Protein AF-A0A535N638-F1 (afdb_monomer_lite)

Secondary structure (DSSP, 8-state):
------------------------------PPPPPPP----------PPPPPP----------PPPPPP--------------------------------------------------------------PPP--EEEEEEETT--HHHHHHHHHTTS-HHHHHHHHHH-EEEEE----SS-SHHHHHHHHHHS--TT--SSSEEETTTTEEE--STT--GGGTGGGSSTT---TTTTSEEES-SS-TT--GGG---GGG--TTT-S--HHHHHHHHHHHH-HHHHHHHHHHHHHHHHHHHHHHHHHHHTT--PPPHHHHHHHHHHHHHHHHHHHHHHHHHHHT-SSEEEEE-HHHHHHHHH-TTSHHHHHHHHHHHHHHHHHHGGGTTTEEEEEEES---EEEEEHHHHHSS-HHHHHHHHSTTEEEEETTS-EESS-TTT-SEEEEEEEETTEEEEEETT-SSPPPHHHHHHH-TTHHHHHHT-TTEEEEEEEETTEEEEE-SS-EEEGGGGHHHHTTTS-HHHHHHHHHHHHT-TTS-SEEEEEPEETTEEEESSS-SEE-SSSSSGGG--EEEEEGGG----TT--SGGGHHHHHHHHHHHHHH--

Radius of gyration: 32.02 Å; chains: 1; bounding box: 98×88×123 Å

Foldseek 3Di:
DDDDDDDDDDDDDDDDDDDDDDDDDDDDDDDDDDDDDDDDDDDDDDDDDDDDDDDDDDDDDDDDDDDDDDDDDDDDDDDDDDDDDDDDDDDDDDDDDDDDDDDDDDDDDDDDDDDDDDDDDDDDDPPPPVDLQPQAFAEEEAEEAAFPVLVVVLVVVVLQVLLVCCVPPVFKDWAKFFAFFQLDQQQLLLLQFFLDRFLVQFQWFQQLVLLDIAHAAEPGDCVSVVVVPSVPTQTLQQQFAEAQGCDGSNHDCLLVRHRRHNPPPPDPDRPNLCSLVVVQVPDVVNVVVLVVVLVVVVVVCVVVVVVCVVVVHDDDDPVLVVVLSSLLVSQSSQLSSLLVRVVVPGHPHYTYRCNLVSVCQAANNPDPRSSNVSSVVSVSVVSNVVSSPVRHDYKYWYSFHKFFADAPCRVPVHAPQQVQCVLVAQAWEAEDVDDIYHDDPVRHPAYWYWYFFWQKIFIASSVDSFQDAPVRCCVVRVSRQQVVQCDLFWLWKWAHHPLWIWIAHNVGIDGDCRCQVSLVVFPRSVLNSVSRSSSNPRRRTHSMMTGTDQDPRHGHTSDPTRMGGNHTHDSRRMMIMIHRVVLVDHNVPNSHSSVCNVVSSVSSVVSSPSD

Sequence (611 aa):
MTRDPSAEADRDPRRIGPTARLCDASGLDWIYPQARTVSRDPQRRRQPPAGPSDAGRRRPQHVRAAAYAVVAEDRGGGPRRRARRAHERTAANALDRSEARRHLRQRRCVGQASRLDPPGARVRPPTCICGVALSRKLVILHLDGLSADSLEKALRDGDMPYLQHLIDAEGYDLYRYRCGLPSTTPFAQAGILYGDNTEIPSFRWWDRERRVVVQFGTGSTFEKVADKYFAGCRPLTKDGACIAACYPGEAADDFGIAYQDRSYGRQAKSRSAANVLVPYLANPVHLGDWVWQTLAVFGRTAKDFSLARSVGRHPAPLYVWTDVAEEIFVHHLTRYAVQKAMREGYSPIYAGFYAFDETAHAFGPRDASALRVLKHVDHTIRKIAAAREGRYELVVLSDHGQVETTPFAAAHGSPFGAVLAEVLAGFRVQEVKGKAYGPPEDEARGHVTVTMSGGGAHVYFADRATRMTYRELMNRHPELIPRIAALRQVALLMARDGEEDVFIDAQGELRGAAVKPLLAQYDDPDILFEQLIRLNSFRNCGDVIAFGAFIDGKQVNFENQAGGHGSIGGEQLHPFVLAKKEWSIDTSRVNAAHQLHPILSRLRDQLASTA

pLDDT: mean 74.49, std 27.57, range [23.86, 98.75]

Structure (mmCIF, N/CA/C/O backbone):
data_AF-A0A535N638-F1
#
_entry.id   AF-A0A535N638-F1
#
loop_
_atom_site.group_PDB
_atom_site.id
_atom_site.type_symbol
_atom_site.label_atom_id
_atom_site.label_alt_id
_atom_site.label_comp_id
_atom_site.label_asym_id
_atom_site.label_entity_id
_atom_site.label_seq_id
_atom_site.pdbx_PDB_ins_code
_atom_site.Cartn_x
_atom_site.Cartn_y
_atom_site.Cartn_z
_atom_site.occupancy
_atom_site.B_iso_or_equiv
_atom_site.auth_seq_id
_atom_site.auth_comp_id
_atom_site.auth_asym_id
_atom_site.auth_atom_id
_atom_site.pdbx_PDB_model_num
ATOM 1 N N . MET A 1 1 ? -43.325 17.518 -55.850 1.00 35.38 1 MET A N 1
ATOM 2 C CA . MET A 1 1 ? -44.100 16.301 -55.535 1.00 35.38 1 MET A CA 1
ATOM 3 C C . MET A 1 1 ? -43.766 15.937 -54.089 1.00 35.38 1 MET A C 1
ATOM 5 O O . MET A 1 1 ? -42.624 15.594 -53.848 1.00 35.38 1 MET A O 1
ATOM 9 N N . THR A 1 2 ? -44.545 16.353 -53.079 1.00 35.62 2 THR A N 1
ATOM 10 C CA . THR A 1 2 ? -45.789 15.706 -52.577 1.00 35.62 2 THR A CA 1
ATOM 11 C C . THR A 1 2 ? -45.526 14.271 -52.089 1.00 35.62 2 THR A C 1
ATOM 13 O O . THR A 1 2 ? -45.190 13.445 -52.928 1.00 35.62 2 THR A O 1
ATOM 16 N N . ARG A 1 3 ? -45.692 13.902 -50.806 1.00 33.94 3 ARG A N 1
ATOM 17 C CA . ARG A 1 3 ? -46.504 14.498 -49.715 1.00 33.94 3 ARG A CA 1
ATOM 18 C C . ARG A 1 3 ? -45.932 14.203 -48.309 1.00 33.94 3 ARG A C 1
ATOM 20 O O . ARG A 1 3 ? -45.471 13.097 -48.064 1.00 33.94 3 ARG A O 1
ATOM 27 N N . ASP A 1 4 ? -46.083 15.185 -47.422 1.00 45.00 4 ASP A N 1
ATOM 28 C CA . ASP A 1 4 ? -46.211 15.096 -45.945 1.00 45.00 4 ASP A CA 1
ATOM 29 C C . ASP A 1 4 ? -47.738 14.877 -45.610 1.00 45.00 4 ASP A C 1
ATOM 31 O O . ASP A 1 4 ? -48.491 14.810 -46.598 1.00 45.00 4 ASP A O 1
ATOM 35 N N . PRO A 1 5 ? -48.299 14.823 -44.361 1.00 58.66 5 PRO A N 1
ATOM 36 C CA . PRO A 1 5 ? -47.710 15.124 -43.036 1.00 58.66 5 PRO A CA 1
ATOM 37 C C . PRO A 1 5 ? -48.233 14.365 -41.768 1.00 58.66 5 PRO A C 1
ATOM 39 O O . PRO A 1 5 ? -49.239 13.658 -41.802 1.00 58.66 5 PRO A O 1
ATOM 42 N N . SER A 1 6 ? -47.656 14.727 -40.603 1.00 34.06 6 SER A N 1
ATOM 43 C CA . SER A 1 6 ? -48.298 14.870 -39.256 1.00 34.06 6 SER A CA 1
ATOM 44 C C . SER A 1 6 ? -48.766 13.605 -38.477 1.00 34.06 6 SER A C 1
ATOM 46 O O . SER A 1 6 ? -48.946 12.547 -39.066 1.00 34.06 6 SER A O 1
ATOM 48 N N . ALA A 1 7 ? -48.969 13.613 -37.144 1.00 30.31 7 ALA A N 1
ATOM 49 C CA . ALA A 1 7 ? -49.045 14.715 -36.163 1.00 30.31 7 ALA A CA 1
ATOM 50 C C . ALA A 1 7 ? -48.563 14.324 -34.736 1.00 30.31 7 ALA A C 1
ATOM 52 O O . ALA A 1 7 ? -48.431 13.146 -34.411 1.00 30.31 7 ALA A O 1
ATOM 53 N N . GLU A 1 8 ? -48.361 15.333 -33.879 1.00 33.47 8 GLU A N 1
ATOM 54 C CA . GLU A 1 8 ? -48.071 15.239 -32.433 1.00 33.47 8 GLU A CA 1
ATOM 55 C C . GLU A 1 8 ? -49.297 14.829 -31.584 1.00 33.47 8 GLU A C 1
ATOM 57 O O . GLU A 1 8 ? -50.427 15.131 -31.967 1.00 33.47 8 GLU A O 1
ATOM 62 N N . ALA A 1 9 ? -49.074 14.289 -30.372 1.00 30.31 9 ALA A N 1
ATOM 63 C CA . ALA A 1 9 ? -49.867 14.632 -29.175 1.00 30.31 9 ALA A CA 1
ATOM 64 C C . ALA A 1 9 ? -49.208 14.168 -27.852 1.00 30.31 9 ALA A C 1
ATOM 66 O O . ALA A 1 9 ? -48.838 13.008 -27.689 1.00 30.31 9 ALA A O 1
ATOM 67 N N . ASP A 1 10 ? -49.132 15.093 -26.896 1.00 33.72 10 ASP A N 1
ATOM 68 C CA . ASP A 1 10 ? -48.719 14.938 -25.490 1.00 33.72 10 ASP A CA 1
ATOM 69 C C . ASP A 1 10 ? -49.865 14.402 -24.586 1.00 33.72 10 ASP A C 1
ATOM 71 O O . ASP A 1 10 ? -51.030 14.678 -24.896 1.00 33.72 10 ASP A O 1
ATOM 75 N N . ARG A 1 11 ? -49.537 13.680 -23.482 1.00 30.97 11 ARG A N 1
ATOM 76 C CA . ARG A 1 11 ? -50.190 13.703 -22.131 1.00 30.97 11 ARG A CA 1
ATOM 77 C C . ARG A 1 11 ? -49.907 12.489 -21.208 1.00 30.97 11 ARG A C 1
ATOM 79 O O . ARG A 1 11 ? -50.404 11.387 -21.426 1.00 30.97 11 ARG A O 1
ATOM 86 N N . ASP A 1 12 ? -49.258 12.765 -20.073 1.00 34.19 12 ASP A N 1
ATOM 87 C CA . ASP A 1 12 ? -49.451 12.128 -18.737 1.00 34.19 12 ASP A CA 1
ATOM 88 C C . ASP A 1 12 ? -50.825 12.622 -18.139 1.00 34.19 12 ASP A C 1
ATOM 90 O O . ASP A 1 12 ? -51.346 13.591 -18.707 1.00 34.19 12 ASP A O 1
ATOM 94 N N . PRO A 1 13 ? -51.474 12.106 -17.044 1.00 42.44 13 PRO A N 1
ATOM 95 C CA . PRO A 1 13 ? -50.977 11.194 -15.998 1.00 42.44 13 PRO A CA 1
ATOM 96 C C . PRO A 1 13 ? -51.931 10.135 -15.352 1.00 42.44 13 PRO A C 1
ATOM 98 O O . PRO A 1 13 ? -53.154 10.229 -15.397 1.00 42.44 13 PRO A O 1
ATOM 101 N N . ARG A 1 14 ? -51.324 9.228 -14.555 1.00 28.62 14 ARG A N 1
ATOM 102 C CA . ARG A 1 14 ? -51.842 8.546 -13.324 1.00 28.62 14 ARG A CA 1
ATOM 103 C C . ARG A 1 14 ? -53.222 7.828 -13.331 1.00 28.62 14 ARG A C 1
ATOM 105 O O . ARG A 1 14 ? -54.241 8.506 -13.236 1.00 28.62 14 ARG A O 1
ATOM 112 N N . ARG A 1 15 ? -53.241 6.500 -13.042 1.00 29.41 15 ARG A N 1
ATOM 113 C CA . ARG A 1 15 ? -53.869 5.901 -11.811 1.00 29.41 15 ARG A CA 1
ATOM 114 C C . ARG A 1 15 ? -53.844 4.349 -11.672 1.00 29.41 15 ARG A C 1
ATOM 116 O O . ARG A 1 15 ? -54.230 3.647 -12.590 1.00 29.41 15 ARG A O 1
ATOM 123 N N . ILE A 1 16 ? -53.604 3.903 -10.420 1.00 31.70 16 ILE A N 1
ATOM 124 C CA . ILE A 1 16 ? -54.121 2.688 -9.715 1.00 31.70 16 ILE A CA 1
ATOM 125 C C . ILE A 1 16 ? -53.499 1.292 -10.035 1.00 31.70 16 ILE A C 1
ATOM 127 O O . ILE A 1 16 ? -53.501 0.838 -11.169 1.00 31.70 16 ILE A O 1
ATOM 131 N N . GLY A 1 17 ? -53.014 0.597 -8.983 1.00 24.72 17 GLY A N 1
ATOM 132 C CA . GLY A 1 17 ? -52.655 -0.849 -8.947 1.00 24.72 17 GLY A CA 1
ATOM 133 C C . GLY A 1 17 ? -53.800 -1.721 -8.370 1.00 24.72 17 GLY A C 1
ATOM 134 O O . GLY A 1 17 ? -54.945 -1.323 -8.569 1.00 24.72 17 GLY A O 1
ATOM 135 N N . PRO A 1 18 ? -53.591 -2.819 -7.589 1.00 42.91 18 PRO A N 1
ATOM 136 C CA . PRO A 1 18 ? -52.345 -3.417 -7.064 1.00 42.91 18 PRO A CA 1
ATOM 137 C C . PRO A 1 18 ? -52.261 -4.980 -7.186 1.00 42.91 18 PRO A C 1
ATOM 139 O O . PRO A 1 18 ? -53.111 -5.610 -7.805 1.00 42.91 18 PRO A O 1
ATOM 142 N N . THR A 1 19 ? -51.294 -5.608 -6.483 1.00 27.38 19 THR A N 1
ATOM 143 C CA . THR A 1 19 ? -51.058 -7.077 -6.274 1.00 27.38 19 THR A CA 1
ATOM 144 C C . THR A 1 19 ? -50.502 -7.852 -7.492 1.00 27.38 19 THR A C 1
ATOM 146 O O . THR A 1 19 ? -50.964 -7.651 -8.600 1.00 27.38 19 THR A O 1
ATOM 149 N N . ALA A 1 20 ? -49.490 -8.733 -7.394 1.00 27.88 20 ALA A N 1
ATOM 150 C CA . ALA A 1 20 ? -49.319 -9.810 -6.413 1.00 27.88 20 ALA A CA 1
ATOM 151 C C . ALA A 1 20 ? -47.875 -10.385 -6.286 1.00 27.88 20 ALA A C 1
ATOM 153 O O . ALA A 1 20 ? -47.185 -10.559 -7.280 1.00 27.88 20 ALA A O 1
ATOM 154 N N . ARG A 1 21 ? -47.537 -10.782 -5.043 1.00 26.52 21 ARG A N 1
ATOM 155 C CA . ARG A 1 21 ? -46.660 -11.889 -4.564 1.00 26.52 21 ARG A CA 1
ATOM 156 C C . ARG A 1 21 ? -45.216 -12.069 -5.078 1.00 26.52 21 ARG A C 1
ATOM 158 O O . ARG A 1 21 ? -44.958 -12.317 -6.247 1.00 26.52 21 ARG A O 1
ATOM 165 N N . LEU A 1 22 ? -44.317 -12.144 -4.091 1.00 26.59 22 LEU A N 1
ATOM 166 C CA . LEU A 1 22 ? -43.013 -12.807 -4.157 1.00 26.59 22 LEU A CA 1
ATOM 167 C C . LEU A 1 22 ? -43.125 -14.294 -4.538 1.00 26.59 22 LEU A C 1
ATOM 169 O O . LEU A 1 22 ? -44.024 -14.981 -4.050 1.00 26.59 22 LEU A O 1
ATOM 173 N N . CYS A 1 23 ? -42.113 -14.791 -5.251 1.00 25.98 23 CYS A N 1
ATOM 174 C CA . CYS A 1 23 ? -41.619 -16.165 -5.144 1.00 25.98 23 CYS A CA 1
ATOM 175 C C . CYS A 1 23 ? -40.085 -16.133 -5.067 1.00 25.98 23 CYS A C 1
ATOM 177 O O . CYS A 1 23 ? -39.452 -15.329 -5.752 1.00 25.98 23 CYS A O 1
ATOM 179 N N . ASP A 1 24 ? -39.512 -16.999 -4.231 1.00 27.17 24 ASP A N 1
ATOM 180 C CA . ASP A 1 24 ? -38.067 -17.187 -4.095 1.00 27.17 24 ASP A CA 1
ATOM 181 C C . ASP A 1 24 ? -37.409 -17.688 -5.387 1.00 27.17 24 ASP A C 1
ATOM 183 O O . ASP A 1 24 ? -37.985 -18.486 -6.129 1.00 27.17 24 ASP A O 1
ATOM 187 N N . ALA A 1 25 ? -36.149 -17.299 -5.588 1.00 26.89 25 ALA A N 1
ATOM 188 C CA . ALA A 1 25 ? -35.226 -17.965 -6.503 1.00 26.89 25 ALA A CA 1
ATOM 189 C C . ALA A 1 25 ? -33.812 -17.961 -5.899 1.00 26.89 25 ALA A C 1
ATOM 191 O O . ALA A 1 25 ? -32.979 -17.099 -6.176 1.00 26.89 25 ALA A O 1
ATOM 192 N N . SER A 1 26 ? -33.562 -18.930 -5.023 1.00 26.95 26 SER A N 1
ATOM 193 C CA . SER A 1 26 ? -32.236 -19.255 -4.503 1.00 26.95 26 SER A CA 1
ATOM 194 C C . SER A 1 26 ? -31.365 -19.945 -5.558 1.00 26.95 26 SER A C 1
ATOM 196 O O . SER A 1 26 ? -31.843 -20.862 -6.223 1.00 26.95 26 SER A O 1
ATOM 198 N N . GLY A 1 27 ? -30.068 -19.623 -5.584 1.00 26.33 27 GLY A N 1
ATOM 199 C CA . GLY A 1 27 ? -29.029 -20.480 -6.168 1.00 26.33 27 GLY A CA 1
ATOM 200 C C . GLY A 1 27 ? -28.623 -20.151 -7.606 1.00 26.33 27 GLY A C 1
ATOM 201 O O . GLY A 1 27 ? -29.298 -20.533 -8.556 1.00 26.33 27 GLY A O 1
ATOM 202 N N . LEU A 1 28 ? -27.449 -19.532 -7.752 1.00 26.47 28 LEU A N 1
ATOM 203 C CA . LEU A 1 28 ? -26.649 -19.568 -8.977 1.00 26.47 28 LEU A CA 1
ATOM 204 C C . LEU A 1 28 ? -25.174 -19.748 -8.598 1.00 26.47 28 LEU A C 1
ATOM 206 O O . LEU A 1 28 ? -24.510 -18.809 -8.155 1.00 26.47 28 LEU A O 1
ATOM 210 N N . ASP A 1 29 ? -24.688 -20.977 -8.761 1.00 24.33 29 ASP A N 1
ATOM 211 C CA . ASP A 1 29 ? -23.276 -21.331 -8.634 1.00 24.33 29 ASP A CA 1
ATOM 212 C C . ASP A 1 29 ? -22.454 -20.673 -9.751 1.00 24.33 29 ASP A C 1
ATOM 214 O O . ASP A 1 29 ? -22.688 -20.920 -10.937 1.00 24.33 29 ASP A O 1
ATOM 218 N N . TRP A 1 30 ? -21.434 -19.894 -9.388 1.00 25.39 30 TRP A N 1
ATOM 219 C CA . TRP A 1 30 ? -20.432 -19.423 -10.347 1.00 25.39 30 TRP A CA 1
ATOM 220 C C . TRP A 1 30 ? -19.285 -20.430 -10.443 1.00 25.39 30 TRP A C 1
ATOM 222 O O . TRP A 1 30 ? -18.366 -20.467 -9.625 1.00 25.39 30 TRP A O 1
ATOM 232 N N . ILE A 1 31 ? -19.373 -21.284 -11.462 1.00 25.20 31 ILE A N 1
ATOM 233 C CA . ILE A 1 31 ? -18.416 -22.357 -11.742 1.00 25.20 31 ILE A CA 1
ATOM 234 C C . ILE A 1 31 ? -17.135 -21.781 -12.366 1.00 25.20 31 ILE A C 1
ATOM 236 O O . ILE A 1 31 ? -17.165 -21.187 -13.443 1.00 25.20 31 ILE A O 1
ATOM 240 N N . TYR A 1 32 ? -15.989 -22.031 -11.725 1.00 29.56 32 TYR A N 1
ATOM 241 C CA . TYR A 1 32 ? -14.663 -21.784 -12.303 1.00 29.56 32 TYR A CA 1
ATOM 242 C C . TYR A 1 32 ? -14.435 -22.634 -13.572 1.00 29.56 32 TYR A C 1
ATOM 244 O O . TYR A 1 32 ? -14.639 -23.853 -13.524 1.00 29.56 32 TYR A O 1
ATOM 252 N N . PRO A 1 33 ? -13.917 -22.067 -14.681 1.00 29.30 33 PRO A N 1
ATOM 253 C CA . PRO A 1 33 ? -13.470 -22.865 -15.818 1.00 29.30 33 PRO A CA 1
ATOM 254 C C . PRO A 1 33 ? -12.222 -23.680 -15.440 1.00 29.30 33 PRO A C 1
ATOM 256 O O . PRO A 1 33 ? -11.178 -23.137 -15.082 1.00 29.30 33 PRO A O 1
ATOM 259 N N . GLN A 1 34 ? -12.338 -25.007 -15.512 1.00 27.05 34 GLN A N 1
ATOM 260 C CA . GLN A 1 34 ? -11.281 -25.935 -15.102 1.00 27.05 34 GLN A CA 1
ATOM 261 C C . GLN A 1 34 ? -10.063 -25.900 -16.038 1.00 27.05 34 GLN A C 1
ATOM 263 O O . GLN A 1 34 ? -10.191 -25.960 -17.263 1.00 27.05 34 GLN A O 1
ATOM 268 N N . ALA A 1 35 ? -8.866 -25.909 -15.448 1.00 28.09 35 ALA A N 1
ATOM 269 C CA . ALA A 1 35 ? -7.620 -26.126 -16.173 1.00 28.09 35 ALA A CA 1
ATOM 270 C C . ALA A 1 35 ? -7.584 -27.538 -16.787 1.00 28.09 35 ALA A C 1
ATOM 272 O O . ALA A 1 35 ? -7.799 -28.535 -16.094 1.00 28.09 35 ALA A O 1
ATOM 273 N N . ARG A 1 36 ? -7.274 -27.638 -18.087 1.00 26.59 36 ARG A N 1
ATOM 274 C CA . ARG A 1 36 ? -7.121 -28.934 -18.762 1.00 26.59 36 ARG A CA 1
ATOM 275 C C . ARG A 1 36 ? -5.863 -29.650 -18.278 1.00 26.59 36 ARG A C 1
ATOM 277 O O . ARG A 1 36 ? -4.752 -29.141 -18.404 1.00 26.59 36 ARG A O 1
ATOM 284 N N . THR A 1 37 ? -6.045 -30.869 -17.789 1.00 26.73 37 THR A N 1
ATOM 285 C CA . THR A 1 37 ? -4.968 -31.805 -17.474 1.00 26.73 37 THR A CA 1
ATOM 286 C C . THR A 1 37 ? -4.271 -32.280 -18.751 1.00 26.73 37 THR A C 1
ATOM 288 O O . THR A 1 37 ? -4.914 -32.734 -19.696 1.00 26.73 37 THR A O 1
ATOM 291 N N . VAL A 1 38 ? -2.936 -32.216 -18.772 1.00 29.06 38 VAL A N 1
ATOM 292 C CA . VAL A 1 38 ? -2.105 -32.858 -19.803 1.00 29.06 38 VAL A CA 1
ATOM 293 C C . VAL A 1 38 ? -1.453 -34.104 -19.206 1.00 29.06 38 VAL A C 1
ATOM 295 O O . VAL A 1 38 ? -0.994 -34.096 -18.063 1.00 29.06 38 VAL A O 1
ATOM 298 N N . SER A 1 39 ? -1.468 -35.189 -19.980 1.00 25.80 39 SER A N 1
ATOM 299 C CA . SER A 1 39 ? -1.042 -36.522 -19.549 1.00 25.80 39 SER A CA 1
ATOM 300 C C . SER A 1 39 ? 0.441 -36.588 -19.162 1.00 25.80 39 SER A C 1
ATOM 302 O O . SER A 1 39 ? 1.290 -35.960 -19.794 1.00 25.80 39 SER A O 1
ATOM 304 N N . ARG A 1 40 ? 0.757 -37.405 -18.150 1.00 28.00 40 ARG A N 1
ATOM 305 C CA . ARG A 1 40 ? 2.129 -37.811 -17.812 1.00 28.00 40 ARG A CA 1
ATOM 306 C C . ARG A 1 40 ? 2.431 -39.156 -18.468 1.00 28.00 40 ARG A C 1
ATOM 308 O O . ARG A 1 40 ? 1.743 -40.126 -18.164 1.00 28.00 40 ARG A O 1
ATOM 315 N N . ASP A 1 41 ? 3.511 -39.233 -19.238 1.00 28.30 41 ASP A N 1
ATOM 316 C CA . ASP A 1 41 ? 4.142 -40.501 -19.627 1.00 28.30 41 ASP A CA 1
ATOM 317 C C . ASP A 1 41 ? 5.561 -40.574 -19.010 1.00 28.30 41 ASP A C 1
ATOM 319 O O . ASP A 1 41 ? 6.312 -39.598 -19.129 1.00 28.30 41 ASP A O 1
ATOM 323 N N . PRO A 1 42 ? 5.946 -41.635 -18.265 1.00 34.91 42 PRO A N 1
ATOM 324 C CA . PRO A 1 42 ? 7.138 -41.598 -17.423 1.00 34.91 42 PRO A CA 1
ATOM 325 C C . PRO A 1 42 ? 8.309 -42.407 -17.999 1.00 34.91 42 PRO A C 1
ATOM 327 O O . PRO A 1 42 ? 8.431 -43.602 -17.732 1.00 34.91 42 PRO A O 1
ATOM 330 N N . GLN A 1 43 ? 9.259 -41.761 -18.689 1.00 31.36 43 GLN A N 1
ATOM 331 C CA . GLN A 1 43 ? 10.532 -42.419 -19.025 1.00 31.36 43 GLN A CA 1
ATOM 332 C C . GLN A 1 43 ? 11.714 -41.461 -19.279 1.00 31.36 43 GLN A C 1
ATOM 334 O O . GLN A 1 43 ? 11.896 -40.953 -20.380 1.00 31.36 43 GLN A O 1
ATOM 339 N N . ARG A 1 44 ? 12.602 -41.314 -18.279 1.00 29.47 44 ARG A N 1
ATOM 340 C CA . ARG A 1 44 ? 14.073 -41.380 -18.459 1.00 29.47 44 ARG A CA 1
ATOM 341 C C . ARG A 1 44 ? 14.810 -41.485 -17.118 1.00 29.47 44 ARG A C 1
ATOM 343 O O . ARG A 1 44 ? 14.520 -40.776 -16.162 1.00 29.47 44 ARG A O 1
ATOM 350 N N . ARG A 1 45 ? 15.767 -42.414 -17.057 1.00 30.17 45 ARG A N 1
ATOM 351 C CA . ARG A 1 45 ? 16.651 -42.704 -15.913 1.00 30.17 45 ARG A CA 1
ATOM 352 C C . ARG A 1 45 ? 18.078 -42.245 -16.233 1.00 30.17 45 ARG A C 1
ATOM 354 O O . ARG A 1 45 ? 18.520 -42.526 -17.341 1.00 30.17 45 ARG A O 1
ATOM 361 N N . ARG A 1 46 ? 18.813 -41.791 -15.199 1.00 31.22 46 ARG A N 1
ATOM 362 C CA . ARG A 1 46 ? 20.299 -41.666 -15.124 1.00 31.22 46 ARG A CA 1
ATOM 363 C C . ARG A 1 46 ? 20.883 -40.591 -16.078 1.00 31.22 46 ARG A C 1
ATOM 365 O O . ARG A 1 46 ? 20.310 -40.333 -17.122 1.00 31.22 46 ARG A O 1
ATOM 372 N N . GLN A 1 47 ? 21.977 -39.884 -15.778 1.00 30.00 47 GLN A N 1
ATOM 373 C CA . GLN A 1 47 ? 23.071 -40.058 -14.800 1.00 30.00 47 GLN A CA 1
ATOM 374 C C . GLN A 1 47 ? 23.716 -38.668 -14.516 1.00 30.00 47 GLN A C 1
ATOM 376 O O . GLN A 1 47 ? 23.597 -37.796 -15.376 1.00 30.00 47 GLN A O 1
ATOM 381 N N . PRO A 1 48 ? 24.395 -38.420 -13.376 1.00 33.69 48 PRO A N 1
ATOM 382 C CA . PRO A 1 48 ? 25.107 -37.157 -13.130 1.00 33.69 48 PRO A CA 1
ATOM 383 C C . PRO A 1 48 ? 26.562 -37.193 -13.651 1.00 33.69 48 PRO A C 1
ATOM 385 O O . PRO A 1 48 ? 27.188 -38.255 -13.586 1.00 33.69 48 PRO A O 1
ATOM 388 N N . PRO A 1 49 ? 27.146 -36.065 -14.102 1.00 37.12 49 PRO A N 1
ATOM 389 C CA . PRO A 1 49 ? 28.581 -35.972 -14.358 1.00 37.12 49 PRO A CA 1
ATOM 390 C C . PRO A 1 49 ? 29.368 -35.764 -13.054 1.00 37.12 49 PRO A C 1
ATOM 392 O O . PRO A 1 49 ? 28.938 -35.043 -12.152 1.00 37.12 49 PRO A O 1
ATOM 395 N N . ALA A 1 50 ? 30.535 -36.400 -12.964 1.00 31.39 50 ALA A N 1
ATOM 396 C CA . ALA A 1 50 ? 31.474 -36.231 -11.859 1.00 31.39 50 ALA A CA 1
ATOM 397 C C . ALA A 1 50 ? 32.252 -34.907 -11.976 1.00 31.39 50 ALA A C 1
ATOM 399 O O . ALA A 1 50 ? 32.511 -34.430 -13.080 1.00 31.39 50 ALA A O 1
ATOM 400 N N . GLY A 1 51 ? 32.673 -34.346 -10.841 1.00 28.92 51 GLY A N 1
ATOM 401 C CA . GLY A 1 51 ? 33.713 -33.312 -10.807 1.00 28.92 51 GLY A CA 1
ATOM 402 C C . GLY A 1 51 ? 35.102 -33.914 -10.548 1.00 28.92 51 GLY A C 1
ATOM 403 O O . GLY A 1 51 ? 35.198 -35.095 -10.209 1.00 28.92 51 GLY A O 1
ATOM 404 N N . PRO A 1 52 ? 36.175 -33.112 -10.633 1.00 38.78 52 PRO A N 1
ATOM 405 C CA . PRO A 1 52 ? 37.462 -33.434 -10.040 1.00 38.78 52 PRO A CA 1
ATOM 406 C C . PRO A 1 52 ? 37.646 -32.733 -8.684 1.00 38.78 52 PRO A C 1
ATOM 408 O O . PRO A 1 52 ? 37.314 -31.562 -8.500 1.00 38.78 52 PRO A O 1
ATOM 411 N N . SER A 1 53 ? 38.223 -33.460 -7.736 1.00 29.92 53 SER A N 1
ATOM 412 C CA . SER A 1 53 ? 38.826 -32.926 -6.515 1.00 29.92 53 SER A CA 1
ATOM 413 C C . SER A 1 53 ? 40.228 -32.374 -6.791 1.00 29.92 53 SER A C 1
ATOM 415 O O . SER A 1 53 ? 40.981 -33.061 -7.474 1.00 29.92 53 SER A O 1
ATOM 417 N N . ASP A 1 54 ? 40.628 -31.269 -6.148 1.00 28.19 54 ASP A N 1
ATOM 418 C CA . ASP A 1 54 ? 41.752 -31.330 -5.192 1.00 28.19 54 ASP A CA 1
ATOM 419 C C . ASP A 1 54 ? 41.776 -30.140 -4.196 1.00 28.19 54 ASP A C 1
ATOM 421 O O . ASP A 1 54 ? 40.910 -29.263 -4.209 1.00 28.19 54 ASP A O 1
ATOM 425 N N . ALA A 1 55 ? 42.725 -30.187 -3.261 1.00 29.12 55 ALA A N 1
ATOM 426 C CA . ALA A 1 55 ? 42.745 -29.530 -1.963 1.00 29.12 55 ALA A CA 1
ATOM 427 C C . ALA A 1 55 ? 43.106 -28.031 -1.933 1.00 29.12 55 ALA A C 1
ATOM 429 O O . ALA A 1 55 ? 43.831 -27.497 -2.766 1.00 29.12 55 ALA A O 1
ATOM 430 N N . GLY A 1 56 ? 42.679 -27.366 -0.849 1.00 27.08 56 GLY A N 1
ATOM 431 C CA . GLY A 1 56 ? 42.998 -25.957 -0.587 1.00 27.08 56 GLY A CA 1
ATOM 432 C C . GLY A 1 56 ? 42.567 -25.437 0.791 1.00 27.08 56 GLY A C 1
ATOM 433 O O . GLY A 1 56 ? 41.928 -24.392 0.887 1.00 27.08 56 GLY A O 1
ATOM 434 N N . ARG A 1 57 ? 42.878 -26.144 1.891 1.00 30.75 57 ARG A N 1
ATOM 435 C CA . ARG A 1 57 ? 42.622 -25.621 3.253 1.00 30.75 57 ARG A CA 1
ATOM 436 C C . ARG A 1 57 ? 43.438 -24.343 3.509 1.00 30.75 57 ARG A C 1
ATOM 438 O O . ARG A 1 57 ? 44.649 -24.449 3.681 1.00 30.75 57 ARG A O 1
ATOM 445 N N . ARG A 1 58 ? 42.783 -23.183 3.673 1.00 27.98 58 ARG A N 1
ATOM 446 C CA . ARG A 1 58 ? 43.281 -22.030 4.462 1.00 27.98 58 ARG A CA 1
ATOM 447 C C . ARG A 1 58 ? 42.151 -21.049 4.832 1.00 27.98 58 ARG A C 1
ATOM 449 O O . ARG A 1 58 ? 41.426 -20.555 3.979 1.00 27.98 58 ARG A O 1
ATOM 456 N N . ARG A 1 59 ? 42.046 -20.746 6.127 1.00 29.05 59 ARG A N 1
ATOM 457 C CA . ARG A 1 59 ? 41.331 -19.620 6.763 1.00 29.05 59 ARG A CA 1
ATOM 458 C C . ARG A 1 59 ? 42.127 -19.256 8.031 1.00 29.05 59 ARG A C 1
ATOM 460 O O . ARG A 1 59 ? 42.756 -20.160 8.580 1.00 29.05 59 ARG A O 1
ATOM 467 N N . PRO A 1 60 ? 41.989 -18.046 8.594 1.00 36.44 60 PRO A N 1
ATOM 468 C CA . PRO A 1 60 ? 41.677 -16.763 7.961 1.00 36.44 60 PRO A CA 1
ATOM 469 C C . PRO A 1 60 ? 42.769 -15.713 8.272 1.00 36.44 60 PRO A C 1
ATOM 471 O O . PRO A 1 60 ? 43.538 -15.871 9.217 1.00 36.44 60 PRO A O 1
ATOM 474 N N . GLN A 1 61 ? 42.806 -14.597 7.541 1.00 27.14 61 GLN A N 1
ATOM 475 C CA . GLN A 1 61 ? 43.525 -13.399 7.992 1.00 27.14 61 GLN A CA 1
ATOM 476 C C . GLN A 1 61 ? 42.582 -12.199 8.024 1.00 27.14 61 GLN A C 1
ATOM 478 O O . GLN A 1 61 ? 41.867 -11.920 7.065 1.00 27.14 61 GLN A O 1
ATOM 483 N N . HIS A 1 62 ? 42.568 -11.520 9.170 1.00 26.53 62 HIS A N 1
ATOM 484 C CA . HIS A 1 62 ? 41.847 -10.272 9.367 1.00 26.53 62 HIS A CA 1
ATOM 485 C C . HIS A 1 62 ? 42.583 -9.139 8.652 1.00 26.53 62 HIS A C 1
ATOM 487 O O . HIS A 1 62 ? 43.765 -8.924 8.913 1.00 26.53 62 HIS A O 1
ATOM 493 N N . VAL A 1 63 ? 41.868 -8.352 7.851 1.00 27.86 63 VAL A N 1
ATOM 494 C CA . VAL A 1 63 ? 42.343 -7.040 7.397 1.00 27.86 63 VAL A CA 1
ATOM 495 C C . VAL A 1 63 ? 41.377 -5.983 7.919 1.00 27.86 63 VAL A C 1
ATOM 497 O O . VAL A 1 63 ? 40.186 -6.000 7.615 1.00 27.86 63 VAL A O 1
ATOM 500 N N . ARG A 1 64 ? 41.897 -5.082 8.757 1.00 24.72 64 ARG A N 1
ATOM 501 C CA . ARG A 1 64 ? 41.203 -3.862 9.183 1.00 24.72 64 ARG A CA 1
ATOM 502 C C . ARG A 1 64 ? 41.206 -2.873 8.016 1.00 24.72 64 ARG A C 1
ATOM 504 O O . ARG A 1 64 ? 42.282 -2.555 7.521 1.00 24.72 64 ARG A O 1
ATOM 511 N N . ALA A 1 65 ? 40.049 -2.328 7.651 1.00 27.48 65 ALA A N 1
ATOM 512 C CA . ALA A 1 65 ? 39.983 -1.081 6.891 1.00 27.48 65 ALA A CA 1
ATOM 513 C C . ALA A 1 65 ? 39.941 0.096 7.880 1.00 27.48 65 ALA A C 1
ATOM 515 O O . ALA A 1 65 ? 39.190 0.061 8.857 1.00 27.48 65 ALA A O 1
ATOM 516 N N . ALA A 1 66 ? 40.800 1.093 7.671 1.00 26.19 66 ALA A N 1
ATOM 517 C CA . ALA A 1 66 ? 40.976 2.219 8.583 1.00 26.19 66 ALA A CA 1
ATOM 518 C C . ALA A 1 66 ? 39.995 3.366 8.292 1.00 26.19 66 ALA A C 1
ATOM 520 O O . ALA A 1 66 ? 39.570 3.567 7.156 1.00 26.19 66 ALA A O 1
ATOM 521 N N . ALA A 1 67 ? 39.676 4.145 9.326 1.00 24.27 67 ALA A N 1
ATOM 522 C CA . ALA A 1 67 ? 38.966 5.407 9.170 1.00 24.27 67 ALA A CA 1
ATOM 523 C C . ALA A 1 67 ? 39.898 6.467 8.561 1.00 24.27 67 ALA A C 1
ATOM 525 O O . ALA A 1 67 ? 41.016 6.653 9.043 1.00 24.27 67 ALA A O 1
ATOM 526 N N . TYR A 1 68 ? 39.419 7.193 7.551 1.00 25.36 68 TYR A N 1
ATOM 527 C CA . TYR A 1 68 ? 40.099 8.382 7.045 1.00 25.36 68 TYR A CA 1
ATOM 528 C C . TYR A 1 68 ? 39.665 9.615 7.837 1.00 25.36 68 TYR A C 1
ATOM 530 O O . TYR A 1 68 ? 38.487 9.967 7.869 1.00 25.36 68 TYR A O 1
ATOM 538 N N . ALA A 1 69 ? 40.637 10.277 8.460 1.00 23.86 69 ALA A N 1
ATOM 539 C CA . ALA A 1 69 ? 40.485 11.636 8.954 1.00 23.86 69 ALA A CA 1
ATOM 540 C C . ALA A 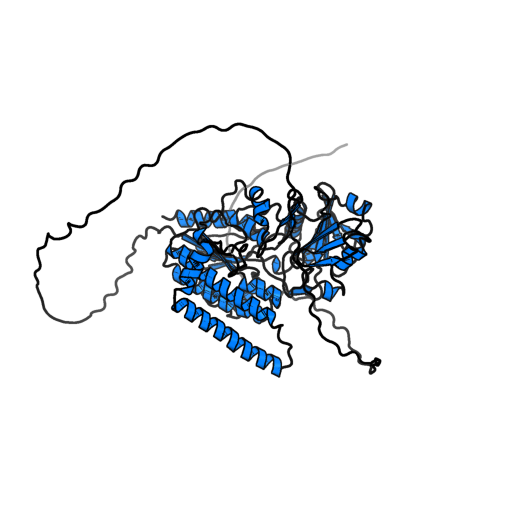1 69 ? 40.852 12.615 7.830 1.00 23.86 69 ALA A C 1
ATOM 542 O O . ALA A 1 69 ? 41.881 12.438 7.178 1.00 23.86 69 ALA A O 1
ATOM 543 N N . VAL A 1 70 ? 40.050 13.662 7.638 1.00 26.58 70 VAL A N 1
ATOM 544 C CA . VAL A 1 70 ? 40.440 14.821 6.824 1.00 26.58 70 VAL A CA 1
ATOM 545 C C . VAL A 1 70 ? 40.861 15.928 7.781 1.00 26.58 70 VAL A C 1
ATOM 547 O O . VAL A 1 70 ? 40.058 16.414 8.578 1.00 26.58 70 VAL A O 1
ATOM 550 N N . VAL A 1 71 ? 42.144 16.279 7.731 1.00 26.47 71 VAL A N 1
ATOM 551 C CA . VAL A 1 71 ? 42.722 17.405 8.470 1.00 26.47 71 VAL A CA 1
ATOM 552 C C . VAL A 1 71 ? 42.461 18.690 7.685 1.00 26.47 71 VAL A C 1
ATOM 554 O O . VAL A 1 71 ? 42.502 18.694 6.457 1.00 26.47 71 VAL A O 1
ATOM 557 N N . ALA A 1 72 ? 42.165 19.771 8.402 1.00 26.16 72 ALA A N 1
ATOM 558 C CA . ALA A 1 72 ? 41.960 21.089 7.820 1.00 26.16 72 ALA A CA 1
ATOM 559 C C . ALA A 1 72 ? 43.289 21.758 7.440 1.00 26.16 72 ALA A C 1
ATOM 561 O O . ALA A 1 72 ? 44.262 21.650 8.184 1.00 26.16 72 ALA A O 1
ATOM 562 N N . GLU A 1 73 ? 43.272 22.570 6.384 1.00 27.67 73 GLU A N 1
ATOM 563 C CA . GLU A 1 73 ? 44.145 23.741 6.303 1.00 27.67 73 GLU A CA 1
ATOM 564 C C . GLU A 1 73 ? 43.303 25.017 6.199 1.00 27.67 73 GLU A C 1
ATOM 566 O O . GLU A 1 73 ? 42.308 25.095 5.480 1.00 27.67 73 GLU A O 1
ATOM 571 N N . ASP A 1 74 ? 43.715 26.002 6.990 1.00 26.89 74 ASP A N 1
ATOM 572 C CA . ASP A 1 74 ? 43.146 27.338 7.135 1.00 26.89 74 ASP A CA 1
ATOM 573 C C . ASP A 1 74 ? 44.191 28.354 6.662 1.00 26.89 74 ASP A C 1
ATOM 575 O O . ASP A 1 74 ? 45.381 28.157 6.928 1.00 26.89 74 ASP A O 1
ATOM 579 N N . ARG A 1 75 ? 43.744 29.444 6.016 1.00 30.14 75 ARG A N 1
ATOM 580 C CA . ARG A 1 75 ? 44.263 30.820 6.197 1.00 30.14 75 ARG A CA 1
ATOM 581 C C . ARG A 1 75 ? 43.603 31.809 5.235 1.00 30.14 75 ARG A C 1
ATOM 583 O O . ARG A 1 75 ? 43.641 31.594 4.028 1.00 30.14 75 ARG A O 1
ATOM 590 N N . GLY A 1 76 ? 43.185 32.983 5.738 1.00 25.31 76 GLY A N 1
ATOM 591 C CA . GLY A 1 76 ? 43.211 34.178 4.872 1.00 25.31 76 GLY A CA 1
ATOM 592 C C . GLY A 1 76 ? 42.382 35.443 5.158 1.00 25.31 76 GLY A C 1
ATOM 593 O O . GLY A 1 76 ? 41.927 36.041 4.195 1.00 25.31 76 GLY A O 1
ATOM 594 N N . GLY A 1 77 ? 42.276 35.948 6.398 1.00 25.89 77 GLY A N 1
ATOM 595 C CA . GLY A 1 77 ? 42.116 37.408 6.629 1.00 25.89 77 GLY A CA 1
ATOM 596 C C . GLY A 1 77 ? 40.693 38.013 6.727 1.00 25.89 77 GLY A C 1
ATOM 597 O O . GLY A 1 77 ? 39.826 37.771 5.901 1.00 25.89 77 GLY A O 1
ATOM 598 N N . GLY A 1 78 ? 40.466 38.844 7.762 1.00 25.19 78 GLY A N 1
ATOM 599 C CA . GLY A 1 78 ? 39.199 39.567 8.038 1.00 25.19 78 GLY A CA 1
ATOM 600 C C . GLY A 1 78 ? 39.152 41.008 7.468 1.00 25.19 78 GLY A C 1
ATOM 601 O O . GLY A 1 78 ? 39.708 41.201 6.391 1.00 25.19 78 GLY A O 1
ATOM 602 N N . PRO A 1 79 ? 38.607 42.051 8.165 1.00 41.66 79 PRO A N 1
ATOM 603 C CA . PRO A 1 79 ? 38.173 42.079 9.581 1.00 41.66 79 PRO A CA 1
ATOM 604 C C . PRO A 1 79 ? 36.940 42.980 9.960 1.00 41.66 79 PRO A C 1
ATOM 606 O O . PRO A 1 79 ? 36.514 43.834 9.193 1.00 41.66 79 PRO A O 1
ATOM 609 N N . ARG A 1 80 ? 36.515 42.923 11.250 1.00 29.75 80 ARG A N 1
ATOM 610 C CA . ARG A 1 80 ? 35.648 43.895 12.010 1.00 29.75 80 ARG A CA 1
ATOM 611 C C . ARG A 1 80 ? 34.152 43.965 11.577 1.00 29.75 80 ARG A C 1
ATOM 613 O O . ARG A 1 80 ? 33.849 43.877 10.405 1.00 29.75 80 ARG A O 1
ATOM 620 N N . ARG A 1 81 ? 33.134 44.148 12.442 1.00 28.12 81 ARG A N 1
ATOM 621 C CA . ARG A 1 81 ? 33.001 44.804 13.774 1.00 28.12 81 ARG A CA 1
ATOM 622 C C . ARG A 1 81 ? 32.014 44.067 14.719 1.00 28.12 81 ARG A C 1
ATOM 624 O O . ARG A 1 81 ? 31.188 43.286 14.271 1.00 28.12 81 ARG A O 1
ATOM 631 N N . ARG A 1 82 ? 32.053 44.387 16.027 1.00 27.05 82 ARG A N 1
ATOM 632 C CA . ARG A 1 82 ? 31.116 43.928 17.086 1.00 27.05 82 ARG A CA 1
ATOM 633 C C . ARG A 1 82 ? 30.523 45.116 17.870 1.00 27.05 82 ARG A C 1
ATOM 635 O O . ARG A 1 82 ? 31.270 46.019 18.234 1.00 27.05 82 ARG A O 1
ATOM 642 N N . ALA A 1 83 ? 29.249 45.019 18.255 1.00 29.95 83 ALA A N 1
ATOM 643 C CA . ALA A 1 83 ? 28.596 45.690 19.397 1.00 29.95 83 ALA A CA 1
ATOM 644 C C . ALA A 1 83 ? 27.602 44.652 19.994 1.00 29.95 83 ALA A C 1
ATOM 646 O O . ALA A 1 83 ? 27.021 43.905 19.216 1.00 29.95 83 ALA A O 1
ATOM 647 N N . ARG A 1 84 ? 27.520 44.328 21.303 1.00 27.50 84 ARG A N 1
ATOM 648 C CA . ARG A 1 84 ? 27.142 45.124 22.508 1.00 27.50 84 ARG A CA 1
ATOM 649 C C . ARG A 1 84 ? 25.779 45.821 22.323 1.00 27.50 84 ARG A C 1
ATOM 651 O O . ARG A 1 84 ? 25.648 46.530 21.342 1.00 27.50 84 ARG A O 1
ATOM 658 N N . ARG A 1 85 ? 24.771 45.749 23.211 1.00 28.48 85 ARG A N 1
ATOM 659 C CA . ARG A 1 85 ? 24.493 45.050 24.507 1.00 28.48 85 ARG A CA 1
ATOM 660 C C . ARG A 1 85 ? 22.934 44.826 24.573 1.00 28.48 85 ARG A C 1
ATOM 662 O O . ARG A 1 85 ? 22.305 45.086 23.558 1.00 28.48 85 ARG A O 1
ATOM 669 N N . ALA A 1 86 ? 22.221 44.348 25.608 1.00 27.50 86 ALA A N 1
ATOM 670 C CA . ALA A 1 86 ? 22.476 44.181 27.048 1.00 27.50 86 ALA A CA 1
ATOM 671 C C . ALA A 1 86 ? 21.651 43.024 27.708 1.00 27.50 86 ALA A C 1
ATOM 673 O O . ALA A 1 86 ? 21.063 42.192 27.031 1.00 27.50 86 ALA A O 1
ATOM 674 N N . HIS A 1 87 ? 21.708 43.020 29.045 1.00 29.31 87 HIS A N 1
ATOM 675 C CA . HIS A 1 87 ? 20.831 42.568 30.149 1.00 29.31 87 HIS A CA 1
ATOM 676 C C . HIS A 1 87 ? 19.311 42.316 29.917 1.00 29.31 87 HIS A C 1
ATOM 678 O O . HIS A 1 87 ? 18.753 42.763 28.927 1.00 29.31 87 HIS A O 1
ATOM 684 N N . GLU A 1 88 ? 18.587 41.608 30.806 1.00 27.47 88 GLU A N 1
ATOM 685 C CA . GLU A 1 88 ? 18.820 41.448 32.261 1.00 27.47 88 GLU A CA 1
ATOM 686 C C . GLU A 1 88 ? 18.332 40.106 32.861 1.00 27.47 88 GLU A C 1
ATOM 688 O O . GLU A 1 88 ? 17.458 39.436 32.319 1.00 27.47 88 GLU A O 1
ATOM 693 N N . ARG A 1 89 ? 18.903 39.720 34.013 1.00 27.39 89 ARG A N 1
ATOM 694 C CA . ARG A 1 89 ? 18.436 38.632 34.893 1.00 27.39 89 ARG A CA 1
ATOM 695 C C . ARG A 1 89 ? 18.395 39.173 36.319 1.00 27.39 89 ARG A C 1
ATOM 697 O O . ARG A 1 89 ? 19.416 39.669 36.790 1.00 27.39 89 ARG A O 1
ATOM 704 N N . THR A 1 90 ? 17.299 38.953 37.031 1.00 28.97 90 THR A N 1
ATOM 705 C CA . THR A 1 90 ? 17.231 39.059 38.495 1.00 28.97 90 THR A CA 1
ATOM 706 C C . THR A 1 90 ? 16.882 37.702 39.095 1.00 28.97 90 THR A C 1
ATOM 708 O O . THR A 1 90 ? 16.149 36.909 38.507 1.00 28.97 90 THR A O 1
ATOM 711 N N . ALA A 1 91 ? 17.459 37.418 40.259 1.00 27.78 91 ALA A N 1
ATOM 712 C CA . ALA A 1 91 ? 17.243 36.198 41.023 1.00 27.78 91 ALA A CA 1
ATOM 713 C C . ALA A 1 91 ? 17.023 36.567 42.492 1.00 27.78 91 ALA A C 1
ATOM 715 O O . ALA A 1 91 ? 17.686 37.475 42.993 1.00 27.78 91 ALA A O 1
ATOM 716 N N . ALA A 1 92 ? 16.146 35.837 43.182 1.00 27.78 92 ALA A N 1
ATOM 717 C CA . ALA A 1 92 ? 16.032 35.883 44.636 1.00 27.78 92 ALA A CA 1
ATOM 718 C C . ALA A 1 92 ? 15.613 34.508 45.191 1.00 27.78 92 ALA A C 1
ATOM 720 O O . ALA A 1 92 ? 14.485 34.055 45.019 1.00 27.78 92 ALA A O 1
ATOM 721 N N . ASN A 1 93 ? 16.574 33.863 45.849 1.00 29.42 93 ASN A N 1
ATOM 722 C CA . ASN A 1 93 ? 16.389 32.847 46.893 1.00 29.42 93 ASN A CA 1
ATOM 723 C C . ASN A 1 93 ? 15.740 33.499 48.143 1.00 29.42 93 ASN A C 1
ATOM 725 O O . ASN A 1 93 ? 15.791 34.720 48.254 1.00 29.42 93 ASN A O 1
ATOM 729 N N . ALA A 1 94 ? 15.241 32.815 49.181 1.00 27.30 94 ALA A N 1
ATOM 730 C CA . ALA A 1 94 ? 14.795 31.432 49.427 1.00 27.30 94 ALA A CA 1
ATOM 731 C C . ALA A 1 94 ? 14.226 31.367 50.874 1.00 27.30 94 ALA A C 1
ATOM 733 O O . ALA A 1 94 ? 14.508 32.277 51.650 1.00 27.30 94 ALA A O 1
ATOM 734 N N . LEU A 1 95 ? 13.575 30.249 51.255 1.00 28.77 95 LEU A N 1
ATOM 735 C CA . LEU A 1 95 ? 13.180 29.877 52.642 1.00 28.77 95 LEU A CA 1
ATOM 736 C C . LEU A 1 95 ? 12.064 30.785 53.241 1.00 28.77 95 LEU A C 1
ATOM 738 O O . LEU A 1 95 ? 11.912 31.929 52.844 1.00 28.77 95 LEU A O 1
ATOM 742 N N . ASP A 1 96 ? 11.156 30.327 54.109 1.00 26.73 96 ASP A N 1
ATOM 743 C CA . ASP A 1 96 ? 11.343 29.437 55.263 1.00 26.73 96 ASP A CA 1
ATOM 744 C C . ASP A 1 96 ? 10.138 28.498 55.550 1.00 26.73 96 ASP A C 1
ATOM 746 O O . ASP A 1 96 ? 9.050 28.626 54.989 1.00 26.73 96 ASP A O 1
ATOM 750 N N . ARG A 1 97 ? 10.353 27.510 56.428 1.00 27.55 97 ARG A N 1
ATOM 751 C CA . ARG A 1 97 ? 9.376 26.541 56.935 1.00 27.55 97 ARG A CA 1
ATOM 752 C C . ARG A 1 97 ? 8.743 27.020 58.249 1.00 27.55 97 ARG A C 1
ATOM 754 O O . ARG A 1 97 ? 9.357 26.857 59.297 1.00 27.55 97 ARG A O 1
ATOM 761 N N . SER A 1 98 ? 7.469 27.406 58.249 1.00 27.19 98 SER A N 1
ATOM 762 C CA . SER A 1 98 ? 6.508 27.047 59.318 1.00 27.19 98 SER A CA 1
ATOM 763 C C . SER A 1 98 ? 5.157 27.732 59.111 1.00 27.19 98 SER A C 1
ATOM 765 O O . SER A 1 98 ? 5.113 28.945 59.040 1.00 27.19 98 SER A O 1
ATOM 767 N N . GLU A 1 99 ? 4.077 26.940 59.029 1.00 28.03 99 GLU A N 1
ATOM 768 C CA . GLU A 1 99 ? 2.708 27.227 59.522 1.00 28.03 99 GLU A CA 1
ATOM 769 C C . GLU A 1 99 ? 1.697 26.246 58.898 1.00 28.03 99 GLU A C 1
ATOM 771 O O . GLU A 1 99 ? 1.074 26.494 57.872 1.00 28.03 99 GLU A O 1
ATOM 776 N N . ALA A 1 100 ? 1.538 25.078 59.530 1.00 28.97 100 ALA A N 1
ATOM 777 C CA . ALA A 1 100 ? 0.477 24.118 59.203 1.00 28.97 100 ALA A CA 1
ATOM 778 C C . ALA A 1 100 ? 0.090 23.283 60.440 1.00 28.97 100 ALA A C 1
ATOM 780 O O . ALA A 1 100 ? 0.184 22.054 60.455 1.00 28.97 100 ALA A O 1
ATOM 781 N N . ARG A 1 101 ? -0.310 23.956 61.529 1.00 29.19 101 ARG A N 1
ATOM 782 C CA . ARG A 1 101 ? -0.910 23.327 62.719 1.00 29.19 101 ARG A CA 1
ATOM 783 C C . ARG A 1 101 ? -2.033 24.205 63.281 1.00 29.19 101 ARG A C 1
ATOM 785 O O . ARG A 1 101 ? -1.791 25.367 63.570 1.00 29.19 101 ARG A O 1
ATOM 792 N N . ARG A 1 102 ? -3.182 23.569 63.574 1.00 29.08 102 ARG A N 1
ATOM 793 C CA . ARG A 1 102 ? -4.475 24.152 64.024 1.00 29.08 102 ARG A CA 1
ATOM 794 C C . ARG A 1 102 ? -5.196 24.906 62.887 1.00 29.08 102 ARG A C 1
ATOM 796 O O . ARG A 1 102 ? -4.565 25.626 62.139 1.00 29.08 102 ARG A O 1
ATOM 803 N N . HIS A 1 103 ? -6.505 24.755 62.679 1.00 29.58 103 HIS A N 1
ATOM 804 C CA . HIS A 1 103 ? -7.563 24.382 63.630 1.00 29.58 103 HIS A CA 1
ATOM 805 C C . HIS A 1 103 ? -8.213 22.995 63.434 1.00 29.58 103 HIS A C 1
ATOM 807 O O . HIS A 1 103 ? -7.967 22.284 62.467 1.00 29.58 103 HIS A O 1
ATOM 813 N N . LEU A 1 104 ? -8.997 22.588 64.438 1.00 30.41 104 LEU A N 1
ATOM 814 C CA . LEU A 1 104 ? -9.529 21.239 64.668 1.00 30.41 104 LEU A CA 1
ATOM 815 C C . LEU A 1 104 ? -10.957 21.360 65.243 1.00 30.41 104 LEU A C 1
ATOM 817 O O . LEU A 1 104 ? -11.206 22.319 65.970 1.00 30.41 104 LEU A O 1
ATOM 821 N N . ARG A 1 105 ? -11.797 20.320 65.056 1.00 30.39 105 ARG A N 1
ATOM 822 C CA . ARG A 1 105 ? -13.123 20.088 65.709 1.00 30.39 105 ARG A CA 1
ATOM 823 C C . ARG A 1 105 ? -14.274 20.971 65.181 1.00 30.39 105 ARG A C 1
ATOM 825 O O . ARG A 1 105 ? -14.037 22.090 64.766 1.00 30.39 105 ARG A O 1
ATOM 832 N N . GLN A 1 106 ? -15.544 20.545 65.156 1.00 30.95 106 GLN A N 1
ATOM 833 C CA . GLN A 1 106 ? -16.275 19.354 65.667 1.00 30.95 106 GLN A CA 1
ATOM 834 C C . GLN A 1 106 ? -17.579 19.227 64.810 1.00 30.95 106 GLN A C 1
ATOM 836 O O . GLN A 1 106 ? -17.973 20.216 64.211 1.00 30.95 106 GLN A O 1
ATOM 841 N N . ARG A 1 107 ? -18.313 18.109 64.657 1.00 28.48 107 ARG A N 1
ATOM 842 C CA . ARG A 1 107 ? -18.868 17.165 65.653 1.00 28.48 107 ARG A CA 1
ATOM 843 C C . ARG A 1 107 ? -19.146 15.767 65.049 1.00 28.48 107 ARG A C 1
ATOM 845 O O . ARG A 1 107 ? -19.409 15.639 63.861 1.00 28.48 107 ARG A O 1
ATOM 852 N N . ARG A 1 108 ? -19.177 14.741 65.912 1.00 28.78 108 ARG A N 1
ATOM 853 C CA . ARG A 1 108 ? -19.821 13.421 65.709 1.00 28.78 108 ARG A CA 1
ATOM 854 C C . ARG A 1 108 ? -21.009 13.293 66.677 1.00 28.78 108 ARG A C 1
ATOM 856 O O . ARG A 1 108 ? -20.921 13.871 67.755 1.00 28.78 108 ARG A O 1
ATOM 863 N N . CYS A 1 109 ? -22.019 12.494 66.316 1.00 26.70 109 CYS A N 1
ATOM 864 C CA . CYS A 1 109 ? -22.726 11.466 67.122 1.00 26.70 109 CYS A CA 1
ATOM 865 C C . CYS A 1 109 ? -23.831 10.867 66.218 1.00 26.70 109 CYS A C 1
ATOM 867 O O . CYS A 1 109 ? -24.582 11.633 65.631 1.00 26.70 109 CYS A O 1
ATOM 869 N N . VAL A 1 110 ? -23.818 9.583 65.832 1.00 30.80 110 VAL A N 1
ATOM 870 C CA . VAL A 1 110 ? -24.049 8.333 66.602 1.00 30.80 110 VAL A CA 1
ATOM 871 C C . VAL A 1 110 ? -25.539 8.060 66.869 1.00 30.80 110 VAL A C 1
ATOM 873 O O . VAL A 1 110 ? -26.200 8.817 67.567 1.00 30.80 110 VAL A O 1
ATOM 876 N N . GLY A 1 111 ? -26.009 6.919 66.351 1.00 25.89 111 GLY A N 1
ATOM 877 C CA . GLY A 1 111 ? -27.295 6.266 66.620 1.00 25.89 111 GLY A CA 1
ATOM 878 C C . GLY A 1 111 ? -27.306 4.898 65.921 1.00 25.89 111 GLY A C 1
ATOM 879 O O . GLY A 1 111 ? -26.939 4.822 64.751 1.00 25.89 111 GLY A O 1
ATOM 880 N N . GLN A 1 112 ? -27.620 3.812 66.635 1.00 28.05 112 GLN A N 1
ATOM 881 C CA . GLN A 1 112 ? -27.377 2.426 66.196 1.00 28.05 112 GLN A CA 1
ATOM 882 C C . GLN A 1 112 ? -28.587 1.518 66.497 1.00 28.05 112 GLN A C 1
ATOM 884 O O . GLN A 1 112 ? -29.231 1.700 67.526 1.00 28.05 112 GLN A O 1
ATOM 889 N N . ALA A 1 113 ? -28.800 0.503 65.642 1.00 28.84 113 ALA A N 1
ATOM 890 C CA . ALA A 1 113 ? -29.799 -0.583 65.741 1.00 28.84 113 ALA A CA 1
ATOM 891 C C . ALA A 1 113 ? -31.285 -0.152 65.542 1.00 28.84 113 ALA A C 1
ATOM 893 O O . ALA A 1 113 ? -31.661 0.968 65.853 1.00 28.84 113 ALA A O 1
ATOM 894 N N . SER A 1 114 ? -32.205 -0.980 65.013 1.00 27.64 114 SER A N 1
ATOM 895 C CA . SER A 1 114 ? -32.268 -2.455 65.072 1.00 27.64 114 SER A CA 1
ATOM 896 C C . SER A 1 114 ? -33.161 -3.119 63.987 1.00 27.64 114 SER A C 1
ATOM 898 O O . SER A 1 114 ? -34.090 -2.482 63.506 1.00 27.64 114 SER A O 1
ATOM 900 N N . ARG A 1 115 ? -32.983 -4.450 63.821 1.00 29.03 115 ARG A N 1
ATOM 901 C CA . ARG A 1 115 ? -33.937 -5.514 63.371 1.00 29.03 115 ARG A CA 1
ATOM 902 C C . ARG A 1 115 ? -34.060 -5.911 61.879 1.00 29.03 115 ARG A C 1
ATOM 904 O O . ARG A 1 115 ? -33.993 -5.091 60.973 1.00 29.03 115 ARG A O 1
ATOM 911 N N . LEU A 1 116 ? -34.225 -7.234 61.718 1.00 30.36 116 LEU A N 1
ATOM 912 C CA . LEU A 1 116 ? -34.496 -8.056 60.519 1.00 30.36 116 LEU A CA 1
ATOM 913 C C . LEU A 1 116 ? -36.028 -8.062 60.223 1.00 30.36 116 LEU A C 1
ATOM 915 O O . LEU A 1 116 ? -36.761 -7.500 61.036 1.00 30.36 116 LEU A O 1
ATOM 919 N N . ASP A 1 117 ? -36.648 -8.590 59.151 1.00 29.56 117 ASP A N 1
ATOM 920 C CA . ASP A 1 117 ? -36.372 -9.595 58.084 1.00 29.56 117 ASP A CA 1
ATOM 921 C C . ASP A 1 117 ? -37.079 -9.146 56.746 1.00 29.56 117 ASP A C 1
ATOM 923 O O . ASP A 1 117 ? -37.396 -7.963 56.621 1.00 29.56 117 ASP A O 1
ATOM 927 N N . PRO A 1 118 ? -37.497 -10.017 55.790 1.00 39.75 118 PRO A N 1
ATOM 928 C CA . PRO A 1 118 ? -36.750 -10.732 54.735 1.00 39.75 118 PRO A CA 1
ATOM 929 C C . PRO A 1 118 ? -37.112 -10.242 53.287 1.00 39.75 118 PRO A C 1
ATOM 931 O O . PRO A 1 118 ? -37.929 -9.331 53.133 1.00 39.75 118 PRO A O 1
ATOM 934 N N . PRO A 1 119 ? -36.536 -10.787 52.184 1.00 39.62 119 PRO A N 1
ATOM 935 C CA . PRO A 1 119 ? -36.662 -10.178 50.850 1.00 39.62 119 PRO A CA 1
ATOM 936 C C . PRO A 1 119 ? -37.905 -10.617 50.050 1.00 39.62 119 PRO A C 1
ATOM 938 O O . PRO A 1 119 ? -38.117 -11.801 49.797 1.00 39.62 119 PRO A O 1
ATOM 941 N N . GLY A 1 120 ? -38.673 -9.643 49.549 1.00 30.77 120 GLY A N 1
ATOM 942 C CA . GLY A 1 120 ? -39.760 -9.849 48.582 1.00 30.77 120 GLY A CA 1
ATOM 943 C C . GLY A 1 120 ? -39.427 -9.254 47.211 1.00 30.77 120 GLY A C 1
ATOM 944 O O . GLY A 1 120 ? -39.155 -8.057 47.099 1.00 30.77 120 GLY A O 1
ATOM 945 N N . ALA A 1 121 ? -39.461 -10.074 46.158 1.00 42.66 121 ALA A N 1
ATOM 946 C CA . ALA A 1 121 ? -39.143 -9.643 44.799 1.00 42.66 121 ALA A CA 1
ATOM 947 C C . ALA A 1 121 ? -40.133 -8.581 44.281 1.00 42.66 121 ALA A C 1
ATOM 949 O O . ALA A 1 121 ? -41.337 -8.820 44.194 1.00 42.66 121 ALA A O 1
ATOM 950 N N . ARG A 1 122 ? -39.616 -7.418 43.868 1.00 32.94 122 ARG A N 1
ATOM 951 C CA . ARG A 1 122 ? -40.345 -6.448 43.040 1.00 32.94 122 ARG A CA 1
ATOM 952 C C . ARG A 1 122 ? -39.527 -6.125 41.801 1.00 32.94 122 ARG A C 1
ATOM 954 O O . ARG A 1 122 ? -38.553 -5.378 41.871 1.00 32.94 122 ARG A O 1
ATOM 961 N N . VAL A 1 123 ? -39.961 -6.677 40.671 1.00 38.28 123 VAL A N 1
ATOM 962 C CA . VAL A 1 123 ? -39.515 -6.258 39.340 1.00 38.28 123 VAL A CA 1
ATOM 963 C C . VAL A 1 123 ? -39.826 -4.767 39.200 1.00 38.28 123 VAL A C 1
ATOM 965 O O . VAL A 1 123 ? -40.988 -4.366 39.247 1.00 38.28 123 VAL A O 1
ATOM 968 N N . ARG A 1 124 ? -38.791 -3.934 39.064 1.00 31.06 124 ARG A N 1
ATOM 969 C CA . ARG A 1 124 ? -38.965 -2.547 38.624 1.00 31.06 124 ARG A CA 1
ATOM 970 C C . ARG A 1 124 ? -39.045 -2.551 37.094 1.00 31.06 124 ARG A C 1
ATOM 972 O O . ARG A 1 124 ? -38.206 -3.210 36.480 1.00 31.06 124 ARG A O 1
ATOM 979 N N . PRO A 1 125 ? -40.000 -1.839 36.471 1.00 31.88 125 PRO A N 1
ATOM 980 C CA . PRO A 1 125 ? -39.936 -1.606 35.033 1.00 31.88 125 PRO A CA 1
ATOM 981 C C . PRO A 1 125 ? -38.656 -0.816 34.711 1.00 31.88 125 PRO A C 1
ATOM 983 O O . PRO A 1 125 ? -38.174 -0.074 35.578 1.00 31.88 125 PRO A O 1
ATOM 986 N N . PRO A 1 126 ? -38.092 -0.948 33.498 1.00 34.84 126 PRO A N 1
ATOM 987 C CA . PRO A 1 126 ? -36.945 -0.149 33.101 1.00 34.84 126 PRO A CA 1
ATOM 988 C C . PRO A 1 126 ? -37.345 1.326 33.130 1.00 34.84 126 PRO A C 1
ATOM 990 O O . PRO A 1 126 ? -38.166 1.787 32.339 1.00 34.84 126 PRO A O 1
ATOM 993 N N . THR A 1 127 ? -36.774 2.077 34.068 1.00 31.05 127 THR A N 1
ATOM 994 C CA . THR A 1 127 ? -36.855 3.533 34.051 1.00 31.05 127 THR A CA 1
ATOM 995 C C . THR A 1 127 ? -36.144 4.019 32.801 1.00 31.05 127 THR A C 1
ATOM 997 O O . THR A 1 127 ? -34.914 3.957 32.740 1.00 31.05 127 THR A O 1
ATOM 1000 N N . CYS A 1 128 ? -36.910 4.511 31.826 1.00 30.91 128 CYS A N 1
ATOM 1001 C CA . CYS A 1 128 ? -36.387 5.312 30.730 1.00 30.91 128 CYS A CA 1
ATOM 1002 C C . CYS A 1 128 ? -35.720 6.557 31.319 1.00 30.91 128 CYS A C 1
ATOM 1004 O O . CYS A 1 128 ? -36.363 7.579 31.552 1.00 30.91 128 CYS A O 1
ATOM 1006 N N . ILE A 1 129 ? -34.420 6.460 31.587 1.00 37.25 129 ILE A N 1
ATOM 1007 C CA . ILE A 1 129 ? -33.578 7.637 31.727 1.00 37.25 129 ILE A CA 1
ATOM 1008 C C . ILE A 1 129 ? -33.538 8.240 30.327 1.00 37.25 129 ILE A C 1
ATOM 1010 O O . ILE A 1 129 ? -33.048 7.596 29.400 1.00 37.25 129 ILE A O 1
ATOM 1014 N N . CYS A 1 130 ? -34.081 9.448 30.171 1.00 36.72 130 CYS A N 1
ATOM 1015 C CA . CYS A 1 130 ? -33.875 10.254 28.975 1.00 36.72 130 CYS A CA 1
ATOM 1016 C C . CYS A 1 130 ? -32.378 10.553 28.873 1.00 36.72 130 CYS A C 1
ATOM 1018 O O . CYS A 1 130 ? -31.880 11.514 29.458 1.00 36.72 130 CYS A O 1
ATOM 1020 N N . GLY A 1 131 ? -31.651 9.660 28.206 1.00 37.12 131 GLY A N 1
ATOM 1021 C CA . GLY A 1 131 ? -30.223 9.786 28.007 1.00 37.12 131 GLY A CA 1
ATOM 1022 C C . GLY A 1 131 ? -29.963 10.942 27.062 1.00 37.12 131 GLY A C 1
ATOM 1023 O O . GLY A 1 131 ? -30.196 10.815 25.863 1.00 37.12 131 GLY A O 1
ATOM 1024 N N . VAL A 1 132 ? -29.439 12.043 27.602 1.00 42.03 132 VAL A N 1
ATOM 1025 C CA . VAL A 1 132 ? -28.591 12.936 26.812 1.00 42.03 132 VAL A CA 1
ATOM 1026 C C . VAL A 1 132 ? -27.517 12.040 26.204 1.00 42.03 132 VAL A C 1
ATOM 1028 O O . VAL A 1 132 ? -26.803 11.350 26.942 1.00 42.03 132 VAL A O 1
ATOM 1031 N N . ALA A 1 133 ? -27.473 11.957 24.874 1.00 51.94 133 ALA A N 1
ATOM 1032 C CA . ALA A 1 133 ? -26.415 11.222 24.206 1.00 51.94 133 ALA A CA 1
ATOM 1033 C C . ALA A 1 133 ? -25.096 11.881 24.619 1.00 51.94 133 ALA A C 1
ATOM 1035 O O . ALA A 1 133 ? -24.915 13.078 24.437 1.00 51.94 133 ALA A O 1
ATOM 1036 N N . LEU A 1 134 ? -24.210 11.125 25.262 1.00 61.19 134 LEU A N 1
ATOM 1037 C CA . LEU A 1 134 ? -22.888 11.639 25.587 1.00 61.19 134 LEU A CA 1
ATOM 1038 C C . LEU A 1 134 ? -22.051 11.614 24.313 1.00 61.19 134 LEU A C 1
ATOM 1040 O O . LEU A 1 134 ? -21.919 10.547 23.709 1.00 61.19 134 LEU A O 1
ATOM 1044 N N . SER A 1 135 ? -21.454 12.760 23.973 1.00 72.94 135 SER A N 1
ATOM 1045 C CA . SER A 1 135 ? -20.419 12.897 22.943 1.00 72.94 135 SER A CA 1
ATOM 1046 C C . SER A 1 135 ? -19.438 11.723 23.009 1.00 72.94 135 SER A C 1
ATOM 1048 O O . SER A 1 135 ? -18.816 11.485 24.054 1.00 72.94 135 SER A O 1
ATOM 1050 N N . ARG A 1 136 ? -19.317 10.962 21.916 1.00 86.19 136 ARG A N 1
ATOM 1051 C CA . ARG A 1 136 ? -18.445 9.782 21.847 1.00 86.19 136 ARG A CA 1
ATOM 1052 C C . ARG A 1 136 ? -17.181 10.112 21.072 1.00 86.19 136 ARG A C 1
ATOM 1054 O O . ARG A 1 136 ? -17.205 10.744 20.021 1.00 86.19 136 ARG A O 1
ATOM 1061 N N . LYS A 1 137 ? -16.053 9.656 21.602 1.00 94.88 137 LYS A N 1
ATOM 1062 C CA . LYS A 1 137 ? -14.746 9.765 20.950 1.00 94.88 137 LYS A CA 1
ATOM 1063 C C . LYS A 1 137 ? -14.576 8.632 19.943 1.00 94.88 137 LYS A C 1
ATOM 1065 O O . LYS A 1 137 ? -15.249 7.612 20.048 1.00 94.88 137 LYS A O 1
ATOM 1070 N N . LEU A 1 138 ? -13.673 8.783 18.981 1.00 97.06 138 LEU A N 1
ATOM 1071 C CA . LEU A 1 138 ? -13.448 7.780 17.935 1.00 97.06 138 LEU A CA 1
ATOM 1072 C C . LEU A 1 138 ? -12.050 7.166 18.063 1.00 97.06 138 LEU A C 1
ATOM 1074 O O . LEU A 1 138 ? -11.062 7.889 18.187 1.00 97.06 138 LEU A O 1
ATOM 1078 N N . VAL A 1 139 ? -11.958 5.839 18.001 1.00 97.81 139 VAL A N 1
ATOM 1079 C CA . VAL A 1 139 ? -10.706 5.109 17.764 1.00 97.81 139 VAL A CA 1
ATOM 1080 C C . VAL A 1 139 ? -10.820 4.286 16.481 1.00 97.81 139 VAL A C 1
ATOM 1082 O O . VAL A 1 139 ? -11.807 3.592 16.258 1.00 97.81 139 VAL A O 1
ATOM 1085 N N . ILE A 1 140 ? -9.805 4.386 15.631 1.00 98.44 140 ILE A N 1
ATOM 1086 C CA . ILE A 1 140 ? -9.666 3.711 14.345 1.00 98.44 140 ILE A CA 1
ATOM 1087 C C . ILE A 1 140 ? -8.442 2.803 14.444 1.00 98.44 140 ILE A C 1
ATOM 1089 O O . ILE A 1 140 ? -7.326 3.279 14.657 1.00 98.44 140 ILE A O 1
ATOM 1093 N N . LEU A 1 141 ? -8.650 1.498 14.300 1.00 98.44 141 LEU A N 1
ATOM 1094 C CA . LEU A 1 141 ? -7.579 0.507 14.246 1.00 98.44 141 LEU A CA 1
ATOM 1095 C C . LEU A 1 141 ? -7.376 0.104 12.785 1.00 98.44 141 LEU A C 1
ATOM 1097 O O . LEU A 1 141 ? -8.264 -0.485 12.173 1.00 98.44 141 LEU A O 1
ATOM 1101 N N . HIS A 1 142 ? -6.222 0.452 12.232 1.00 97.94 142 HIS A N 1
ATOM 1102 C CA . HIS A 1 142 ? -5.798 0.083 10.889 1.00 97.94 142 HIS A CA 1
ATOM 1103 C C . HIS A 1 142 ? -5.031 -1.243 10.955 1.00 97.94 142 HIS A C 1
ATOM 1105 O O . HIS A 1 142 ? -4.028 -1.352 11.656 1.00 97.94 142 HIS A O 1
ATOM 1111 N N . LEU A 1 143 ? -5.532 -2.261 10.260 1.00 97.56 143 LEU A N 1
ATOM 1112 C CA . LEU A 1 143 ? -4.885 -3.555 10.071 1.00 97.56 143 LEU A CA 1
ATOM 1113 C C . LEU A 1 143 ? -4.229 -3.556 8.694 1.00 97.56 143 LEU A C 1
ATOM 1115 O O . LEU A 1 143 ? -4.936 -3.543 7.694 1.00 97.56 143 LEU A O 1
ATOM 1119 N N . ASP A 1 144 ? -2.902 -3.541 8.650 1.00 96.12 144 ASP A N 1
ATOM 1120 C CA . ASP A 1 144 ? -2.166 -3.442 7.388 1.00 96.12 144 ASP A CA 1
ATOM 1121 C C . ASP A 1 144 ? -2.246 -4.755 6.584 1.00 96.12 144 ASP A C 1
ATOM 1123 O O . ASP A 1 144 ? -2.258 -5.851 7.162 1.00 96.12 144 ASP A O 1
ATOM 1127 N N . GLY A 1 145 ? -2.327 -4.641 5.256 1.00 95.88 145 GLY A N 1
ATOM 1128 C CA . GLY A 1 145 ? -2.268 -5.757 4.304 1.00 95.88 145 GLY A CA 1
ATOM 1129 C C . GLY A 1 145 ? -3.440 -6.752 4.303 1.00 95.88 145 GLY A C 1
ATOM 1130 O O . GLY A 1 145 ? -3.404 -7.731 3.551 1.00 95.88 145 GLY A O 1
ATOM 1131 N N . LEU A 1 146 ? -4.485 -6.566 5.119 1.00 97.38 146 LEU A N 1
ATOM 1132 C CA . LEU A 1 146 ? -5.577 -7.542 5.258 1.00 97.38 146 LEU A CA 1
ATOM 1133 C C . LEU A 1 146 ? -6.717 -7.286 4.256 1.00 97.38 146 LEU A C 1
ATOM 1135 O O . LEU A 1 146 ? -7.481 -6.333 4.406 1.00 97.38 146 LEU A O 1
ATOM 1139 N N . SER A 1 147 ? -6.882 -8.160 3.256 1.00 97.44 147 SER A N 1
ATOM 1140 C CA . SER A 1 147 ? -8.014 -8.075 2.317 1.00 97.44 147 SER A CA 1
ATOM 1141 C C . SER A 1 147 ? -9.347 -8.376 3.013 1.00 97.44 147 SER A C 1
ATOM 1143 O O . SER A 1 147 ? -9.403 -9.106 4.009 1.00 97.44 147 SER A O 1
ATOM 1145 N N . ALA A 1 148 ? -10.447 -7.855 2.465 1.00 97.75 148 ALA A N 1
ATOM 1146 C CA . ALA A 1 148 ? -11.794 -8.187 2.922 1.00 97.75 148 ALA A CA 1
ATOM 1147 C C . ALA A 1 148 ? -12.070 -9.698 2.831 1.00 97.75 148 ALA A C 1
ATOM 1149 O O . ALA A 1 148 ? -12.618 -10.284 3.760 1.00 97.75 148 ALA A O 1
ATOM 1150 N N . ASP A 1 149 ? -11.629 -10.341 1.748 1.00 95.38 149 ASP A N 1
ATOM 1151 C CA . ASP A 1 149 ? -11.773 -11.783 1.524 1.00 95.38 149 ASP A CA 1
ATOM 1152 C C . ASP A 1 149 ? -10.988 -12.621 2.546 1.00 95.38 149 ASP A C 1
ATOM 1154 O O . ASP A 1 149 ? -11.497 -13.629 3.050 1.00 95.38 149 ASP A O 1
ATOM 1158 N N . SER A 1 150 ? -9.782 -12.176 2.915 1.00 94.94 150 SER A N 1
ATOM 1159 C CA . SER A 1 150 ? -8.975 -12.798 3.968 1.00 94.94 150 SER A CA 1
ATOM 1160 C C . SER A 1 150 ? -9.580 -12.588 5.360 1.00 94.94 150 SER A C 1
ATOM 1162 O O . SER A 1 150 ? -9.604 -13.537 6.145 1.00 94.94 150 SER A O 1
ATOM 1164 N N . LEU A 1 151 ? -10.144 -11.409 5.662 1.00 96.94 151 LEU A N 1
ATOM 1165 C CA . LEU A 1 151 ? -10.896 -11.191 6.905 1.00 96.94 151 LEU A CA 1
ATOM 1166 C C . LEU A 1 151 ? -12.140 -12.086 6.972 1.00 96.94 151 LEU A C 1
ATOM 1168 O O . LEU A 1 151 ? -12.330 -12.791 7.959 1.00 96.94 151 LEU A O 1
ATOM 1172 N N . GLU A 1 152 ? -12.978 -12.110 5.934 1.00 96.50 152 GLU A N 1
ATOM 1173 C CA . GLU A 1 152 ? -14.166 -12.970 5.906 1.00 96.50 152 GLU A CA 1
ATOM 1174 C C . GLU A 1 152 ? -13.807 -14.453 6.055 1.00 96.50 152 GLU A C 1
ATOM 1176 O O . GLU A 1 152 ? -14.524 -15.206 6.716 1.00 96.50 152 GLU A O 1
ATOM 1181 N N . LYS A 1 153 ? -12.688 -14.891 5.465 1.00 94.31 153 LYS A N 1
ATOM 1182 C CA . LYS A 1 153 ? -12.168 -16.243 5.677 1.00 94.31 153 LYS A CA 1
ATOM 1183 C C . LYS A 1 153 ? -11.758 -16.465 7.135 1.00 94.31 153 LYS A C 1
ATOM 1185 O O . LYS A 1 153 ? -12.172 -17.464 7.712 1.00 94.31 153 LYS A O 1
ATOM 1190 N N . ALA A 1 154 ? -11.007 -15.545 7.736 1.00 94.56 154 ALA A N 1
ATOM 1191 C CA . ALA A 1 154 ? -10.586 -15.642 9.133 1.00 94.56 154 ALA A CA 1
ATOM 1192 C C . ALA A 1 154 ? -11.772 -15.617 10.120 1.00 94.56 154 ALA A C 1
ATOM 1194 O O . ALA A 1 154 ? -11.728 -16.277 11.157 1.00 94.56 154 ALA A O 1
ATOM 1195 N N . LEU A 1 155 ? -12.855 -14.908 9.789 1.00 96.25 155 LEU A N 1
ATOM 1196 C CA . LEU A 1 155 ? -14.117 -14.944 10.533 1.00 96.25 155 LEU A CA 1
ATOM 1197 C C . LEU A 1 155 ? -14.791 -16.322 10.420 1.00 96.25 155 LEU A C 1
ATOM 1199 O O . LEU A 1 155 ? -15.062 -16.948 11.444 1.00 96.25 155 LEU A O 1
ATOM 1203 N N . ARG A 1 156 ? -14.975 -16.842 9.195 1.00 95.62 156 ARG A N 1
ATOM 1204 C CA . ARG A 1 156 ? -15.556 -18.180 8.945 1.00 95.62 156 ARG A CA 1
ATOM 1205 C C . ARG A 1 156 ? -14.770 -19.315 9.611 1.00 95.62 156 ARG A C 1
ATOM 1207 O O . ARG A 1 156 ? -15.378 -20.253 10.119 1.00 95.62 156 ARG A O 1
ATOM 1214 N N . ASP A 1 157 ? -13.442 -19.223 9.628 1.00 94.31 157 ASP A N 1
ATOM 1215 C CA . ASP A 1 157 ? -12.553 -20.229 10.222 1.00 94.31 157 ASP A CA 1
ATOM 1216 C C . ASP A 1 157 ? -12.420 -20.093 11.760 1.00 94.31 157 ASP A C 1
ATOM 1218 O O . ASP A 1 157 ? -11.788 -20.932 12.409 1.00 94.31 157 ASP A O 1
ATOM 1222 N N . GLY A 1 158 ? -13.006 -19.052 12.368 1.00 94.69 158 GLY A N 1
ATOM 1223 C CA . GLY A 1 158 ? -12.929 -18.795 13.811 1.00 94.69 158 GLY A CA 1
ATOM 1224 C C . GLY A 1 158 ? -11.570 -18.264 14.292 1.00 94.69 158 GLY A C 1
ATOM 1225 O O . GLY A 1 158 ? -11.238 -18.385 15.475 1.00 94.69 158 GLY A O 1
ATOM 1226 N N . ASP A 1 159 ? -10.770 -17.680 13.397 1.00 93.62 159 ASP A N 1
ATOM 1227 C CA . ASP A 1 159 ? -9.481 -17.054 13.710 1.00 93.62 159 ASP A CA 1
ATOM 1228 C C . ASP A 1 159 ? -9.629 -15.662 14.354 1.00 93.62 159 ASP A C 1
ATOM 1230 O O . ASP A 1 159 ? -8.745 -15.253 15.108 1.00 93.62 159 ASP A O 1
ATOM 1234 N N . MET A 1 160 ? -10.746 -14.959 14.122 1.00 97.31 160 MET A N 1
ATOM 1235 C CA . MET A 1 160 ? -11.029 -13.626 14.692 1.00 97.31 160 MET A CA 1
ATOM 1236 C C . MET A 1 160 ? -12.370 -13.571 15.460 1.00 97.31 160 MET A C 1
ATOM 1238 O O . MET A 1 160 ? -13.314 -12.894 15.041 1.00 97.31 160 MET A O 1
ATOM 1242 N N . PRO A 1 161 ? -12.501 -14.308 16.583 1.00 97.44 161 PRO A N 1
ATOM 1243 C CA . PRO A 1 161 ? -13.771 -14.458 17.294 1.00 97.44 161 PRO A CA 1
ATOM 1244 C C . PRO A 1 161 ? -14.281 -13.172 17.963 1.00 97.44 161 PRO A C 1
ATOM 1246 O O . PRO A 1 161 ? -15.484 -13.063 18.200 1.00 97.44 161 PRO A O 1
ATOM 1249 N N . TYR A 1 162 ? -13.425 -12.194 18.287 1.00 98.19 162 TYR A N 1
ATOM 1250 C CA . TYR A 1 162 ? -13.904 -10.919 18.819 1.00 98.19 162 TYR A CA 1
ATOM 1251 C C . TYR A 1 162 ? -14.458 -9.999 17.726 1.00 98.19 162 TYR A C 1
ATOM 1253 O O . TYR A 1 162 ? -15.465 -9.337 17.966 1.00 98.19 162 TYR A O 1
ATOM 1261 N N . LEU A 1 163 ? -13.886 -9.990 16.518 1.00 98.00 163 LEU A N 1
ATOM 1262 C CA . LEU A 1 163 ? -14.502 -9.277 15.388 1.00 98.00 163 LEU A CA 1
ATOM 1263 C C . LEU A 1 163 ? -15.855 -9.889 15.014 1.00 98.00 163 LEU A C 1
ATOM 1265 O O . LEU A 1 163 ? -16.802 -9.145 14.770 1.00 98.00 163 LEU A O 1
ATOM 1269 N N . GLN A 1 164 ? -15.980 -11.219 15.064 1.00 98.25 164 GLN A N 1
ATOM 1270 C CA . GLN A 1 164 ? -17.275 -11.882 14.896 1.00 98.25 164 GLN A CA 1
ATOM 1271 C C . GLN A 1 164 ? -18.284 -11.424 15.967 1.00 98.25 164 GLN A C 1
ATOM 1273 O O . GLN A 1 164 ? -19.416 -11.082 15.643 1.00 98.25 164 GLN A O 1
ATOM 1278 N N . HIS A 1 165 ? -17.859 -11.296 17.229 1.00 97.88 165 HIS A N 1
ATOM 1279 C CA . HIS A 1 165 ? -18.704 -10.743 18.294 1.00 97.88 165 HIS A CA 1
ATOM 1280 C C . HIS A 1 165 ? -19.130 -9.280 18.050 1.00 97.88 165 HIS A C 1
ATOM 1282 O O . HIS A 1 165 ? -20.268 -8.930 18.362 1.00 97.88 165 HIS A O 1
ATOM 1288 N N . LEU A 1 166 ? -18.271 -8.428 17.472 1.00 97.94 166 LEU A N 1
ATOM 1289 C CA . LEU A 1 166 ? -18.662 -7.063 17.088 1.00 97.94 166 LEU A CA 1
ATOM 1290 C C . LEU A 1 166 ? -19.801 -7.076 16.052 1.00 97.94 166 LEU A C 1
ATOM 1292 O O . LEU A 1 166 ? -20.752 -6.304 16.174 1.00 97.94 166 LEU A O 1
ATOM 1296 N N . ILE A 1 167 ? -19.731 -7.971 15.064 1.00 98.12 167 ILE A N 1
ATOM 1297 C CA . ILE A 1 167 ? -20.774 -8.146 14.041 1.00 98.12 167 ILE A CA 1
ATOM 1298 C C . ILE A 1 167 ? -22.070 -8.658 14.688 1.00 98.12 167 ILE A C 1
ATOM 1300 O O . ILE A 1 167 ? -23.114 -8.015 14.569 1.00 98.12 167 ILE A O 1
ATOM 1304 N N . ASP A 1 168 ? -21.990 -9.766 15.427 1.00 97.62 168 ASP A N 1
ATOM 1305 C CA . ASP A 1 168 ? -23.158 -10.489 15.945 1.00 97.62 168 ASP A CA 1
ATOM 1306 C C . ASP A 1 168 ? -23.883 -9.757 17.086 1.00 97.62 168 ASP A C 1
ATOM 1308 O O . ASP A 1 168 ? -25.102 -9.871 17.216 1.00 97.62 168 ASP A O 1
ATOM 1312 N N . ALA A 1 169 ? -23.145 -9.036 17.941 1.00 96.75 169 ALA A N 1
ATOM 1313 C CA . ALA A 1 169 ? -23.665 -8.487 19.198 1.00 96.75 169 ALA A CA 1
ATOM 1314 C C . ALA A 1 169 ? -23.572 -6.957 19.326 1.00 96.75 169 ALA A C 1
ATOM 1316 O O . ALA A 1 169 ? -24.350 -6.376 20.082 1.00 96.75 169 ALA A O 1
ATOM 1317 N N . GLU A 1 170 ? -22.659 -6.289 18.608 1.00 96.06 170 GLU A N 1
ATOM 1318 C CA . GLU A 1 170 ? -22.531 -4.820 18.628 1.00 96.06 170 GLU A CA 1
ATOM 1319 C C . GLU A 1 170 ? -23.036 -4.133 17.341 1.00 96.06 170 GLU A C 1
ATOM 1321 O O . GLU A 1 170 ? -22.958 -2.908 17.228 1.00 96.06 170 GLU A O 1
ATOM 1326 N N . GLY A 1 171 ? -23.588 -4.891 16.385 1.00 96.94 171 GLY A N 1
ATOM 1327 C CA . GLY A 1 171 ? -24.243 -4.352 15.187 1.00 96.94 171 GLY A CA 1
ATOM 1328 C C . GLY A 1 171 ? -23.286 -3.828 14.113 1.00 96.94 171 GLY A C 1
ATOM 1329 O O . GLY A 1 171 ? -23.645 -2.908 13.370 1.00 96.94 171 GLY A O 1
ATOM 1330 N N . TYR A 1 172 ? -22.074 -4.383 14.034 1.00 98.31 172 TYR A N 1
ATOM 1331 C CA . TYR A 1 172 ? -21.104 -4.048 12.990 1.00 98.31 172 TYR A CA 1
ATOM 1332 C C . TYR A 1 172 ? -21.449 -4.719 11.651 1.00 98.31 172 TYR A C 1
ATOM 1334 O O . TYR A 1 172 ? -22.140 -5.737 11.599 1.00 98.31 172 TYR A O 1
ATOM 1342 N N . ASP A 1 173 ? -20.965 -4.133 10.559 1.00 98.00 173 ASP A N 1
ATOM 1343 C CA . ASP A 1 173 ? -20.981 -4.710 9.214 1.00 98.00 173 ASP A CA 1
ATOM 1344 C C . ASP A 1 173 ? -19.640 -4.512 8.506 1.00 98.00 173 ASP A C 1
ATOM 1346 O O . ASP A 1 173 ? -18.837 -3.657 8.898 1.00 98.00 173 ASP A O 1
ATOM 1350 N N . LEU A 1 174 ? -19.423 -5.299 7.450 1.00 98.19 174 LEU A N 1
ATOM 1351 C CA . LEU A 1 174 ? -18.215 -5.270 6.634 1.00 98.19 174 LEU A CA 1
ATOM 1352 C C . LEU A 1 174 ? -18.431 -4.465 5.344 1.00 98.19 174 LEU A C 1
ATOM 1354 O O . LEU A 1 174 ? -19.034 -4.930 4.379 1.00 98.19 174 LEU A O 1
ATOM 1358 N N . TYR A 1 175 ? -17.868 -3.263 5.305 1.00 98.38 175 TYR A N 1
ATOM 1359 C CA . TYR A 1 175 ? -17.959 -2.333 4.186 1.00 98.38 175 TYR A CA 1
ATOM 1360 C C . TYR A 1 175 ? -16.718 -2.446 3.289 1.00 98.38 175 TYR A C 1
ATOM 1362 O O . TYR A 1 175 ? -15.661 -1.886 3.583 1.00 98.38 175 TYR A O 1
ATOM 1370 N N . ARG A 1 176 ? -16.825 -3.202 2.192 1.00 98.06 176 ARG A N 1
ATOM 1371 C CA . ARG A 1 176 ? -15.757 -3.357 1.182 1.00 98.06 176 ARG A CA 1
ATOM 1372 C C . ARG A 1 176 ? -15.540 -2.056 0.394 1.00 98.06 176 ARG A C 1
ATOM 1374 O O . ARG A 1 176 ? -16.500 -1.336 0.123 1.00 98.06 176 ARG A O 1
ATOM 1381 N N . TYR A 1 177 ? -14.300 -1.770 -0.006 1.00 98.12 177 TYR A N 1
ATOM 1382 C CA . TYR A 1 177 ? -13.959 -0.631 -0.875 1.00 98.12 177 TYR A CA 1
ATOM 1383 C C . TYR A 1 177 ? -12.758 -0.955 -1.786 1.00 98.12 177 TYR A C 1
ATOM 1385 O O . TYR A 1 177 ? -12.221 -2.060 -1.703 1.00 98.12 177 TYR A O 1
ATOM 1393 N N . ARG A 1 178 ? -12.338 -0.038 -2.676 1.00 98.00 178 ARG A N 1
ATOM 1394 C CA . ARG A 1 178 ? -11.065 -0.163 -3.420 1.00 98.00 178 ARG A CA 1
ATOM 1395 C C . ARG A 1 178 ? -10.008 0.811 -2.904 1.00 98.00 178 ARG A C 1
ATOM 1397 O O . ARG A 1 178 ? -10.255 2.013 -2.817 1.00 98.00 178 ARG A O 1
ATOM 1404 N N . CYS A 1 179 ? -8.802 0.319 -2.621 1.00 96.75 179 CYS A N 1
ATOM 1405 C CA . CYS A 1 179 ? -7.704 1.152 -2.105 1.00 96.75 179 CYS A CA 1
ATOM 1406 C C . CYS A 1 179 ? -7.212 2.217 -3.102 1.00 96.75 179 CYS A C 1
ATOM 1408 O O . CYS A 1 179 ? -6.746 3.282 -2.690 1.00 96.75 179 CYS A O 1
ATOM 1410 N N . GLY A 1 180 ? -7.360 1.969 -4.406 1.00 96.62 180 GLY A N 1
ATOM 1411 C CA . GLY A 1 180 ? -6.713 2.746 -5.463 1.00 96.62 180 GLY A CA 1
ATOM 1412 C C . GLY A 1 180 ? -5.313 2.220 -5.795 1.00 96.62 180 GLY A C 1
ATOM 1413 O O . GLY A 1 180 ? -4.799 1.331 -5.117 1.00 96.62 180 GLY A O 1
ATOM 1414 N N . LEU A 1 181 ? -4.694 2.789 -6.831 1.00 96.94 181 LEU A N 1
ATOM 1415 C CA . LEU A 1 181 ? -3.310 2.495 -7.206 1.00 96.94 181 LEU A CA 1
ATOM 1416 C C . LEU A 1 181 ? -2.374 3.665 -6.849 1.00 96.94 181 LEU A C 1
ATOM 1418 O O . LEU A 1 181 ? -2.723 4.812 -7.146 1.00 96.94 181 LEU A O 1
ATOM 1422 N N . PRO A 1 182 ? -1.181 3.388 -6.290 1.00 97.00 182 PRO A N 1
ATOM 1423 C CA . PRO A 1 182 ? -0.687 2.069 -5.883 1.00 97.00 182 PRO A CA 1
ATOM 1424 C C . PRO A 1 182 ? -1.405 1.539 -4.628 1.00 97.00 182 PRO A C 1
ATOM 1426 O O . PRO A 1 182 ? -1.725 2.287 -3.708 1.00 97.00 182 PRO A O 1
ATOM 1429 N N . SER A 1 183 ? -1.593 0.226 -4.546 1.00 97.19 183 SER A N 1
ATOM 1430 C CA . SER A 1 183 ? -2.127 -0.466 -3.367 1.00 97.19 183 SER A CA 1
ATOM 1431 C C . SER A 1 183 ? -1.061 -0.589 -2.266 1.00 97.19 183 SER A C 1
ATOM 1433 O O . SER A 1 183 ? -0.596 -1.681 -1.965 1.00 97.19 183 SER A O 1
ATOM 1435 N N . THR A 1 184 ? -0.589 0.535 -1.711 1.00 96.56 184 THR A N 1
ATOM 1436 C CA . THR A 1 184 ? 0.493 0.578 -0.703 1.00 96.56 184 THR A CA 1
ATOM 1437 C C . THR A 1 184 ? 0.175 1.474 0.487 1.00 96.56 184 THR A C 1
ATOM 1439 O O . THR A 1 184 ? -0.474 2.514 0.339 1.00 96.56 184 THR A O 1
ATOM 1442 N N . THR A 1 185 ? 0.723 1.117 1.652 1.00 95.19 185 THR A N 1
ATOM 1443 C CA . THR A 1 185 ? 0.512 1.828 2.916 1.00 95.19 185 THR A CA 1
ATOM 1444 C C . THR A 1 185 ? 0.699 3.343 2.841 1.00 95.19 185 THR A C 1
ATOM 1446 O O . THR A 1 185 ? -0.194 4.061 3.290 1.00 95.19 185 THR A O 1
ATOM 1449 N N . PRO A 1 186 ? 1.781 3.903 2.252 1.00 96.06 186 PRO A N 1
ATOM 1450 C CA . PRO A 1 186 ? 1.952 5.353 2.231 1.00 96.06 186 PRO A CA 1
ATOM 1451 C C . PRO A 1 186 ? 0.868 6.050 1.402 1.00 96.06 186 PRO A C 1
ATOM 1453 O O . PRO A 1 186 ? 0.314 7.058 1.827 1.00 96.06 186 PRO A O 1
ATOM 1456 N N . PHE A 1 187 ? 0.489 5.490 0.251 1.00 97.88 187 PHE A N 1
ATOM 1457 C CA . PHE A 1 187 ? -0.583 6.047 -0.573 1.00 97.88 187 PHE A CA 1
ATOM 1458 C C . PHE A 1 187 ? -1.950 5.949 0.116 1.00 97.88 187 PHE A C 1
ATOM 1460 O O . PHE A 1 187 ? -2.748 6.892 0.072 1.00 97.88 187 PHE A O 1
ATOM 1467 N N . ALA A 1 188 ? -2.232 4.824 0.771 1.00 98.19 188 ALA A N 1
ATOM 1468 C CA . ALA A 1 188 ? -3.514 4.598 1.414 1.00 98.19 188 ALA A CA 1
ATOM 1469 C C . ALA A 1 188 ? -3.656 5.400 2.723 1.00 98.19 188 ALA A C 1
ATOM 1471 O O . ALA A 1 188 ? -4.654 6.103 2.894 1.00 98.19 188 ALA A O 1
ATOM 1472 N N . GLN A 1 189 ? -2.640 5.404 3.594 1.00 97.19 189 GLN A N 1
ATOM 1473 C CA . GLN A 1 189 ? -2.629 6.203 4.827 1.00 97.19 189 GLN A CA 1
ATOM 1474 C C . GLN A 1 189 ? -2.635 7.710 4.557 1.00 97.19 189 GLN A C 1
ATOM 1476 O O . GLN A 1 189 ? -3.343 8.431 5.256 1.00 97.19 189 GLN A O 1
ATOM 1481 N N . ALA A 1 190 ? -1.912 8.198 3.540 1.00 97.62 190 ALA A N 1
ATOM 1482 C CA . ALA A 1 190 ? -2.003 9.596 3.109 1.00 97.62 190 ALA A CA 1
ATOM 1483 C C . ALA A 1 190 ? -3.456 9.965 2.767 1.00 97.62 190 ALA A C 1
ATOM 1485 O O . ALA A 1 190 ? -4.018 10.911 3.325 1.00 97.62 190 ALA A O 1
ATOM 1486 N N . GLY A 1 191 ? -4.098 9.127 1.946 1.00 98.06 191 GLY A N 1
ATOM 1487 C CA . GLY A 1 191 ? -5.489 9.295 1.550 1.00 98.06 191 GLY A CA 1
ATOM 1488 C C . GLY A 1 191 ? -6.434 9.305 2.750 1.00 98.06 191 GLY A C 1
ATOM 1489 O O . GLY A 1 191 ? -7.213 10.239 2.892 1.00 98.06 191 GLY A O 1
ATOM 1490 N N . ILE A 1 192 ? -6.347 8.313 3.637 1.00 98.25 192 ILE A N 1
ATOM 1491 C CA . ILE A 1 192 ? -7.220 8.182 4.814 1.00 98.25 192 ILE A CA 1
ATOM 1492 C C . ILE A 1 192 ? -7.024 9.349 5.798 1.00 98.25 192 ILE A C 1
ATOM 1494 O O . ILE A 1 192 ? -8.000 9.938 6.273 1.00 98.25 192 ILE A O 1
ATOM 1498 N N . LEU A 1 193 ? -5.773 9.707 6.105 1.00 97.12 193 LEU A N 1
ATOM 1499 C CA . LEU A 1 193 ? -5.458 10.707 7.126 1.00 97.12 193 LEU A CA 1
ATOM 1500 C C . LEU A 1 193 ? -5.664 12.144 6.642 1.00 97.12 193 LEU A C 1
ATOM 1502 O O . LEU A 1 193 ? -6.131 12.956 7.434 1.00 97.12 193 LEU A O 1
ATOM 1506 N N . TYR A 1 194 ? -5.369 12.468 5.381 1.00 97.25 194 TYR A N 1
ATOM 1507 C CA . TYR A 1 194 ? -5.362 13.854 4.888 1.00 97.25 194 TYR A CA 1
ATOM 1508 C C . TYR A 1 194 ? -6.389 14.150 3.789 1.00 97.25 194 TYR A C 1
ATOM 1510 O O . TYR A 1 194 ? -6.624 15.318 3.492 1.00 97.25 194 TYR A O 1
ATOM 1518 N N . GLY A 1 195 ? -6.995 13.127 3.179 1.00 97.50 195 GLY A N 1
ATOM 1519 C CA . GLY A 1 195 ? -7.866 13.291 2.011 1.00 97.50 195 GLY A CA 1
ATOM 1520 C C . GLY A 1 195 ? -7.110 13.534 0.703 1.00 97.50 195 GLY A C 1
ATOM 1521 O O . GLY A 1 195 ? -7.743 13.725 -0.333 1.00 97.50 195 GLY A O 1
ATOM 1522 N N . ASP A 1 196 ? -5.778 13.478 0.732 1.00 97.12 196 ASP A N 1
ATOM 1523 C CA . ASP A 1 196 ? -4.904 13.603 -0.429 1.00 97.12 196 ASP A CA 1
ATOM 1524 C C . ASP A 1 196 ? -3.848 12.492 -0.421 1.00 97.12 196 ASP A C 1
ATOM 1526 O O . ASP A 1 196 ? -3.259 12.169 0.608 1.00 97.12 196 ASP A O 1
ATOM 1530 N N . ASN A 1 197 ? -3.618 11.900 -1.588 1.00 96.88 197 ASN A N 1
ATOM 1531 C CA . ASN A 1 197 ? -2.532 10.955 -1.844 1.00 96.88 197 ASN A CA 1
ATOM 1532 C C . ASN A 1 197 ? -1.922 11.138 -3.241 1.00 96.88 197 ASN A C 1
ATOM 1534 O O . ASN A 1 197 ? -1.487 10.189 -3.892 1.00 96.88 197 ASN A O 1
ATOM 1538 N N . THR A 1 198 ? -1.959 12.373 -3.731 1.00 96.62 198 THR A N 1
ATOM 1539 C CA . THR A 1 198 ? -1.354 12.792 -4.995 1.00 96.62 198 THR A CA 1
ATOM 1540 C C . THR A 1 198 ? 0.175 12.816 -4.855 1.00 96.62 198 THR A C 1
ATOM 1542 O O . THR A 1 198 ? 0.700 13.010 -3.762 1.00 96.62 198 THR A O 1
ATOM 1545 N N . GLU A 1 199 ? 0.909 12.573 -5.946 1.00 96.31 199 GLU A N 1
ATOM 1546 C CA . GLU A 1 199 ? 2.387 12.516 -5.965 1.00 96.31 199 GLU A CA 1
ATOM 1547 C C . GLU A 1 199 ? 3.042 11.440 -5.067 1.00 96.31 199 GLU A C 1
ATOM 1549 O O . GLU A 1 199 ? 4.259 11.470 -4.862 1.00 96.31 199 GLU A O 1
ATOM 1554 N N . ILE A 1 200 ? 2.268 10.447 -4.602 1.00 97.31 200 ILE A N 1
ATOM 1555 C CA . ILE A 1 200 ? 2.742 9.250 -3.883 1.00 97.31 200 ILE A CA 1
ATOM 1556 C C . ILE A 1 200 ? 2.559 8.028 -4.807 1.00 97.31 200 ILE A C 1
ATOM 1558 O O . ILE A 1 200 ? 1.496 7.408 -4.815 1.00 97.31 200 ILE A O 1
ATOM 1562 N N . PRO A 1 201 ? 3.554 7.686 -5.644 1.00 97.06 201 PRO A N 1
ATOM 1563 C CA . PRO A 1 201 ? 3.370 6.752 -6.755 1.00 97.06 201 PRO A CA 1
ATOM 1564 C C . PRO A 1 201 ? 3.665 5.284 -6.403 1.00 97.06 201 PRO A C 1
ATOM 1566 O O . PRO A 1 201 ? 3.329 4.395 -7.173 1.00 97.06 201 PRO A O 1
ATOM 1569 N N . SER A 1 202 ? 4.318 5.012 -5.269 1.00 95.00 202 SER A N 1
ATOM 1570 C CA . SER A 1 202 ? 4.691 3.671 -4.790 1.00 95.00 202 SER A CA 1
ATOM 1571 C C . SER A 1 202 ? 5.050 3.751 -3.295 1.00 95.00 202 SER A C 1
ATOM 1573 O O . SER A 1 202 ? 5.138 4.843 -2.733 1.00 95.00 202 SER A O 1
ATOM 1575 N N . PHE A 1 203 ? 5.306 2.612 -2.642 1.00 91.81 203 PHE A N 1
ATOM 1576 C CA . PHE A 1 203 ? 5.832 2.559 -1.270 1.00 91.81 203 PHE A CA 1
ATOM 1577 C C . PHE A 1 203 ? 7.187 3.293 -1.130 1.00 91.81 203 PHE A C 1
ATOM 1579 O O . PHE A 1 203 ? 7.514 3.820 -0.064 1.00 91.81 203 PHE A O 1
ATOM 1586 N N . ARG A 1 204 ? 7.984 3.337 -2.211 1.00 93.75 204 ARG A N 1
ATOM 1587 C CA . ARG A 1 204 ? 9.246 4.093 -2.336 1.00 93.75 204 ARG A CA 1
ATOM 1588 C C . ARG A 1 204 ? 9.314 4.736 -3.717 1.00 93.75 204 ARG A C 1
ATOM 1590 O O . ARG A 1 204 ? 9.001 4.080 -4.707 1.00 93.75 204 ARG A O 1
ATOM 1597 N N . TRP A 1 205 ? 9.778 5.978 -3.808 1.00 96.19 205 TRP A N 1
ATOM 1598 C CA . TRP A 1 205 ? 9.888 6.694 -5.086 1.00 96.19 205 TRP A CA 1
ATOM 1599 C C . TRP A 1 205 ? 11.071 7.654 -5.115 1.00 96.19 205 TRP A C 1
ATOM 1601 O O . TRP A 1 205 ? 11.637 7.992 -4.079 1.00 96.19 205 TRP A O 1
ATOM 1611 N N . TRP A 1 206 ? 11.455 8.097 -6.309 1.00 95.56 206 TRP A N 1
ATOM 1612 C CA . TRP A 1 206 ? 12.432 9.167 -6.492 1.00 95.56 206 TRP A CA 1
ATOM 1613 C C . TRP A 1 206 ? 11.703 10.506 -6.642 1.00 95.56 206 TRP A C 1
ATOM 1615 O O . TRP A 1 206 ? 11.013 10.729 -7.636 1.00 95.56 206 TRP A O 1
ATOM 1625 N N . ASP A 1 207 ? 11.850 11.401 -5.662 1.00 94.94 207 ASP A N 1
ATOM 1626 C CA . ASP A 1 207 ? 11.383 12.782 -5.789 1.00 94.94 207 ASP A CA 1
ATOM 1627 C C . ASP A 1 207 ? 12.378 13.550 -6.670 1.00 94.94 207 ASP A C 1
ATOM 1629 O O . ASP A 1 207 ? 13.523 13.790 -6.273 1.00 94.94 207 ASP A O 1
ATOM 1633 N N . ARG A 1 208 ? 11.964 13.891 -7.897 1.00 91.12 208 ARG A N 1
ATOM 1634 C CA . ARG A 1 208 ? 12.852 14.493 -8.913 1.00 91.12 208 ARG A CA 1
ATOM 1635 C C . ARG A 1 208 ? 13.286 15.916 -8.569 1.00 91.12 208 ARG A C 1
ATOM 1637 O O . ARG A 1 208 ? 14.374 16.328 -8.963 1.00 91.12 208 ARG A O 1
ATOM 1644 N N . GLU A 1 209 ? 12.453 16.652 -7.837 1.00 91.38 209 GLU A N 1
ATOM 1645 C CA . GLU A 1 209 ? 12.715 18.035 -7.428 1.00 91.38 209 GLU A CA 1
ATOM 1646 C C . GLU A 1 209 ? 13.777 18.080 -6.324 1.00 91.38 209 GLU A C 1
ATOM 1648 O O . GLU A 1 209 ? 14.773 18.791 -6.440 1.00 91.38 209 GLU A O 1
ATOM 1653 N N . ARG A 1 210 ? 13.596 17.271 -5.272 1.00 92.56 210 ARG A N 1
ATOM 1654 C CA . ARG A 1 210 ? 14.521 17.185 -4.131 1.00 92.56 210 ARG A CA 1
ATOM 1655 C C . ARG A 1 210 ? 15.684 16.216 -4.371 1.00 92.56 210 ARG A C 1
ATOM 1657 O O . ARG A 1 210 ? 16.581 16.136 -3.535 1.00 92.56 210 ARG A O 1
ATOM 1664 N N . ARG A 1 211 ? 15.675 15.500 -5.505 1.00 92.62 211 ARG A N 1
ATOM 1665 C CA . ARG A 1 211 ? 16.667 14.496 -5.938 1.00 92.62 211 ARG A CA 1
ATOM 1666 C C . ARG A 1 211 ? 16.997 13.502 -4.824 1.00 92.62 211 ARG A C 1
ATOM 1668 O O . ARG A 1 211 ? 18.157 13.288 -4.470 1.00 92.62 211 ARG A O 1
ATOM 1675 N N . VAL A 1 212 ? 15.948 12.927 -4.239 1.00 93.62 212 VAL A N 1
ATOM 1676 C CA . VAL A 1 212 ? 16.053 12.009 -3.103 1.00 93.62 212 VAL A CA 1
ATOM 1677 C C . VAL A 1 212 ? 15.087 10.841 -3.257 1.00 93.62 212 VAL A C 1
ATOM 1679 O O . VAL A 1 212 ? 13.939 11.009 -3.666 1.00 93.62 212 VAL A O 1
ATOM 1682 N N . VAL A 1 213 ? 15.543 9.642 -2.891 1.00 94.44 213 VAL A N 1
ATOM 1683 C CA . VAL A 1 213 ? 14.648 8.498 -2.698 1.00 94.44 213 VAL A CA 1
ATOM 1684 C C . VAL A 1 213 ? 13.820 8.753 -1.444 1.00 94.44 213 VAL A C 1
ATOM 1686 O O . VAL A 1 213 ? 14.380 8.829 -0.348 1.00 94.44 213 VAL A O 1
ATOM 1689 N N . VAL A 1 214 ? 12.504 8.864 -1.592 1.00 95.00 214 VAL A N 1
ATOM 1690 C CA . VAL A 1 214 ? 11.547 8.900 -0.486 1.00 95.00 214 VAL A CA 1
ATOM 1691 C C . VAL A 1 214 ? 11.257 7.469 -0.043 1.00 95.00 214 VAL A C 1
ATOM 1693 O O . VAL A 1 214 ? 10.911 6.607 -0.854 1.00 95.00 214 VAL A O 1
ATOM 1696 N N . GLN A 1 215 ? 11.444 7.206 1.248 1.00 88.38 215 GLN A N 1
ATOM 1697 C CA . GLN A 1 215 ? 11.209 5.908 1.871 1.00 88.38 215 GLN A CA 1
ATOM 1698 C C . GLN A 1 215 ? 10.787 6.067 3.335 1.00 88.38 215 GLN A C 1
ATOM 1700 O O . GLN A 1 215 ? 11.149 7.047 3.988 1.00 88.38 215 GLN A O 1
ATOM 1705 N N . PHE A 1 216 ? 10.094 5.049 3.845 1.00 82.50 216 PHE A N 1
ATOM 1706 C CA . PHE A 1 216 ? 9.651 4.926 5.236 1.00 82.50 216 PHE A CA 1
ATOM 1707 C C . PHE A 1 216 ? 10.384 3.784 5.974 1.00 82.50 216 PHE A C 1
ATOM 1709 O O . PHE A 1 216 ? 11.104 2.981 5.361 1.00 82.50 216 PHE A O 1
ATOM 1716 N N . GLY A 1 217 ? 10.199 3.717 7.297 1.00 72.19 217 GLY A N 1
ATOM 1717 C CA . GLY A 1 217 ? 10.945 2.837 8.202 1.00 72.19 217 GLY A CA 1
ATOM 1718 C C . GLY A 1 217 ? 12.340 3.373 8.542 1.00 72.19 217 GLY A C 1
ATOM 1719 O O . GLY A 1 217 ? 12.654 4.531 8.273 1.00 72.19 217 GLY A O 1
ATOM 1720 N N . THR A 1 218 ? 13.199 2.519 9.107 1.00 66.06 218 THR A N 1
ATOM 1721 C CA . THR A 1 218 ? 14.580 2.876 9.482 1.00 66.06 218 THR A CA 1
ATOM 1722 C C . THR A 1 218 ? 15.341 3.533 8.329 1.00 66.06 218 THR A C 1
ATOM 1724 O O . THR A 1 218 ? 15.485 2.959 7.248 1.00 66.06 218 THR A O 1
ATOM 1727 N N . GLY A 1 219 ? 15.854 4.740 8.586 1.00 75.25 219 GLY A N 1
ATOM 1728 C CA . GLY A 1 219 ? 16.463 5.587 7.560 1.00 75.25 219 GLY A CA 1
ATOM 1729 C C . GLY A 1 219 ? 15.438 6.335 6.702 1.00 75.25 219 GLY A C 1
ATOM 1730 O O . GLY A 1 219 ? 15.713 6.570 5.523 1.00 75.25 219 GLY A O 1
ATOM 1731 N N . SER A 1 220 ? 14.271 6.669 7.266 1.00 82.69 220 SER A N 1
ATOM 1732 C CA . SER A 1 220 ? 13.239 7.489 6.623 1.00 82.69 220 SER A CA 1
ATOM 1733 C C . SER A 1 220 ? 13.830 8.761 6.018 1.00 82.69 220 SER A C 1
ATOM 1735 O O . SER A 1 220 ? 14.740 9.386 6.568 1.00 82.69 220 SER A O 1
ATOM 1737 N N . THR A 1 221 ? 13.302 9.144 4.863 1.00 91.50 221 THR A N 1
ATOM 1738 C CA . THR A 1 221 ? 13.694 10.361 4.141 1.00 91.50 221 THR A CA 1
ATOM 1739 C C . THR A 1 221 ? 12.523 11.309 3.912 1.00 91.50 221 THR A C 1
ATOM 1741 O O . THR A 1 221 ? 12.732 12.374 3.332 1.00 91.50 221 THR A O 1
ATOM 1744 N N . PHE A 1 222 ? 11.316 10.964 4.381 1.00 91.31 222 PHE A N 1
ATOM 1745 C CA . PHE A 1 222 ? 10.107 11.747 4.126 1.00 91.31 222 PHE A CA 1
ATOM 1746 C C . PHE A 1 222 ? 10.200 13.187 4.657 1.00 91.31 222 PHE A C 1
ATOM 1748 O O . PHE A 1 222 ? 9.770 14.108 3.970 1.00 91.31 222 PHE A O 1
ATOM 1755 N N . GLU A 1 223 ? 10.864 13.425 5.794 1.00 89.38 223 GLU A N 1
ATOM 1756 C CA . GLU A 1 223 ? 11.105 14.779 6.334 1.00 89.38 223 GLU A CA 1
ATOM 1757 C C . GLU A 1 223 ? 11.747 15.752 5.324 1.00 89.38 223 GLU A C 1
ATOM 1759 O O . GLU A 1 223 ? 11.520 16.955 5.396 1.00 89.38 223 GLU A O 1
ATOM 1764 N N . LYS A 1 224 ? 12.522 15.250 4.350 1.00 92.50 224 LYS A N 1
ATOM 1765 C CA . LYS A 1 224 ? 13.200 16.066 3.320 1.00 92.50 224 LYS A CA 1
ATOM 1766 C C . LYS A 1 224 ? 12.263 16.582 2.222 1.00 92.50 224 LYS A C 1
ATOM 1768 O O . LYS A 1 224 ? 12.673 17.418 1.412 1.00 92.50 224 LYS A O 1
ATOM 1773 N N . VAL A 1 225 ? 11.053 16.030 2.153 1.00 92.44 225 VAL A N 1
ATOM 1774 C CA . VAL A 1 225 ? 10.026 16.349 1.152 1.00 92.44 225 VAL A CA 1
ATOM 1775 C C . VAL A 1 225 ? 8.682 16.726 1.784 1.00 92.44 225 VAL A C 1
ATOM 1777 O O . VAL A 1 225 ? 7.788 17.159 1.065 1.00 92.44 225 VAL A O 1
ATOM 1780 N N . ALA A 1 226 ? 8.523 16.552 3.101 1.00 90.00 226 ALA A N 1
ATOM 1781 C CA . ALA A 1 226 ? 7.254 16.667 3.821 1.00 90.00 226 ALA A CA 1
ATOM 1782 C C . ALA A 1 226 ? 6.572 18.033 3.659 1.00 90.00 226 ALA A C 1
ATOM 1784 O O . ALA A 1 226 ? 5.349 18.094 3.629 1.00 90.00 226 ALA A O 1
ATOM 1785 N N . ASP A 1 227 ? 7.346 19.107 3.480 1.00 90.25 227 ASP A N 1
ATOM 1786 C CA . ASP A 1 227 ? 6.854 20.470 3.251 1.00 90.25 227 ASP A CA 1
ATOM 1787 C C . ASP A 1 227 ? 6.054 20.639 1.945 1.00 90.25 227 ASP A C 1
ATOM 1789 O O . ASP A 1 227 ? 5.323 21.616 1.791 1.00 90.25 227 ASP A O 1
ATOM 1793 N N . LYS A 1 228 ? 6.160 19.675 1.021 1.00 90.81 228 LYS A N 1
ATOM 1794 C CA . LYS A 1 228 ? 5.409 19.631 -0.241 1.00 90.81 228 LYS A CA 1
ATOM 1795 C C . LYS A 1 228 ? 4.058 18.916 -0.138 1.00 90.81 228 LYS A C 1
ATOM 1797 O O . LYS A 1 228 ? 3.237 19.076 -1.037 1.00 90.81 228 LYS A O 1
ATOM 1802 N N . TYR A 1 229 ? 3.839 18.096 0.891 1.00 91.69 229 TYR A N 1
ATOM 1803 C CA . TYR A 1 229 ? 2.655 17.237 1.004 1.00 91.69 229 TYR A CA 1
ATOM 1804 C C . TYR A 1 229 ? 1.652 17.815 2.001 1.00 91.69 229 TYR A C 1
ATOM 1806 O O . TYR A 1 229 ? 2.023 18.440 2.992 1.00 91.69 229 TYR A O 1
ATOM 1814 N N . PHE A 1 230 ? 0.366 17.573 1.745 1.00 92.56 230 PHE A N 1
ATOM 1815 C CA . PHE A 1 230 ? -0.743 17.881 2.656 1.00 92.56 230 PHE A CA 1
ATOM 1816 C C . PHE A 1 230 ? -0.933 19.366 3.021 1.00 92.56 230 PHE A C 1
ATOM 1818 O O . PHE A 1 230 ? -1.712 19.688 3.920 1.00 92.56 230 PHE A O 1
ATOM 1825 N N . ALA A 1 231 ? -0.274 20.291 2.320 1.00 88.81 231 ALA A N 1
ATOM 1826 C CA . ALA A 1 231 ? -0.428 21.724 2.543 1.00 88.81 231 ALA A CA 1
ATOM 1827 C C . ALA A 1 231 ? -1.900 22.152 2.371 1.00 88.81 231 ALA A C 1
ATOM 1829 O O . ALA A 1 231 ? -2.497 21.967 1.313 1.00 88.81 231 ALA A O 1
ATOM 1830 N N . GLY A 1 232 ? -2.497 22.713 3.427 1.00 88.75 232 GLY A N 1
ATOM 1831 C CA . GLY A 1 232 ? -3.909 23.116 3.444 1.00 88.75 232 GLY A CA 1
ATOM 1832 C C . GLY A 1 232 ? -4.921 21.980 3.659 1.00 88.75 232 GLY A C 1
ATOM 1833 O O . GLY A 1 232 ? -6.119 22.256 3.728 1.00 88.75 232 GLY A O 1
ATOM 1834 N N . CYS A 1 233 ? -4.479 20.728 3.811 1.00 93.56 233 CYS A N 1
ATOM 1835 C CA . CYS A 1 233 ? -5.353 19.630 4.228 1.00 93.56 233 CYS A CA 1
ATOM 1836 C C . CYS A 1 233 ? -5.759 19.790 5.704 1.00 93.56 233 CYS A C 1
ATOM 1838 O O . CYS A 1 233 ? -5.041 20.396 6.497 1.00 93.56 233 CYS A O 1
ATOM 1840 N N . ARG A 1 234 ? -6.902 19.214 6.100 1.00 93.50 234 ARG A N 1
ATOM 1841 C CA . ARG A 1 234 ? -7.309 19.106 7.512 1.00 93.50 234 ARG A CA 1
ATOM 1842 C C . ARG A 1 234 ? -7.209 17.641 7.938 1.00 93.50 234 ARG A C 1
ATOM 1844 O O . ARG A 1 234 ? -8.077 16.866 7.545 1.00 93.50 234 ARG A O 1
ATOM 1851 N N . PRO A 1 235 ? -6.216 17.244 8.749 1.00 93.19 235 PRO A N 1
ATOM 1852 C CA . PRO A 1 235 ? -6.039 15.838 9.084 1.00 93.19 235 PRO A CA 1
ATOM 1853 C C . PRO A 1 235 ? -7.215 15.245 9.864 1.00 93.19 235 PRO A C 1
ATOM 1855 O O . PRO A 1 235 ? -7.883 15.917 10.657 1.00 93.19 235 PRO A O 1
ATOM 1858 N N . LEU A 1 236 ? -7.436 13.946 9.672 1.00 95.31 236 LEU A N 1
ATOM 1859 C CA . LEU A 1 236 ? -8.436 13.161 10.387 1.00 95.31 236 LEU A CA 1
ATOM 1860 C C . LEU A 1 236 ? -8.160 13.200 11.897 1.00 95.31 236 LEU A C 1
ATOM 1862 O O . LEU A 1 236 ? -9.076 13.457 12.675 1.00 95.31 236 LEU A O 1
ATOM 1866 N N . THR A 1 237 ? -6.892 13.025 12.278 1.00 93.38 237 THR A N 1
ATOM 1867 C CA . THR A 1 237 ? -6.362 12.979 13.654 1.00 93.38 237 THR A CA 1
ATOM 1868 C C . THR A 1 237 ? -5.949 14.325 14.240 1.00 93.38 237 THR A C 1
ATOM 1870 O O . THR A 1 237 ? -5.286 14.346 15.276 1.00 93.38 237 THR A O 1
ATOM 1873 N N . LYS A 1 238 ? -6.356 15.442 13.627 1.00 88.44 238 LYS A N 1
ATOM 1874 C CA . LYS A 1 238 ? -6.147 16.769 14.211 1.00 88.44 238 LYS A CA 1
ATOM 1875 C C . LYS A 1 238 ? -6.732 16.827 15.631 1.00 88.44 238 LYS A C 1
ATOM 1877 O O . LYS A 1 238 ? -7.861 16.389 15.842 1.00 88.44 238 LYS A O 1
ATOM 1882 N N . ASP A 1 239 ? -5.946 17.351 16.574 1.00 85.44 239 ASP A N 1
ATOM 1883 C CA . ASP A 1 239 ? -6.238 17.410 18.020 1.00 85.44 239 ASP A CA 1
ATOM 1884 C C . ASP A 1 239 ? -6.394 16.019 18.701 1.00 85.44 239 ASP A C 1
ATOM 1886 O O . ASP A 1 239 ? -6.811 15.903 19.857 1.00 85.44 239 ASP A O 1
ATOM 1890 N N . GLY A 1 240 ? -6.021 14.947 17.993 1.00 91.69 240 GLY A N 1
ATOM 1891 C CA . GLY A 1 240 ? -6.123 13.549 18.406 1.00 91.69 240 GLY A CA 1
ATOM 1892 C C . GLY A 1 240 ? -4.767 12.850 18.562 1.00 91.69 240 GLY A C 1
ATOM 1893 O O . GLY A 1 240 ? -3.766 13.465 18.928 1.00 91.69 240 GLY A O 1
ATOM 1894 N N . ALA A 1 241 ? -4.740 11.541 18.299 1.00 91.31 241 ALA A N 1
ATOM 1895 C CA . ALA A 1 241 ? -3.531 10.713 18.337 1.00 91.31 241 ALA A CA 1
ATOM 1896 C C . ALA A 1 241 ? -3.366 9.932 17.020 1.00 91.31 241 ALA A C 1
ATOM 1898 O O . ALA A 1 241 ? -4.330 9.356 16.522 1.00 91.31 241 ALA A O 1
ATOM 1899 N N . CYS A 1 242 ? -2.148 9.864 16.484 1.00 90.62 242 CYS A N 1
ATOM 1900 C CA . CYS A 1 242 ? -1.789 9.044 15.329 1.00 90.62 242 CYS A CA 1
ATOM 1901 C C . CYS A 1 242 ? -0.598 8.175 15.740 1.00 90.62 242 CYS A C 1
ATOM 1903 O O . CYS A 1 242 ? 0.425 8.686 16.195 1.00 90.62 242 CYS A O 1
ATOM 1905 N N . ILE A 1 243 ? -0.769 6.858 15.682 1.00 89.50 243 ILE A N 1
ATOM 1906 C CA . ILE A 1 243 ? 0.118 5.881 16.316 1.00 89.50 243 ILE A CA 1
ATOM 1907 C C . ILE A 1 243 ? 0.494 4.836 15.270 1.00 89.50 243 ILE A C 1
ATOM 1909 O O . ILE A 1 243 ? -0.373 4.300 14.591 1.00 89.50 243 ILE A O 1
ATOM 1913 N N . ALA A 1 244 ? 1.782 4.533 15.146 1.00 85.44 244 ALA A N 1
ATOM 1914 C CA . ALA A 1 244 ? 2.318 3.601 14.161 1.00 85.44 244 ALA A CA 1
ATOM 1915 C C . ALA A 1 244 ? 1.768 3.886 12.750 1.00 85.44 244 ALA A C 1
ATOM 1917 O O . ALA A 1 244 ? 1.150 3.033 12.133 1.00 85.44 244 ALA A O 1
ATOM 1918 N N . ALA A 1 245 ? 1.953 5.112 12.259 1.00 87.94 245 ALA A N 1
ATOM 1919 C CA . ALA A 1 245 ? 1.585 5.506 10.900 1.00 87.94 245 ALA A CA 1
ATOM 1920 C C . ALA A 1 245 ? 2.794 6.086 10.154 1.00 87.94 245 ALA A C 1
ATOM 1922 O O . ALA A 1 245 ? 3.753 6.569 10.769 1.00 87.94 245 ALA A O 1
ATOM 1923 N N . CYS A 1 246 ? 2.748 6.059 8.821 1.00 85.56 246 CYS A N 1
ATOM 1924 C CA . CYS A 1 246 ? 3.734 6.680 7.937 1.00 85.56 246 CYS A CA 1
ATOM 1925 C C . CYS A 1 246 ? 3.785 8.208 8.098 1.00 85.56 246 CYS A C 1
ATOM 1927 O O . CYS A 1 246 ? 4.833 8.803 7.842 1.00 85.56 246 CYS A O 1
ATOM 1929 N N . TYR A 1 247 ? 2.693 8.833 8.554 1.00 88.62 247 TYR A N 1
ATOM 1930 C CA . TYR A 1 247 ? 2.536 10.285 8.671 1.00 88.62 247 TYR A CA 1
ATOM 1931 C C . TYR A 1 247 ? 1.973 10.690 10.046 1.00 88.62 247 TYR A C 1
ATOM 1933 O O . TYR A 1 247 ? 1.149 9.960 10.599 1.00 88.62 247 TYR A O 1
ATOM 1941 N N . PRO A 1 248 ? 2.356 11.861 10.592 1.00 78.25 248 PRO A N 1
ATOM 1942 C CA . PRO A 1 248 ? 1.973 12.272 11.946 1.00 78.25 248 PRO A CA 1
ATOM 1943 C C . PRO A 1 248 ? 0.502 12.696 12.086 1.00 78.25 248 PRO A C 1
ATOM 1945 O O . PRO A 1 248 ? -0.023 12.710 13.194 1.00 78.25 248 PRO A O 1
ATOM 1948 N N . GLY A 1 249 ? -0.179 13.069 10.996 1.00 78.75 249 GLY A N 1
ATOM 1949 C CA . GLY A 1 249 ? -1.608 13.406 11.010 1.00 78.75 249 GLY A CA 1
ATOM 1950 C C . GLY A 1 249 ? -1.999 14.612 11.883 1.00 78.75 249 GLY A C 1
ATOM 1951 O O . GLY A 1 249 ? -3.134 14.646 12.355 1.00 78.75 249 GLY A O 1
ATOM 1952 N N . GLU A 1 250 ? -1.077 15.552 12.144 1.00 74.62 250 GLU A N 1
ATOM 1953 C CA . GLU A 1 250 ? -1.229 16.658 13.127 1.00 74.62 250 GLU A CA 1
ATOM 1954 C C . GLU A 1 250 ? -1.732 16.196 14.510 1.00 74.62 250 GLU A C 1
ATOM 1956 O O . GLU A 1 250 ? -2.431 16.918 15.225 1.00 74.62 250 GLU A O 1
ATOM 1961 N N . ALA A 1 251 ? -1.390 14.965 14.880 1.00 73.12 251 ALA A N 1
ATOM 1962 C CA . ALA A 1 251 ? -1.702 14.404 16.177 1.00 73.12 251 ALA A CA 1
ATOM 1963 C C . ALA A 1 251 ? -0.724 14.877 17.259 1.00 73.12 251 ALA A C 1
ATOM 1965 O O . ALA A 1 251 ? 0.357 15.389 16.970 1.00 73.12 251 ALA A O 1
ATOM 1966 N N . ALA A 1 252 ? -1.074 14.645 18.524 1.00 64.75 252 ALA A N 1
ATOM 1967 C CA . ALA A 1 252 ? -0.145 14.865 19.622 1.00 64.75 252 ALA A CA 1
ATOM 1968 C C . ALA A 1 252 ? 1.070 13.929 19.526 1.00 64.75 252 ALA A C 1
ATOM 1970 O O . ALA A 1 252 ? 0.932 12.702 19.550 1.00 64.75 252 ALA A O 1
ATOM 1971 N N . ASP A 1 253 ? 2.265 14.524 19.505 1.00 58.75 253 ASP A N 1
ATOM 1972 C CA . ASP A 1 253 ? 3.539 13.806 19.413 1.00 58.75 253 ASP A CA 1
ATOM 1973 C C . ASP A 1 253 ? 3.780 12.831 20.580 1.00 58.75 253 ASP A C 1
ATOM 1975 O O . ASP A 1 253 ? 4.621 11.949 20.442 1.00 58.75 253 ASP A O 1
ATOM 1979 N N . ASP A 1 254 ? 3.048 12.932 21.701 1.00 54.03 254 ASP A N 1
ATOM 1980 C CA . ASP A 1 254 ? 3.208 12.198 22.980 1.00 54.03 254 ASP A CA 1
ATOM 1981 C C . ASP A 1 254 ? 3.113 10.656 22.920 1.00 54.03 254 ASP A C 1
ATOM 1983 O O . ASP A 1 254 ? 3.331 9.970 23.935 1.00 54.03 254 ASP A O 1
ATOM 1987 N N . PHE A 1 255 ? 2.796 10.104 21.745 1.00 57.28 255 PHE A N 1
ATOM 1988 C CA . PHE A 1 255 ? 2.696 8.662 21.506 1.00 57.28 255 PHE A CA 1
ATOM 1989 C C . PHE A 1 255 ? 3.848 8.071 20.695 1.00 57.28 255 PHE A C 1
ATOM 1991 O O . PHE A 1 255 ? 4.058 6.869 20.807 1.00 57.28 255 PHE A O 1
ATOM 1998 N N . GLY A 1 256 ? 4.616 8.871 19.946 1.00 50.78 256 GLY A N 1
ATOM 1999 C CA . GLY A 1 256 ? 6.021 8.607 19.583 1.00 50.78 256 GLY A CA 1
ATOM 2000 C C . GLY A 1 256 ? 6.386 7.341 18.797 1.00 50.78 256 GLY A C 1
ATOM 2001 O O . GLY A 1 256 ? 7.558 7.159 18.480 1.00 50.78 256 GLY A O 1
ATOM 2002 N N . ILE A 1 257 ? 5.432 6.466 18.491 1.00 53.44 257 ILE A N 1
ATOM 2003 C CA . ILE A 1 257 ? 5.604 5.295 17.631 1.00 53.44 257 ILE A CA 1
ATOM 2004 C C . ILE A 1 257 ? 5.315 5.772 16.207 1.00 53.44 257 ILE A C 1
ATOM 2006 O O . ILE A 1 257 ? 4.236 5.530 15.681 1.00 53.44 257 ILE A O 1
ATOM 2010 N N . ALA A 1 258 ? 6.225 6.511 15.576 1.00 53.09 258 ALA A N 1
ATOM 2011 C CA . ALA A 1 258 ? 6.111 6.766 14.141 1.00 53.09 258 ALA A CA 1
ATOM 2012 C C . ALA A 1 258 ? 6.546 5.503 13.379 1.00 53.09 258 ALA A C 1
ATOM 2014 O O . ALA A 1 258 ? 7.532 4.867 13.755 1.00 53.09 258 ALA A O 1
ATOM 2015 N N . TYR A 1 259 ? 5.886 5.147 12.271 1.00 49.94 259 TYR A N 1
ATOM 2016 C CA . TYR A 1 259 ? 6.363 4.041 11.418 1.00 49.94 259 TYR A CA 1
ATOM 2017 C C . TYR A 1 259 ? 7.767 4.335 10.841 1.00 49.94 259 TYR A C 1
ATOM 2019 O O . TYR A 1 259 ? 8.546 3.431 10.541 1.00 49.94 259 TYR A O 1
ATOM 2027 N N . GLN A 1 260 ? 8.122 5.620 10.744 1.00 44.41 260 GLN A N 1
ATOM 2028 C CA . GLN A 1 260 ? 9.449 6.109 10.361 1.00 44.41 260 GLN A CA 1
ATOM 2029 C C . GLN A 1 260 ? 10.560 5.747 11.376 1.00 44.41 260 GLN A C 1
ATOM 2031 O O . GLN A 1 260 ? 11.713 5.587 10.980 1.00 44.41 260 GLN A O 1
ATOM 2036 N N . ASP A 1 261 ? 10.216 5.517 12.648 1.00 48.97 261 ASP A N 1
ATOM 2037 C CA . ASP A 1 261 ? 11.155 5.378 13.775 1.00 48.97 261 ASP A CA 1
ATOM 2038 C C . ASP A 1 261 ? 11.469 3.911 14.149 1.00 48.97 261 ASP A C 1
ATOM 2040 O O . ASP A 1 261 ? 11.778 3.601 15.300 1.00 48.97 261 ASP A O 1
ATOM 2044 N N . ARG A 1 262 ? 11.440 2.980 13.181 1.00 46.75 262 ARG A N 1
ATOM 2045 C CA . ARG A 1 262 ? 11.686 1.520 13.350 1.00 46.75 262 ARG A CA 1
ATOM 2046 C C . ARG A 1 262 ? 13.125 1.118 13.783 1.00 46.75 262 ARG A C 1
ATOM 2048 O O . ARG A 1 262 ? 13.629 0.064 13.409 1.00 46.75 262 ARG A O 1
ATOM 2055 N N . SER A 1 263 ? 13.815 1.947 14.569 1.00 36.53 263 SER A N 1
ATOM 2056 C CA . SER A 1 263 ? 15.142 1.709 15.168 1.00 36.53 263 SER A CA 1
ATOM 2057 C C . SER A 1 263 ? 15.084 1.718 16.704 1.00 36.53 263 SER A C 1
ATOM 2059 O O . SER A 1 263 ? 15.823 2.447 17.382 1.00 36.53 263 SER A O 1
ATOM 2061 N N . TYR A 1 264 ? 14.203 0.895 17.276 1.00 46.03 264 TYR A N 1
ATOM 2062 C CA . TYR A 1 264 ? 14.024 0.803 18.723 1.00 46.03 264 TYR A CA 1
ATOM 2063 C C . TYR A 1 264 ? 15.284 0.236 19.404 1.00 46.03 264 TYR A C 1
ATOM 2065 O O . TYR A 1 264 ? 15.742 -0.865 19.119 1.00 46.03 264 TYR A O 1
ATOM 2073 N N . GLY A 1 265 ? 15.881 1.024 20.307 1.00 35.44 265 GLY A N 1
ATOM 2074 C CA . GLY A 1 265 ? 17.069 0.634 21.082 1.00 35.44 265 GLY A CA 1
ATOM 2075 C C . GLY A 1 265 ? 18.427 1.132 20.564 1.00 35.44 265 GLY A C 1
ATOM 2076 O O . GLY A 1 265 ? 19.435 0.872 21.220 1.00 35.44 265 GLY A O 1
ATOM 2077 N N . ARG A 1 266 ? 18.498 1.877 19.444 1.00 35.50 266 ARG A N 1
ATOM 2078 C CA . ARG A 1 266 ? 19.773 2.450 18.937 1.00 35.50 266 ARG A CA 1
ATOM 2079 C C . ARG A 1 266 ? 19.818 3.965 18.715 1.00 35.50 266 ARG A C 1
ATOM 2081 O O . ARG A 1 266 ? 20.896 4.483 18.434 1.00 35.50 266 ARG A O 1
ATOM 2088 N N . GLN A 1 267 ? 18.717 4.695 18.896 1.00 32.00 267 GLN A N 1
ATOM 2089 C CA . GLN A 1 267 ? 18.706 6.162 18.815 1.00 32.00 267 GLN A CA 1
ATOM 2090 C C . GLN A 1 267 ? 18.420 6.818 20.171 1.00 32.00 267 GLN A C 1
ATOM 2092 O O . GLN A 1 267 ? 17.404 6.568 20.810 1.00 32.00 267 GLN A O 1
ATOM 2097 N N . ALA A 1 268 ? 19.307 7.720 20.593 1.00 34.34 268 ALA A N 1
ATOM 2098 C CA . ALA A 1 268 ? 19.278 8.346 21.917 1.00 34.34 268 ALA A CA 1
ATOM 2099 C C . ALA A 1 268 ? 18.387 9.609 22.022 1.00 34.34 268 ALA A C 1
ATOM 2101 O O . ALA A 1 268 ? 18.632 10.437 22.901 1.00 34.34 268 ALA A O 1
ATOM 2102 N N . LYS A 1 269 ? 17.427 9.834 21.102 1.00 35.84 269 LYS A N 1
ATOM 2103 C CA . LYS A 1 269 ? 16.754 11.148 20.968 1.00 35.84 269 LYS A CA 1
ATOM 2104 C C . LYS A 1 269 ? 15.240 11.203 20.689 1.00 35.84 269 LYS A C 1
ATOM 2106 O O . LYS A 1 269 ? 14.720 12.316 20.722 1.00 35.84 269 LYS A O 1
ATOM 2111 N N . SER A 1 270 ? 14.498 10.100 20.539 1.00 41.72 270 SER A N 1
ATOM 2112 C CA . SER A 1 270 ? 13.021 10.192 20.572 1.00 41.72 270 SER A CA 1
ATOM 2113 C C . SER A 1 270 ? 12.523 10.232 22.022 1.00 41.72 270 SER A C 1
ATOM 2115 O O . SER A 1 270 ? 12.379 9.204 22.687 1.00 41.72 270 SER A O 1
ATOM 2117 N N . ARG A 1 271 ? 12.280 11.448 22.537 1.00 46.16 271 ARG A N 1
ATOM 2118 C CA . ARG A 1 271 ? 11.670 11.658 23.866 1.00 46.16 271 ARG A CA 1
ATOM 2119 C C . ARG A 1 271 ? 10.284 11.020 23.968 1.00 46.16 271 ARG A C 1
ATOM 2121 O O . ARG A 1 271 ? 9.905 10.584 25.049 1.00 46.16 271 ARG A O 1
ATOM 2128 N N . SER A 1 272 ? 9.555 10.944 22.858 1.00 49.97 272 SER A N 1
ATOM 2129 C CA . SER A 1 272 ? 8.190 10.432 22.861 1.00 49.97 272 SER A CA 1
ATOM 2130 C C . SER A 1 272 ? 8.110 8.904 22.842 1.00 49.97 272 SER A C 1
ATOM 2132 O O . SER A 1 272 ? 7.382 8.325 23.647 1.00 49.97 272 SER A O 1
ATOM 2134 N N . ALA A 1 273 ? 8.945 8.218 22.050 1.00 51.12 273 ALA A N 1
ATOM 2135 C CA . ALA A 1 273 ? 9.030 6.756 22.124 1.00 51.12 273 ALA A CA 1
ATOM 2136 C C . ALA A 1 273 ? 9.372 6.288 23.556 1.00 51.12 273 ALA A C 1
ATOM 2138 O O . ALA A 1 273 ? 8.803 5.316 24.054 1.00 51.12 273 ALA A O 1
ATOM 2139 N N . ALA A 1 274 ? 10.223 7.035 24.274 1.00 51.56 274 ALA A N 1
ATOM 2140 C CA . ALA A 1 274 ? 10.507 6.800 25.691 1.00 51.56 274 ALA A CA 1
ATOM 2141 C C . ALA A 1 274 ? 9.281 7.011 26.613 1.00 51.56 274 ALA A C 1
ATOM 2143 O O . ALA A 1 274 ? 9.097 6.231 27.547 1.00 51.56 274 ALA A O 1
ATOM 2144 N N . ASN A 1 275 ? 8.409 7.988 26.329 1.00 55.44 275 ASN A N 1
ATOM 2145 C CA . ASN A 1 275 ? 7.159 8.253 27.067 1.00 55.44 275 ASN A CA 1
ATOM 2146 C C . ASN A 1 275 ? 6.075 7.168 26.893 1.00 55.44 275 ASN A C 1
ATOM 2148 O O . ASN A 1 275 ? 5.031 7.229 27.553 1.00 55.44 275 ASN A O 1
ATOM 2152 N N . VAL A 1 276 ? 6.301 6.181 26.022 1.00 54.75 276 VAL A N 1
ATOM 2153 C CA . VAL A 1 276 ? 5.478 4.968 25.901 1.00 54.75 276 VAL A CA 1
ATOM 2154 C C . VAL A 1 276 ? 6.254 3.742 26.387 1.00 54.75 276 VAL A C 1
ATOM 2156 O O . VAL A 1 276 ? 5.746 2.981 27.210 1.00 54.75 276 VAL A O 1
ATOM 2159 N N . LEU A 1 277 ? 7.506 3.585 25.948 1.00 52.69 277 LEU A N 1
ATOM 2160 C CA . LEU A 1 277 ? 8.365 2.445 26.268 1.00 52.69 277 LEU A CA 1
ATOM 2161 C C . LEU A 1 277 ? 8.698 2.338 27.763 1.00 52.69 277 LEU A C 1
ATOM 2163 O O . LEU A 1 277 ? 8.635 1.244 28.322 1.00 52.69 277 LEU A O 1
ATOM 2167 N N . VAL A 1 278 ? 9.034 3.450 28.428 1.00 56.62 278 VAL A N 1
ATOM 2168 C CA . VAL A 1 278 ? 9.405 3.432 29.853 1.00 56.62 278 VAL A CA 1
ATOM 2169 C C . VAL A 1 278 ? 8.198 3.067 30.733 1.00 56.62 278 VAL A C 1
ATOM 2171 O O . VAL A 1 278 ? 8.335 2.131 31.520 1.00 56.62 278 VAL A O 1
ATOM 2174 N N . PRO A 1 279 ? 7.002 3.678 30.584 1.00 58.53 279 PRO A N 1
ATOM 2175 C CA . PRO A 1 279 ? 5.805 3.232 31.304 1.00 58.53 279 PRO A CA 1
ATOM 2176 C C . PRO A 1 279 ? 5.367 1.796 30.979 1.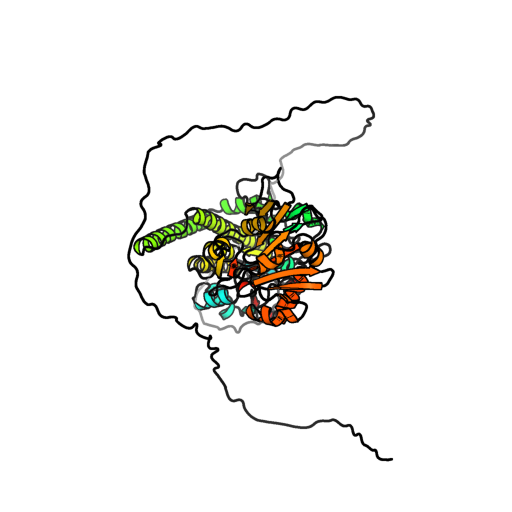00 58.53 279 PRO A C 1
ATOM 2178 O O . PRO A 1 279 ? 4.885 1.094 31.868 1.00 58.53 279 PRO A O 1
ATOM 2181 N N . TYR A 1 280 ? 5.550 1.339 29.733 1.00 54.22 280 TYR A N 1
ATOM 2182 C CA . TYR A 1 280 ? 5.245 -0.036 29.331 1.00 54.22 280 TYR A CA 1
ATOM 2183 C C . TYR A 1 280 ? 6.132 -1.053 30.067 1.00 54.22 280 TYR A C 1
ATOM 2185 O O . TYR A 1 280 ? 5.614 -1.974 30.699 1.00 54.22 280 TYR A O 1
ATOM 2193 N N . LEU A 1 281 ? 7.456 -0.855 30.046 1.00 50.38 281 LEU A N 1
ATOM 2194 C CA . LEU A 1 281 ? 8.424 -1.736 30.715 1.00 50.38 281 LEU A CA 1
ATOM 2195 C C . LEU A 1 281 ? 8.380 -1.629 32.248 1.00 50.38 281 LEU A C 1
ATOM 2197 O O . LEU A 1 281 ? 8.713 -2.593 32.934 1.00 50.38 281 LEU A O 1
ATOM 2201 N N . ALA A 1 282 ? 7.950 -0.488 32.796 1.00 56.44 282 ALA A N 1
ATOM 2202 C CA . ALA A 1 282 ? 7.793 -0.292 34.237 1.00 56.44 282 ALA A CA 1
ATOM 2203 C C . ALA A 1 282 ? 6.581 -1.034 34.838 1.00 56.44 282 ALA A C 1
ATOM 2205 O O . ALA A 1 282 ? 6.496 -1.158 36.061 1.00 56.44 282 ALA A O 1
ATOM 2206 N N . ASN A 1 283 ? 5.644 -1.533 34.021 1.00 56.31 283 ASN A N 1
ATOM 2207 C CA . ASN A 1 283 ? 4.502 -2.304 34.507 1.00 56.31 283 ASN A CA 1
ATOM 2208 C C . ASN A 1 283 ? 4.815 -3.819 34.512 1.00 56.31 283 ASN A C 1
ATOM 2210 O O . ASN A 1 283 ? 4.861 -4.431 33.439 1.00 56.31 283 ASN A O 1
ATOM 2214 N N . PRO A 1 284 ? 4.940 -4.474 35.686 1.00 46.03 284 PRO A N 1
ATOM 2215 C CA . PRO A 1 284 ? 5.264 -5.900 35.763 1.00 46.03 284 PRO A CA 1
ATOM 2216 C C . PRO A 1 284 ? 4.190 -6.802 35.135 1.00 46.03 284 PRO A C 1
ATOM 2218 O O . PRO A 1 284 ? 4.508 -7.907 34.705 1.00 46.03 284 PRO A O 1
ATOM 2221 N N . VAL A 1 285 ? 2.938 -6.338 35.018 1.00 57.16 285 VAL A N 1
ATOM 2222 C CA . VAL A 1 285 ? 1.870 -7.080 34.326 1.00 57.16 285 VAL A CA 1
ATOM 2223 C C . VAL A 1 285 ? 2.089 -7.075 32.811 1.00 57.16 285 VAL A C 1
ATOM 2225 O O . VAL A 1 285 ? 1.875 -8.095 32.167 1.00 57.16 285 VAL A O 1
ATOM 2228 N N . HIS A 1 286 ? 2.554 -5.963 32.229 1.00 51.41 286 HIS A N 1
ATOM 2229 C CA . HIS A 1 286 ? 2.866 -5.897 30.795 1.00 51.41 286 HIS A CA 1
ATOM 2230 C C . HIS A 1 286 ? 4.134 -6.681 30.457 1.00 51.41 286 HIS A C 1
ATOM 2232 O O . HIS A 1 286 ? 4.157 -7.386 29.450 1.00 51.41 286 HIS A O 1
ATOM 2238 N N . LEU A 1 287 ? 5.146 -6.631 31.328 1.00 51.59 287 LEU A N 1
ATOM 2239 C CA . LEU A 1 287 ? 6.340 -7.463 31.194 1.00 51.59 287 LEU A CA 1
ATOM 2240 C C . LEU A 1 287 ? 5.999 -8.959 31.318 1.00 51.59 287 LEU A C 1
ATOM 2242 O O . LEU A 1 287 ? 6.481 -9.756 30.520 1.00 51.59 287 LEU A O 1
ATOM 2246 N N . GLY A 1 288 ? 5.125 -9.336 32.258 1.00 53.31 288 GLY A N 1
ATOM 2247 C CA . GLY A 1 288 ? 4.629 -10.707 32.415 1.00 53.31 288 GLY A CA 1
ATOM 2248 C C . GLY A 1 288 ? 3.815 -11.202 31.216 1.00 53.31 288 GLY A C 1
ATOM 2249 O O . GLY A 1 288 ? 4.094 -12.286 30.707 1.00 53.31 288 GLY A O 1
ATOM 2250 N N . ASP A 1 289 ? 2.866 -10.398 30.718 1.00 61.09 289 ASP A N 1
ATOM 2251 C CA . ASP A 1 289 ? 2.099 -10.688 29.494 1.00 61.09 289 ASP A CA 1
ATOM 2252 C C . ASP A 1 289 ? 3.031 -10.859 28.281 1.00 61.09 289 ASP A C 1
ATOM 2254 O O . ASP A 1 289 ? 2.850 -11.797 27.504 1.00 61.09 289 ASP A O 1
ATOM 2258 N N . TRP A 1 290 ? 4.031 -9.982 28.122 1.00 57.75 290 TRP A N 1
ATOM 2259 C CA . TRP A 1 290 ? 5.005 -10.054 27.030 1.00 57.75 290 TRP A CA 1
ATOM 2260 C C . TRP A 1 290 ? 5.875 -11.309 27.131 1.00 57.75 290 TRP A C 1
ATOM 2262 O O . TRP A 1 290 ? 5.903 -12.093 26.189 1.00 57.75 290 TRP A O 1
ATOM 2272 N N . VAL A 1 291 ? 6.503 -11.567 28.286 1.00 58.91 291 VAL A N 1
ATOM 2273 C CA . VAL A 1 291 ? 7.309 -12.780 28.506 1.00 58.91 291 VAL A CA 1
ATOM 2274 C C . VAL A 1 291 ? 6.470 -14.036 28.267 1.00 58.91 291 VAL A C 1
ATOM 2276 O O . VAL A 1 291 ? 6.922 -14.938 27.566 1.00 58.91 291 VAL A O 1
ATOM 2279 N N . TRP A 1 292 ? 5.240 -14.101 28.785 1.00 69.50 292 TRP A N 1
ATOM 2280 C CA . TRP A 1 292 ? 4.364 -15.254 28.580 1.00 69.50 292 TRP A CA 1
ATOM 2281 C C . TRP A 1 292 ? 3.976 -15.443 27.112 1.00 69.50 292 TRP A C 1
ATOM 2283 O O . TRP A 1 292 ? 4.026 -16.566 26.616 1.00 69.50 292 TRP A O 1
ATOM 2293 N N . GLN A 1 293 ? 3.624 -14.377 26.387 1.00 62.09 293 GLN A N 1
ATOM 2294 C CA . GLN A 1 293 ? 3.259 -14.490 24.972 1.00 62.09 293 GLN A CA 1
ATOM 2295 C C . GLN A 1 293 ? 4.467 -14.813 24.091 1.00 62.09 293 GLN A C 1
ATOM 2297 O O . GLN A 1 293 ? 4.354 -15.693 23.239 1.00 62.09 293 GLN A O 1
ATOM 2302 N N . THR A 1 294 ? 5.633 -14.219 24.349 1.00 57.69 294 THR A N 1
ATOM 2303 C CA . THR A 1 294 ? 6.897 -14.583 23.700 1.00 57.69 294 THR A CA 1
ATOM 2304 C C . THR A 1 294 ? 7.238 -16.051 23.964 1.00 57.69 294 THR A C 1
ATOM 2306 O O . THR A 1 294 ? 7.436 -16.799 23.011 1.00 57.69 294 THR A O 1
ATOM 2309 N N . LEU A 1 295 ? 7.211 -16.523 25.216 1.00 63.09 295 LEU A N 1
ATOM 2310 C CA . LEU A 1 295 ? 7.441 -17.937 25.550 1.00 63.09 295 LEU A CA 1
ATOM 2311 C C . LEU A 1 295 ? 6.390 -18.870 24.933 1.00 63.09 295 LEU A C 1
ATOM 2313 O O . LEU A 1 295 ? 6.735 -19.957 24.476 1.00 63.09 295 LEU A O 1
ATOM 2317 N N . ALA A 1 296 ? 5.123 -18.460 24.864 1.00 66.56 296 ALA A N 1
ATOM 2318 C CA . ALA A 1 296 ? 4.066 -19.239 24.227 1.00 66.56 296 ALA A CA 1
ATOM 2319 C C . ALA A 1 296 ? 4.211 -19.277 22.698 1.00 66.56 296 ALA A C 1
ATOM 2321 O O . ALA A 1 296 ? 3.820 -20.268 22.082 1.00 66.56 296 ALA A O 1
ATOM 2322 N N . VAL A 1 297 ? 4.747 -18.229 22.065 1.00 58.94 297 VAL A N 1
ATOM 2323 C CA . VAL A 1 297 ? 5.140 -18.243 20.647 1.00 58.94 297 VAL A CA 1
ATOM 2324 C C . VAL A 1 297 ? 6.342 -19.166 20.466 1.00 58.94 297 VAL A C 1
ATOM 2326 O O . VAL A 1 297 ? 6.209 -20.152 19.755 1.00 58.94 297 VAL A O 1
ATOM 2329 N N . PHE A 1 298 ? 7.450 -18.963 21.187 1.00 58.28 298 PHE A N 1
ATOM 2330 C CA . PHE A 1 298 ? 8.643 -19.820 21.110 1.00 58.28 298 PHE A CA 1
ATOM 2331 C C . PHE A 1 298 ? 8.343 -21.304 21.373 1.00 58.28 298 PHE A C 1
ATOM 2333 O O . PHE A 1 298 ? 8.808 -22.162 20.627 1.00 58.28 298 PHE A O 1
ATOM 2340 N N . GLY A 1 299 ? 7.539 -21.628 22.388 1.00 59.81 299 GLY A N 1
ATOM 2341 C CA . GLY A 1 299 ? 7.157 -23.003 22.719 1.00 59.81 299 GLY A CA 1
ATOM 2342 C C . GLY A 1 299 ? 6.263 -23.658 21.661 1.00 59.81 299 GLY A C 1
ATOM 2343 O O . GLY A 1 299 ? 6.426 -24.843 21.366 1.00 59.81 299 GLY A O 1
ATOM 2344 N N . ARG A 1 300 ? 5.354 -22.894 21.035 1.00 61.12 300 ARG A N 1
ATOM 2345 C CA . ARG A 1 300 ? 4.551 -23.381 19.899 1.00 61.12 300 ARG A CA 1
ATOM 2346 C C . ARG A 1 300 ? 5.393 -23.502 18.632 1.00 61.12 300 ARG A C 1
ATOM 2348 O O . ARG A 1 300 ? 5.353 -24.554 18.013 1.00 61.12 300 ARG A O 1
ATOM 2355 N N . THR A 1 301 ? 6.248 -22.531 18.324 1.00 50.91 301 THR A N 1
ATOM 2356 C CA . THR A 1 301 ? 7.223 -22.612 17.227 1.00 50.91 301 THR A CA 1
ATOM 2357 C C . THR A 1 301 ? 8.153 -23.813 17.388 1.00 50.91 301 THR A C 1
ATOM 2359 O O . THR A 1 301 ? 8.383 -24.522 16.419 1.00 50.91 301 THR A O 1
ATOM 2362 N N . ALA A 1 302 ? 8.640 -24.119 18.594 1.00 57.41 302 ALA A N 1
ATOM 2363 C CA . ALA A 1 302 ? 9.451 -25.313 18.843 1.00 57.41 302 ALA A CA 1
ATOM 2364 C C . ALA A 1 302 ? 8.670 -26.617 18.585 1.00 57.41 302 ALA A C 1
ATOM 2366 O O . ALA A 1 302 ? 9.212 -27.558 18.001 1.00 57.41 302 ALA A O 1
ATOM 2367 N N . LYS A 1 303 ? 7.384 -26.665 18.963 1.00 63.31 303 LYS A N 1
ATOM 2368 C CA . LYS A 1 303 ? 6.485 -27.789 18.658 1.00 63.31 303 LYS A CA 1
ATOM 2369 C C . LYS A 1 303 ? 6.239 -27.922 17.151 1.00 63.31 303 LYS A C 1
ATOM 2371 O O . LYS A 1 303 ? 6.396 -29.015 16.613 1.00 63.31 303 LYS A O 1
ATOM 2376 N N . ASP A 1 304 ? 5.910 -26.827 16.475 1.00 54.28 304 ASP A N 1
ATOM 2377 C CA . ASP A 1 304 ? 5.599 -26.793 15.044 1.00 54.28 304 ASP A CA 1
ATOM 2378 C C . ASP A 1 304 ? 6.848 -27.071 14.191 1.00 54.28 304 ASP A C 1
ATOM 2380 O O . ASP A 1 304 ? 6.761 -27.769 13.188 1.00 54.28 304 ASP A O 1
ATOM 2384 N N . PHE A 1 305 ? 8.032 -26.626 14.623 1.00 53.94 305 PHE A N 1
ATOM 2385 C CA . PHE A 1 305 ? 9.327 -26.958 14.019 1.00 53.94 305 PHE A CA 1
ATOM 2386 C C . PHE A 1 305 ? 9.664 -28.445 14.190 1.00 53.94 305 PHE A C 1
ATOM 2388 O O . PHE A 1 305 ? 10.114 -29.090 13.243 1.00 53.94 305 PHE A O 1
ATOM 2395 N N . SER A 1 306 ? 9.416 -29.013 15.376 1.00 55.38 306 SER A N 1
ATOM 2396 C CA . SER A 1 306 ? 9.578 -30.450 15.635 1.00 55.38 306 SER A CA 1
ATOM 2397 C C . SER A 1 306 ? 8.643 -31.288 14.749 1.00 55.38 306 SER A C 1
ATOM 2399 O O . SER A 1 306 ? 9.079 -32.257 14.125 1.00 55.38 306 SER A O 1
ATOM 2401 N N . LEU A 1 307 ? 7.385 -30.855 14.604 1.00 57.22 307 LEU A N 1
ATOM 2402 C CA . LEU A 1 307 ? 6.378 -31.492 13.752 1.00 57.22 307 LEU A CA 1
ATOM 2403 C C . LEU A 1 307 ? 6.675 -31.319 12.248 1.00 57.22 307 LEU A C 1
ATOM 2405 O O . LEU A 1 307 ? 6.523 -32.252 11.468 1.00 57.22 307 LEU A O 1
ATOM 2409 N N . ALA A 1 308 ? 7.148 -30.148 11.819 1.00 51.56 308 ALA A N 1
ATOM 2410 C CA . ALA A 1 308 ? 7.567 -29.910 10.439 1.00 51.56 308 ALA A CA 1
ATOM 2411 C C . ALA A 1 308 ? 8.774 -30.785 10.070 1.00 51.56 308 ALA A C 1
ATOM 2413 O O . ALA A 1 308 ? 8.799 -31.383 8.993 1.00 51.56 308 ALA A O 1
ATOM 2414 N N . ARG A 1 309 ? 9.737 -30.922 10.992 1.00 52.88 309 ARG A N 1
ATOM 2415 C CA . ARG A 1 309 ? 10.926 -31.764 10.825 1.00 52.88 309 ARG A CA 1
ATOM 2416 C C . ARG A 1 309 ? 10.591 -33.257 10.782 1.00 52.88 309 ARG A C 1
ATOM 2418 O O . ARG A 1 309 ? 11.228 -33.970 10.012 1.00 52.88 309 ARG A O 1
ATOM 2425 N N . SER A 1 310 ? 9.602 -33.733 11.545 1.00 54.22 310 SER A N 1
ATOM 2426 C CA . SER A 1 310 ? 9.155 -35.135 11.472 1.00 54.22 310 SER A CA 1
ATOM 2427 C C . SER A 1 310 ? 8.353 -35.459 10.204 1.00 54.22 310 SER A C 1
ATOM 2429 O O . SER A 1 310 ? 8.318 -36.616 9.796 1.00 54.22 310 SER A O 1
ATOM 2431 N N . VAL A 1 311 ? 7.777 -34.449 9.540 1.00 56.62 311 VAL A N 1
ATOM 2432 C CA . VAL A 1 311 ? 7.031 -34.572 8.268 1.00 56.62 311 VAL A CA 1
ATOM 2433 C C . VAL A 1 311 ? 7.879 -34.136 7.050 1.00 56.62 311 VAL A C 1
ATOM 2435 O O . VAL A 1 311 ? 7.384 -34.039 5.931 1.00 56.62 311 VAL A O 1
ATOM 2438 N N . GLY A 1 312 ? 9.182 -33.885 7.231 1.00 41.97 312 GLY A N 1
ATOM 2439 C CA . GLY A 1 312 ? 10.112 -33.582 6.133 1.00 41.97 312 GLY A CA 1
ATOM 2440 C C . GLY A 1 312 ? 9.940 -32.204 5.478 1.00 41.97 312 GLY A C 1
ATOM 2441 O O . GLY A 1 312 ? 10.482 -31.972 4.400 1.00 41.97 312 GLY A O 1
ATOM 2442 N N . ARG A 1 313 ? 9.212 -31.272 6.107 1.00 39.34 313 ARG A N 1
ATOM 2443 C CA . ARG A 1 313 ? 9.120 -29.877 5.650 1.00 39.34 313 ARG A CA 1
ATOM 2444 C C . ARG A 1 313 ? 10.363 -29.095 6.072 1.00 39.34 313 ARG A C 1
ATOM 2446 O O . ARG A 1 313 ? 10.837 -29.238 7.198 1.00 39.34 313 ARG A O 1
ATOM 2453 N N . HIS A 1 314 ? 10.859 -28.228 5.191 1.00 45.62 314 HIS A N 1
ATOM 2454 C CA . HIS A 1 314 ? 11.916 -27.272 5.524 1.00 45.62 314 HIS A CA 1
ATOM 2455 C C . HIS A 1 314 ? 11.308 -26.069 6.269 1.00 45.62 314 HIS A C 1
ATOM 2457 O O . HIS A 1 314 ? 10.525 -25.335 5.667 1.00 45.62 314 HIS A O 1
ATOM 2463 N N . PRO A 1 315 ? 11.617 -25.859 7.563 1.00 42.59 315 PRO A N 1
ATOM 2464 C CA . PRO A 1 315 ? 11.141 -24.693 8.299 1.00 42.59 315 PRO A CA 1
ATOM 2465 C C . PRO A 1 315 ? 11.852 -23.419 7.824 1.00 42.59 315 PRO A C 1
ATOM 2467 O O . PRO A 1 315 ? 12.995 -23.469 7.365 1.00 42.59 315 PRO A O 1
ATOM 2470 N N . ALA A 1 316 ? 11.174 -22.277 7.959 1.00 46.53 316 ALA A N 1
ATOM 2471 C CA . ALA A 1 316 ? 11.682 -20.986 7.506 1.00 46.53 316 ALA A CA 1
ATOM 2472 C C . ALA A 1 316 ? 13.005 -20.578 8.199 1.00 46.53 316 ALA A C 1
ATOM 2474 O O . ALA A 1 316 ? 13.244 -20.978 9.347 1.00 46.53 316 ALA A O 1
ATOM 2475 N N . PRO A 1 317 ? 13.863 -19.780 7.526 1.00 50.38 317 PRO A N 1
ATOM 2476 C CA . PRO A 1 317 ? 15.163 -19.366 8.051 1.00 50.38 317 PRO A CA 1
ATOM 2477 C C . PRO A 1 317 ? 15.095 -18.705 9.432 1.00 50.38 317 PRO A C 1
ATOM 2479 O O . PRO A 1 317 ? 14.141 -18.003 9.757 1.00 50.38 317 PRO A O 1
ATOM 2482 N N . LEU A 1 318 ? 16.157 -18.869 10.229 1.00 39.12 318 LEU A N 1
ATOM 2483 C CA . LEU A 1 318 ? 16.186 -18.403 11.621 1.00 39.12 318 LEU A CA 1
ATOM 2484 C C . LEU A 1 318 ? 15.974 -16.886 11.798 1.00 39.12 318 LEU A C 1
ATOM 2486 O O . LEU A 1 318 ? 15.460 -16.490 12.840 1.00 39.12 318 LEU A O 1
ATOM 2490 N N . TYR A 1 319 ? 16.318 -16.060 10.801 1.00 42.62 319 TYR A N 1
ATOM 2491 C CA . TYR A 1 319 ? 16.124 -14.603 10.862 1.00 42.62 319 TYR A CA 1
ATOM 2492 C C . TYR A 1 319 ? 14.641 -14.194 10.838 1.00 42.62 319 TYR A C 1
ATOM 2494 O O . TYR A 1 319 ? 14.263 -13.227 11.483 1.00 42.62 319 TYR A O 1
ATOM 2502 N N . VAL A 1 320 ? 13.764 -14.977 10.198 1.00 49.50 320 VAL A N 1
ATOM 2503 C CA . VAL A 1 320 ? 12.329 -14.644 10.120 1.00 49.50 320 VAL A CA 1
ATOM 2504 C C . VAL A 1 320 ? 11.691 -14.610 11.520 1.00 49.50 320 VAL A C 1
ATOM 2506 O O . VAL A 1 320 ? 10.736 -13.882 11.763 1.00 49.50 320 VAL A O 1
ATOM 2509 N N . TRP A 1 321 ? 12.246 -15.352 12.484 1.00 51.50 321 TRP A N 1
ATOM 2510 C CA . TRP A 1 321 ? 11.739 -15.387 13.859 1.00 51.50 321 TRP A CA 1
ATOM 2511 C C . TRP A 1 321 ? 12.177 -14.200 14.719 1.00 51.50 321 TRP A C 1
ATOM 2513 O O . TRP A 1 321 ? 11.460 -13.872 15.663 1.00 51.50 321 TRP A O 1
ATOM 2523 N N . THR A 1 322 ? 13.318 -13.560 14.430 1.00 50.31 322 THR A N 1
ATOM 2524 C CA . THR A 1 322 ? 13.697 -12.320 15.130 1.00 50.31 322 THR A CA 1
ATOM 2525 C C . THR A 1 322 ? 12.786 -11.180 14.710 1.00 50.31 322 THR A C 1
ATOM 2527 O O . THR A 1 322 ? 12.271 -10.472 15.571 1.00 50.31 322 THR A O 1
ATOM 2530 N N . ASP A 1 323 ? 12.500 -11.095 13.415 1.00 54.47 323 ASP A N 1
ATOM 2531 C CA . ASP A 1 323 ? 11.701 -10.024 12.824 1.00 54.47 323 ASP A CA 1
ATOM 2532 C C . ASP A 1 323 ? 10.230 -10.147 13.278 1.00 54.47 323 ASP A C 1
ATOM 2534 O O . ASP A 1 323 ? 9.629 -9.181 13.742 1.00 54.47 323 ASP A O 1
ATOM 2538 N N . VAL A 1 324 ? 9.683 -11.373 13.304 1.00 58.38 324 VAL A N 1
ATOM 2539 C CA . VAL A 1 324 ? 8.356 -11.665 13.886 1.00 58.38 324 VAL A CA 1
ATOM 2540 C C . VAL A 1 324 ? 8.291 -11.358 15.389 1.00 58.38 324 VAL A C 1
ATOM 2542 O O . VAL A 1 324 ? 7.264 -10.883 15.873 1.00 58.38 324 VAL A O 1
ATOM 2545 N N . ALA A 1 325 ? 9.354 -11.619 16.156 1.00 60.31 325 ALA A N 1
ATOM 2546 C CA . ALA A 1 325 ? 9.372 -11.313 17.588 1.00 60.31 325 ALA A CA 1
ATOM 2547 C C . ALA A 1 325 ? 9.448 -9.799 17.865 1.00 60.31 325 ALA A C 1
ATOM 2549 O O . ALA A 1 325 ? 8.821 -9.326 18.818 1.00 60.31 325 ALA A O 1
ATOM 2550 N N . GLU A 1 326 ? 10.176 -9.047 17.034 1.00 64.12 326 GLU A N 1
ATOM 2551 C CA . GLU A 1 326 ? 10.217 -7.583 17.080 1.00 64.12 326 GLU A CA 1
ATOM 2552 C C . GLU A 1 326 ? 8.857 -6.980 16.700 1.00 64.12 326 GLU A C 1
ATOM 2554 O O . GLU A 1 326 ? 8.338 -6.146 17.442 1.00 64.12 326 GLU A O 1
ATOM 2559 N N . GLU A 1 327 ? 8.207 -7.462 15.639 1.00 67.62 327 GLU A N 1
ATOM 2560 C CA . GLU A 1 327 ? 6.887 -6.965 15.228 1.00 67.62 327 GLU A CA 1
ATOM 2561 C C . GLU A 1 327 ? 5.786 -7.308 16.254 1.00 67.62 327 GLU A C 1
ATOM 2563 O O . GLU A 1 327 ? 4.950 -6.461 16.558 1.00 67.62 327 GLU A O 1
ATOM 2568 N N . ILE A 1 328 ? 5.818 -8.480 16.908 1.00 71.81 328 ILE A N 1
ATOM 2569 C CA . ILE A 1 328 ? 4.915 -8.781 18.044 1.00 71.81 328 ILE A CA 1
ATOM 2570 C C . ILE A 1 328 ? 5.155 -7.819 19.225 1.00 71.81 328 ILE A C 1
ATOM 2572 O O . ILE A 1 328 ? 4.208 -7.406 19.903 1.00 71.81 328 ILE A O 1
ATOM 2576 N N . PHE A 1 329 ? 6.406 -7.427 19.484 1.00 71.00 329 PHE A N 1
ATOM 2577 C CA . PHE A 1 329 ? 6.715 -6.425 20.504 1.00 71.00 329 PHE A CA 1
ATOM 2578 C C . PHE A 1 329 ? 6.185 -5.032 20.117 1.00 71.00 329 PHE A C 1
ATOM 2580 O O . PHE A 1 329 ? 5.528 -4.389 20.940 1.00 71.00 329 PHE A O 1
ATOM 2587 N N . VAL A 1 330 ? 6.388 -4.596 18.868 1.00 73.19 330 VAL A N 1
ATOM 2588 C CA . VAL A 1 330 ? 5.838 -3.337 18.333 1.00 73.19 330 VAL A CA 1
ATOM 2589 C C . VAL A 1 330 ? 4.308 -3.341 18.407 1.00 73.19 330 VAL A C 1
ATOM 2591 O O . VAL A 1 330 ? 3.723 -2.404 18.944 1.00 73.19 330 VAL A O 1
ATOM 2594 N N . HIS A 1 331 ? 3.650 -4.427 18.000 1.00 82.88 331 HIS A N 1
ATOM 2595 C CA . HIS A 1 331 ? 2.200 -4.613 18.086 1.00 82.88 331 HIS A CA 1
ATOM 2596 C C . HIS A 1 331 ? 1.664 -4.430 19.523 1.00 82.88 331 HIS A C 1
ATOM 2598 O O . HIS A 1 331 ? 0.650 -3.757 19.750 1.00 82.88 331 HIS A O 1
ATOM 2604 N N . HIS A 1 332 ? 2.359 -4.974 20.529 1.00 82.62 332 HIS A N 1
ATOM 2605 C CA . HIS A 1 332 ? 2.018 -4.757 21.938 1.00 82.62 332 HIS A CA 1
ATOM 2606 C C . HIS A 1 332 ? 2.259 -3.321 22.422 1.00 82.62 332 HIS A C 1
ATOM 2608 O O . HIS A 1 332 ? 1.462 -2.816 23.224 1.00 82.62 332 HIS A O 1
ATOM 2614 N N . LEU A 1 333 ? 3.319 -2.666 21.941 1.00 80.12 333 LEU A N 1
ATOM 2615 C CA . LEU A 1 333 ? 3.635 -1.274 22.256 1.00 80.12 333 LEU A CA 1
ATOM 2616 C C . LEU A 1 333 ? 2.579 -0.325 21.660 1.00 80.12 333 LEU A C 1
ATOM 2618 O O . LEU A 1 333 ? 2.049 0.517 22.386 1.00 80.12 333 LEU A O 1
ATOM 2622 N N . THR A 1 334 ? 2.177 -0.534 20.401 1.00 87.56 334 THR A N 1
ATOM 2623 C CA . THR A 1 334 ? 1.073 0.181 19.735 1.00 87.56 334 THR A CA 1
ATOM 2624 C C . THR A 1 334 ? -0.237 0.009 20.499 1.00 87.56 334 THR A C 1
ATOM 2626 O O . THR A 1 334 ? -0.892 0.999 20.824 1.00 87.56 334 THR A O 1
ATOM 2629 N N . ARG A 1 335 ? -0.602 -1.222 20.893 1.00 92.00 335 ARG A N 1
ATOM 2630 C CA . ARG A 1 335 ? -1.788 -1.474 21.737 1.00 92.00 335 ARG A CA 1
ATOM 2631 C C . ARG A 1 335 ? -1.753 -0.660 23.034 1.00 92.00 335 ARG A C 1
ATOM 2633 O O . ARG A 1 335 ? -2.768 -0.087 23.430 1.00 92.00 335 ARG A O 1
ATOM 2640 N N . TYR A 1 336 ? -0.605 -0.625 23.713 1.00 87.88 336 TYR A N 1
ATOM 2641 C CA . TYR A 1 336 ? -0.452 0.139 24.950 1.00 87.88 336 TYR A CA 1
ATOM 2642 C C . TYR A 1 336 ? -0.556 1.653 24.707 1.00 87.88 336 TYR A C 1
ATOM 2644 O O . TYR A 1 336 ? -1.226 2.338 25.482 1.00 87.88 336 TYR A O 1
ATOM 2652 N N . ALA A 1 337 ? 0.031 2.164 23.621 1.00 87.75 337 ALA A N 1
ATOM 2653 C CA . ALA A 1 337 ? -0.082 3.563 23.215 1.00 87.75 337 ALA A CA 1
ATOM 2654 C C . ALA A 1 337 ? -1.537 3.962 22.915 1.00 87.75 337 ALA A C 1
ATOM 2656 O O . ALA A 1 337 ? -1.990 4.981 23.427 1.00 87.75 337 ALA A O 1
ATOM 2657 N N . VAL A 1 338 ? -2.307 3.127 22.202 1.00 93.75 338 VAL A N 1
ATOM 2658 C CA . VAL A 1 338 ? -3.751 3.345 21.984 1.00 93.75 338 VAL A CA 1
ATOM 2659 C C . VAL A 1 338 ? -4.494 3.435 23.315 1.00 93.75 338 VAL A C 1
ATOM 2661 O O . VAL A 1 338 ? -5.210 4.400 23.567 1.00 93.75 338 VAL A O 1
ATOM 2664 N N . GLN A 1 339 ? -4.286 2.472 24.216 1.00 93.94 339 GLN A N 1
ATOM 2665 C CA . GLN A 1 339 ? -4.933 2.488 25.530 1.00 93.94 339 GLN A CA 1
ATOM 2666 C C . GLN A 1 339 ? -4.488 3.681 26.399 1.00 93.94 339 GLN A C 1
ATOM 2668 O O . GLN A 1 339 ? -5.272 4.157 27.220 1.00 93.94 339 GLN A O 1
ATOM 2673 N N . LYS A 1 340 ? -3.252 4.176 26.243 1.00 90.00 340 LYS A N 1
ATOM 2674 C CA . LYS A 1 340 ? -2.763 5.412 26.879 1.00 90.00 340 LYS A CA 1
ATOM 2675 C C . LYS A 1 340 ? -3.501 6.631 26.313 1.00 90.00 340 LYS A C 1
ATOM 2677 O O . LYS A 1 340 ? -4.105 7.360 27.095 1.00 90.00 340 LYS A O 1
ATOM 2682 N N . ALA A 1 341 ? -3.570 6.771 24.989 1.00 91.62 341 ALA A N 1
ATOM 2683 C CA . ALA A 1 341 ? -4.293 7.847 24.313 1.00 91.62 341 ALA A CA 1
ATOM 2684 C C . ALA A 1 341 ? -5.788 7.883 24.688 1.00 91.62 341 ALA A C 1
ATOM 2686 O O . ALA A 1 341 ? -6.338 8.956 24.932 1.00 91.62 341 ALA A O 1
ATOM 2687 N N . MET A 1 342 ? -6.431 6.717 24.834 1.00 93.94 342 MET A N 1
ATOM 2688 C CA . MET A 1 342 ? -7.820 6.604 25.308 1.00 93.94 342 MET A CA 1
ATOM 2689 C C . MET A 1 342 ? -8.005 7.059 26.768 1.00 93.94 342 MET A C 1
ATOM 2691 O O . MET A 1 342 ? -9.026 7.658 27.118 1.00 93.94 342 MET A O 1
ATOM 2695 N N . ARG A 1 343 ? -7.028 6.784 27.647 1.00 92.25 343 ARG A N 1
ATOM 2696 C CA . ARG A 1 343 ? -7.046 7.261 29.043 1.00 92.25 343 ARG A CA 1
ATOM 2697 C C . ARG A 1 343 ? -6.832 8.769 29.130 1.00 92.25 343 ARG A C 1
ATOM 2699 O O . ARG A 1 343 ? -7.544 9.422 29.883 1.00 92.25 343 ARG A O 1
ATOM 2706 N N . GLU A 1 344 ? -5.894 9.299 28.351 1.00 90.00 344 GLU A N 1
ATOM 2707 C CA . GLU A 1 344 ? -5.570 10.732 28.287 1.00 90.00 344 GLU A CA 1
ATOM 2708 C C . GLU A 1 344 ? -6.635 11.542 27.524 1.00 90.00 344 GLU A C 1
ATOM 2710 O O . GLU A 1 344 ? -6.761 12.747 27.716 1.00 90.00 344 GLU A O 1
ATOM 2715 N N . GLY A 1 345 ? -7.496 10.869 26.754 1.00 91.00 345 GLY A N 1
ATOM 2716 C CA . GLY A 1 345 ? -8.720 11.444 26.206 1.00 91.00 345 GLY A CA 1
ATOM 2717 C C . GLY A 1 345 ? -8.591 12.003 24.790 1.00 91.00 345 GLY A C 1
ATOM 2718 O O . GLY A 1 345 ? -9.483 12.744 24.373 1.00 91.00 345 GLY A O 1
ATOM 2719 N N . TYR A 1 346 ? -7.546 11.648 24.044 1.00 92.50 346 TYR A N 1
ATOM 2720 C CA . TYR A 1 346 ? -7.373 12.064 22.650 1.00 92.50 346 TYR A CA 1
ATOM 2721 C C . TYR A 1 346 ? -8.506 11.545 21.757 1.00 92.50 346 TYR A C 1
ATOM 2723 O O . TYR A 1 346 ? -9.022 10.445 21.979 1.00 92.50 346 TYR A O 1
ATOM 2731 N N . SER A 1 347 ? -8.916 12.335 20.760 1.00 92.88 347 SER A N 1
ATOM 2732 C CA . SER A 1 347 ? -9.913 11.924 19.767 1.00 92.88 347 SER A CA 1
ATOM 2733 C C . SER A 1 347 ? -9.790 12.735 18.468 1.00 92.88 347 SER A C 1
ATOM 2735 O O . SER A 1 347 ? -9.775 13.958 18.550 1.00 92.88 347 SER A O 1
ATOM 2737 N N . PRO A 1 348 ? -9.793 12.089 17.289 1.00 95.06 348 PRO A N 1
ATOM 2738 C CA . PRO A 1 348 ? -9.825 10.646 17.110 1.00 95.06 348 PRO A CA 1
ATOM 2739 C C . PRO A 1 348 ? -8.431 10.046 17.331 1.00 95.06 348 PRO A C 1
ATOM 2741 O O . PRO A 1 348 ? -7.415 10.737 17.285 1.00 95.06 348 PRO A O 1
ATOM 2744 N N . ILE A 1 349 ? -8.386 8.744 17.577 1.00 96.00 349 ILE A N 1
ATOM 2745 C CA . ILE A 1 349 ? -7.145 7.974 17.668 1.00 96.00 349 ILE A CA 1
ATOM 2746 C C . ILE A 1 349 ? -7.050 7.117 16.406 1.00 96.00 349 ILE A C 1
ATOM 2748 O O . ILE A 1 349 ? -7.966 6.347 16.150 1.00 96.00 349 ILE A O 1
ATOM 2752 N N . TYR A 1 350 ? -5.970 7.220 15.636 1.00 97.00 350 TYR A N 1
ATOM 2753 C CA . TYR A 1 350 ? -5.644 6.302 14.539 1.00 97.00 350 TYR A CA 1
ATOM 2754 C C . TYR A 1 350 ? -4.440 5.449 14.936 1.00 97.00 350 TYR A C 1
ATOM 2756 O O . TYR A 1 350 ? -3.468 5.989 15.468 1.00 97.00 350 TYR A O 1
ATOM 2764 N N . ALA A 1 351 ? -4.491 4.136 14.701 1.00 95.38 351 ALA A N 1
ATOM 2765 C CA . ALA A 1 351 ? -3.396 3.234 15.050 1.00 95.38 351 ALA A CA 1
ATOM 2766 C C . ALA A 1 351 ? -3.175 2.109 14.031 1.00 95.38 351 ALA A C 1
ATOM 2768 O O . ALA A 1 351 ? -4.073 1.288 13.846 1.00 95.38 351 ALA A O 1
ATOM 2769 N N . GLY A 1 352 ? -1.985 2.052 13.424 1.00 93.69 352 GLY A N 1
ATOM 2770 C CA . GLY A 1 352 ? -1.581 1.007 12.475 1.00 93.69 352 GLY A CA 1
ATOM 2771 C C . GLY A 1 352 ? -1.004 -0.247 13.142 1.00 93.69 352 GLY A C 1
ATOM 2772 O O . GLY A 1 352 ? -0.178 -0.167 14.054 1.00 93.69 352 GLY A O 1
ATOM 2773 N N . PHE A 1 353 ? -1.424 -1.425 12.680 1.00 92.88 353 PHE A N 1
ATOM 2774 C CA . PHE A 1 353 ? -0.943 -2.732 13.129 1.00 92.88 353 PHE A CA 1
ATOM 2775 C C . PHE A 1 353 ? -0.451 -3.553 11.930 1.00 92.88 353 PHE A C 1
ATOM 2777 O O . PHE A 1 353 ? -1.252 -4.057 11.147 1.00 92.88 353 PHE A O 1
ATOM 2784 N N . TYR A 1 354 ? 0.870 -3.729 11.838 1.00 89.00 354 TYR A N 1
ATOM 2785 C CA . TYR A 1 354 ? 1.575 -4.268 10.663 1.00 89.00 354 TYR A CA 1
ATOM 2786 C C . TYR A 1 354 ? 1.830 -5.778 10.711 1.00 89.00 354 TYR A C 1
ATOM 2788 O O . TYR A 1 354 ? 2.259 -6.378 9.730 1.00 89.00 354 TYR A O 1
ATOM 2796 N N . ALA A 1 355 ? 1.555 -6.418 11.849 1.00 85.25 355 ALA A N 1
ATOM 2797 C CA . ALA A 1 355 ? 1.906 -7.816 12.089 1.00 85.25 355 ALA A CA 1
ATOM 2798 C C . ALA A 1 355 ? 1.343 -8.810 11.051 1.00 85.25 355 ALA A C 1
ATOM 2800 O O . ALA A 1 355 ? 1.970 -9.845 10.809 1.00 85.25 355 ALA A O 1
ATOM 2801 N N . PHE A 1 356 ? 0.183 -8.527 10.439 1.00 88.62 356 PHE A N 1
ATOM 2802 C CA . PHE A 1 356 ? -0.328 -9.355 9.344 1.00 88.62 356 PHE A CA 1
ATOM 2803 C C . PHE A 1 356 ? 0.468 -9.127 8.054 1.00 88.62 356 PHE A C 1
ATOM 2805 O O . PHE A 1 356 ? 1.039 -10.088 7.552 1.00 88.62 356 PHE A O 1
ATOM 2812 N N . ASP A 1 357 ? 0.577 -7.887 7.573 1.00 88.06 357 ASP A N 1
ATOM 2813 C CA . ASP A 1 357 ? 1.311 -7.534 6.350 1.00 88.06 357 ASP A CA 1
ATOM 2814 C C . ASP A 1 357 ? 2.762 -8.061 6.330 1.00 88.06 357 ASP A C 1
ATOM 2816 O O . ASP A 1 357 ? 3.157 -8.771 5.404 1.00 88.06 357 ASP A O 1
ATOM 2820 N N . GLU A 1 358 ? 3.522 -7.850 7.411 1.00 81.38 358 GLU A N 1
ATOM 2821 C CA . GLU A 1 358 ? 4.908 -8.333 7.539 1.00 81.38 358 GLU A CA 1
ATOM 2822 C C . GLU A 1 358 ? 5.006 -9.868 7.450 1.00 81.38 358 GLU A C 1
ATOM 2824 O O . GLU A 1 358 ? 5.918 -10.423 6.828 1.00 81.38 358 GLU A O 1
ATOM 2829 N N . THR A 1 359 ? 4.049 -10.592 8.045 1.00 79.00 359 THR A N 1
ATOM 2830 C CA . THR A 1 359 ? 4.040 -12.063 7.983 1.00 79.00 359 THR A CA 1
ATOM 2831 C C . THR A 1 359 ? 3.482 -12.597 6.668 1.00 79.00 359 THR A C 1
ATOM 2833 O O . THR A 1 359 ? 3.980 -13.607 6.170 1.00 79.00 359 THR A O 1
ATOM 2836 N N . ALA A 1 360 ? 2.527 -11.905 6.052 1.00 84.38 360 ALA A N 1
ATOM 2837 C CA . ALA A 1 360 ? 2.033 -12.212 4.719 1.00 84.38 360 ALA A CA 1
ATOM 2838 C C . ALA A 1 360 ? 3.130 -11.990 3.660 1.00 84.38 360 ALA A C 1
ATOM 2840 O O . ALA A 1 360 ? 3.344 -12.860 2.819 1.00 84.38 360 ALA A O 1
ATOM 2841 N N . HIS A 1 361 ? 3.944 -10.937 3.777 1.00 82.38 361 HIS A N 1
ATOM 2842 C CA . HIS A 1 361 ? 5.143 -10.748 2.956 1.00 82.38 361 HIS A CA 1
ATOM 2843 C C . HIS A 1 361 ? 6.159 -11.892 3.105 1.00 82.38 361 HIS A C 1
ATOM 2845 O O . HIS A 1 361 ? 6.709 -12.364 2.104 1.00 82.38 361 HIS A O 1
ATOM 2851 N N . ALA A 1 362 ? 6.404 -12.354 4.335 1.00 74.25 362 ALA A N 1
ATOM 2852 C CA . ALA A 1 362 ? 7.389 -13.397 4.624 1.00 74.25 362 ALA A CA 1
ATOM 2853 C C . ALA A 1 362 ? 6.945 -14.817 4.214 1.00 74.25 362 ALA A C 1
ATOM 2855 O O . ALA A 1 362 ? 7.783 -15.611 3.780 1.00 74.25 362 ALA A O 1
ATOM 2856 N N . PHE A 1 363 ? 5.657 -15.149 4.359 1.00 77.06 363 PHE A N 1
ATOM 2857 C CA . PHE A 1 363 ? 5.140 -16.520 4.210 1.00 77.06 363 PHE A CA 1
ATOM 2858 C C . PHE A 1 363 ? 4.099 -16.708 3.092 1.00 77.06 363 PHE A C 1
ATOM 2860 O O . PHE A 1 363 ? 3.889 -17.840 2.660 1.00 77.06 363 PHE A O 1
ATOM 2867 N N . GLY A 1 364 ? 3.479 -15.630 2.610 1.00 81.94 364 GLY A N 1
ATOM 2868 C CA . GLY A 1 364 ? 2.275 -15.632 1.773 1.00 81.94 364 GLY A CA 1
ATOM 2869 C C . GLY A 1 364 ? 1.011 -15.376 2.613 1.00 81.94 364 GLY A C 1
ATOM 2870 O O . GLY A 1 364 ? 0.904 -15.913 3.722 1.00 81.94 364 GLY A O 1
ATOM 2871 N N . PRO A 1 365 ? 0.033 -14.578 2.132 1.00 88.50 365 PRO A N 1
ATOM 2872 C CA . PRO A 1 365 ? -1.170 -14.228 2.898 1.00 88.50 365 PRO A CA 1
ATOM 2873 C C . PRO A 1 365 ? -2.053 -15.434 3.238 1.00 88.50 365 PRO A C 1
ATOM 2875 O O . PRO A 1 365 ? -2.835 -15.373 4.186 1.00 88.50 365 PRO A O 1
ATOM 2878 N N . ARG A 1 366 ? -1.935 -16.543 2.492 1.00 87.50 366 ARG A N 1
ATOM 2879 C CA . ARG A 1 366 ? -2.709 -17.770 2.731 1.00 87.50 366 ARG A CA 1
ATOM 2880 C C . ARG A 1 366 ? -1.953 -18.807 3.565 1.00 87.50 366 ARG A C 1
ATOM 2882 O O . ARG A 1 366 ? -2.525 -19.857 3.865 1.00 87.50 366 ARG A O 1
ATOM 2889 N N . ASP A 1 367 ? -0.700 -18.550 3.956 1.00 81.88 367 ASP A N 1
ATOM 2890 C CA . ASP A 1 367 ? 0.023 -19.465 4.837 1.00 81.88 367 ASP A CA 1
ATOM 2891 C C . ASP A 1 367 ? -0.571 -19.458 6.249 1.00 81.88 367 ASP A C 1
ATOM 2893 O O . ASP A 1 367 ? -0.946 -18.427 6.815 1.00 81.88 367 ASP A O 1
ATOM 2897 N N . ALA A 1 368 ? -0.590 -20.636 6.871 1.00 78.38 368 ALA A N 1
ATOM 2898 C CA . ALA A 1 368 ? -1.114 -20.797 8.218 1.00 78.38 368 ALA A CA 1
ATOM 2899 C C . ALA A 1 368 ? -0.366 -19.931 9.253 1.00 78.38 368 ALA A C 1
ATOM 2901 O O . ALA A 1 368 ? -0.905 -19.676 10.327 1.00 78.38 368 ALA A O 1
ATOM 2902 N N . SER A 1 369 ? 0.873 -19.509 8.983 1.00 73.25 369 SER A N 1
ATOM 2903 C CA . SER A 1 369 ? 1.668 -18.644 9.863 1.00 73.25 369 SER A CA 1
ATOM 2904 C C . SER A 1 369 ? 1.191 -17.195 9.840 1.00 73.25 369 SER A C 1
ATOM 2906 O O . SER A 1 369 ? 1.058 -16.620 10.918 1.00 73.25 369 SER A O 1
ATOM 2908 N N . ALA A 1 370 ? 0.846 -16.655 8.666 1.00 77.19 370 ALA A N 1
ATOM 2909 C CA . ALA A 1 370 ? 0.222 -15.337 8.540 1.00 77.19 370 ALA A CA 1
ATOM 2910 C C . ALA A 1 370 ? -1.182 -15.337 9.174 1.00 77.19 370 ALA A C 1
ATOM 2912 O O . ALA A 1 370 ? -1.481 -14.521 10.046 1.00 77.19 370 ALA A O 1
ATOM 2913 N N . LEU A 1 371 ? -2.011 -16.341 8.860 1.00 83.50 371 LEU A N 1
ATOM 2914 C CA . LEU A 1 371 ? -3.354 -16.476 9.445 1.00 83.50 371 LEU A CA 1
ATOM 2915 C C . LEU A 1 371 ? -3.325 -16.637 10.980 1.00 83.50 371 LEU A C 1
ATOM 2917 O O . LEU A 1 371 ? -4.161 -16.071 11.684 1.00 83.50 371 LEU A O 1
ATOM 2921 N N . ARG A 1 372 ? -2.316 -17.319 11.549 1.00 81.62 372 ARG A N 1
ATOM 2922 C CA . ARG A 1 372 ? -2.142 -17.410 13.016 1.00 81.62 372 ARG A CA 1
ATOM 2923 C C . ARG A 1 372 ? -1.907 -16.053 13.691 1.00 81.62 372 ARG A C 1
ATOM 2925 O O . ARG A 1 372 ? -2.217 -15.941 14.879 1.00 81.62 372 ARG A O 1
ATOM 2932 N N . VAL A 1 373 ? -1.397 -15.038 12.988 1.00 85.12 373 VAL A N 1
ATOM 2933 C CA . VAL A 1 373 ? -1.242 -13.681 13.542 1.00 85.12 373 VAL A CA 1
ATOM 2934 C C . VAL A 1 373 ? -2.595 -12.994 13.732 1.00 85.12 373 VAL A C 1
ATOM 2936 O O . VAL A 1 373 ? -2.754 -12.242 14.694 1.00 85.12 373 VAL A O 1
ATOM 2939 N N . LEU A 1 374 ? -3.614 -13.315 12.929 1.00 91.56 374 LEU A N 1
ATOM 2940 C CA . LEU A 1 374 ? -4.951 -12.723 13.066 1.00 91.56 374 LEU A CA 1
ATOM 2941 C C . LEU A 1 374 ? -5.590 -13.009 14.436 1.00 91.56 374 LEU A C 1
ATOM 2943 O O . LEU A 1 374 ? -6.203 -12.119 15.018 1.00 91.56 374 LEU A O 1
ATOM 2947 N N . LYS A 1 375 ? -5.318 -14.175 15.040 1.00 91.00 375 LYS A N 1
ATOM 2948 C CA . LYS A 1 375 ? -5.696 -14.492 16.436 1.00 91.00 375 LYS A CA 1
ATOM 2949 C C . LYS A 1 375 ? -5.059 -13.554 17.471 1.00 91.00 375 LYS A C 1
ATOM 2951 O O . LYS A 1 375 ? -5.636 -13.296 18.528 1.00 91.00 375 LYS A O 1
ATOM 2956 N N . HIS A 1 376 ? -3.849 -13.064 17.202 1.00 87.94 376 HIS A N 1
ATOM 2957 C CA . HIS A 1 376 ? -3.149 -12.104 18.059 1.00 87.94 376 HIS A CA 1
ATOM 2958 C C . HIS A 1 376 ? -3.689 -10.680 17.853 1.00 87.94 376 HIS A C 1
ATOM 2960 O O . HIS A 1 376 ? -3.949 -9.974 18.830 1.00 87.94 376 HIS A O 1
ATOM 2966 N N . VAL A 1 377 ? -3.947 -10.306 16.596 1.00 93.06 377 VAL A N 1
ATOM 2967 C CA . VAL A 1 377 ? -4.600 -9.047 16.209 1.00 93.06 377 VAL A CA 1
ATOM 2968 C C . VAL A 1 377 ? -5.990 -8.932 16.851 1.00 93.06 377 VAL A C 1
ATOM 2970 O O . VAL A 1 377 ? -6.254 -7.957 17.552 1.00 93.06 377 VAL A O 1
ATOM 2973 N N . ASP A 1 378 ? -6.838 -9.956 16.726 1.00 96.50 378 ASP A N 1
ATOM 2974 C CA . ASP A 1 378 ? -8.172 -10.035 17.344 1.00 96.50 378 ASP A CA 1
ATOM 2975 C C . ASP A 1 378 ? -8.117 -9.865 18.874 1.00 96.50 378 ASP A C 1
ATOM 2977 O O . ASP A 1 378 ? -8.858 -9.067 19.457 1.00 96.50 378 ASP A O 1
ATOM 2981 N N . HIS A 1 379 ? -7.158 -10.520 19.541 1.00 94.00 379 HIS A N 1
ATOM 2982 C CA . HIS A 1 379 ? -6.945 -10.344 20.979 1.00 94.00 379 HIS A CA 1
ATOM 2983 C C . HIS A 1 379 ? -6.567 -8.898 21.345 1.00 94.00 379 HIS A C 1
ATOM 2985 O O . HIS A 1 379 ? -7.013 -8.390 22.380 1.00 94.00 379 HIS A O 1
ATOM 2991 N N . THR A 1 380 ? -5.742 -8.233 20.534 1.00 94.50 380 THR A N 1
ATOM 2992 C CA . THR A 1 380 ? -5.383 -6.820 20.720 1.00 94.50 380 THR A CA 1
ATOM 2993 C C . THR A 1 380 ? -6.588 -5.905 20.522 1.00 94.50 380 THR A C 1
ATOM 2995 O O . THR A 1 380 ? -6.836 -5.059 21.386 1.00 94.50 380 THR A O 1
ATOM 2998 N N . ILE A 1 381 ? -7.388 -6.125 19.476 1.00 97.44 381 ILE A N 1
ATOM 2999 C CA . ILE A 1 381 ? -8.621 -5.370 19.217 1.00 97.44 381 ILE A CA 1
ATOM 3000 C C . ILE A 1 381 ? -9.583 -5.527 20.397 1.00 97.44 381 ILE A C 1
ATOM 3002 O O . ILE A 1 381 ? -10.036 -4.526 20.945 1.00 97.44 381 ILE A O 1
ATOM 3006 N N . ARG A 1 382 ? -9.783 -6.747 20.909 1.00 97.38 382 ARG A N 1
ATOM 3007 C CA . ARG A 1 382 ? -10.579 -7.009 22.121 1.00 97.38 382 ARG A CA 1
ATOM 3008 C C . ARG A 1 382 ? -10.081 -6.253 23.354 1.00 97.38 382 ARG A C 1
ATOM 3010 O O . ARG A 1 382 ? -10.882 -5.738 24.131 1.00 97.38 382 ARG A O 1
ATOM 3017 N N . LYS A 1 383 ? -8.762 -6.178 23.564 1.00 96.00 383 LYS A N 1
ATOM 3018 C CA . LYS A 1 383 ? -8.159 -5.445 24.695 1.00 96.00 383 LYS A CA 1
ATOM 3019 C C . LYS A 1 383 ? -8.343 -3.927 24.567 1.00 96.00 383 LYS A C 1
ATOM 3021 O O . LYS A 1 383 ? -8.482 -3.259 25.590 1.00 96.00 383 LYS A O 1
ATOM 3026 N N . ILE A 1 384 ? -8.352 -3.384 23.351 1.00 96.69 384 ILE A N 1
ATOM 3027 C CA . ILE A 1 384 ? -8.630 -1.963 23.084 1.00 96.69 384 ILE A CA 1
ATOM 3028 C C . ILE A 1 384 ? -10.131 -1.681 23.225 1.00 96.69 384 ILE A C 1
ATOM 3030 O O . ILE A 1 384 ? -10.525 -0.766 23.941 1.00 96.69 384 ILE A O 1
ATOM 3034 N N . ALA A 1 385 ? -10.978 -2.518 22.631 1.00 96.31 385 ALA A N 1
ATOM 3035 C CA . ALA A 1 385 ? -12.427 -2.390 22.678 1.00 96.31 385 ALA A CA 1
ATOM 3036 C C . ALA A 1 385 ? -12.988 -2.496 24.109 1.00 96.31 385 ALA A C 1
ATOM 3038 O O . ALA A 1 385 ? -13.919 -1.771 24.457 1.00 96.31 385 ALA A O 1
ATOM 3039 N N . ALA A 1 386 ? -12.385 -3.322 24.972 1.00 94.88 386 ALA A N 1
ATOM 3040 C CA . ALA A 1 386 ? -12.708 -3.372 26.400 1.00 94.88 386 ALA A CA 1
ATOM 3041 C C . ALA A 1 386 ? -12.346 -2.075 27.156 1.00 94.88 386 ALA A C 1
ATOM 3043 O O . ALA A 1 386 ? -12.979 -1.759 28.159 1.00 94.88 386 ALA A O 1
ATOM 3044 N N . ALA A 1 387 ? -11.368 -1.301 26.672 1.00 94.56 387 ALA A N 1
ATOM 3045 C CA . ALA A 1 387 ? -10.970 -0.015 27.252 1.00 94.56 387 ALA A CA 1
ATOM 3046 C C . ALA A 1 387 ? -11.839 1.170 26.780 1.00 94.56 387 ALA A C 1
ATOM 3048 O O . ALA A 1 387 ? -11.582 2.306 27.175 1.00 94.56 387 ALA A O 1
ATOM 3049 N N . ARG A 1 388 ? -12.867 0.935 25.943 1.00 92.81 388 ARG A N 1
ATOM 3050 C CA . ARG A 1 388 ? -13.782 1.991 25.468 1.00 92.81 388 ARG A CA 1
ATOM 3051 C C . ARG A 1 388 ? -14.575 2.642 26.598 1.00 92.81 388 ARG A C 1
ATOM 3053 O O . ARG A 1 388 ? -14.857 3.832 26.503 1.00 92.81 388 ARG A O 1
ATOM 3060 N N . GLU A 1 389 ? -14.967 1.877 27.623 1.00 86.81 389 GLU A N 1
ATOM 3061 C CA . GLU A 1 389 ? -15.741 2.340 28.796 1.00 86.81 389 GLU A CA 1
ATOM 3062 C C . GLU A 1 389 ? -17.001 3.171 28.444 1.00 86.81 389 GLU A C 1
ATOM 3064 O O . GLU A 1 389 ? -17.403 4.058 29.191 1.00 86.81 389 GLU A O 1
ATOM 3069 N N . GLY A 1 390 ? -17.604 2.940 27.270 1.00 85.00 390 GLY A N 1
ATOM 3070 C CA . GLY A 1 390 ? -18.708 3.755 26.734 1.00 85.00 390 GLY A CA 1
ATOM 3071 C C . GLY A 1 390 ? -18.322 5.171 26.268 1.00 85.00 390 GLY A C 1
ATOM 3072 O O . GLY A 1 390 ? -19.179 5.892 25.764 1.00 85.00 390 GLY A O 1
ATOM 3073 N N . ARG A 1 391 ? -17.049 5.567 26.408 1.00 91.94 391 ARG A N 1
ATOM 3074 C CA . ARG A 1 391 ? -16.488 6.873 26.012 1.00 91.94 391 ARG A CA 1
ATOM 3075 C C . ARG A 1 391 ? -16.003 6.910 24.560 1.00 91.94 391 ARG A C 1
ATOM 3077 O O . ARG A 1 391 ? -15.935 7.989 23.977 1.00 91.94 391 ARG A O 1
ATOM 3084 N N . TYR A 1 392 ? -15.649 5.753 24.001 1.00 96.19 392 TYR A N 1
ATOM 3085 C CA . TYR A 1 392 ? -15.123 5.606 22.642 1.00 96.19 392 TYR A CA 1
ATOM 3086 C C . TYR A 1 392 ? -15.985 4.671 21.792 1.00 96.19 392 TYR A C 1
ATOM 3088 O O . TYR A 1 392 ? -16.403 3.614 22.262 1.00 96.19 392 TYR A O 1
ATOM 3096 N N . GLU A 1 393 ? -16.157 5.025 20.525 1.00 96.94 393 GLU A N 1
ATOM 3097 C CA . GLU A 1 393 ? -16.567 4.137 19.440 1.00 96.94 393 GLU A CA 1
ATOM 3098 C C . GLU A 1 393 ? -15.351 3.635 18.661 1.00 96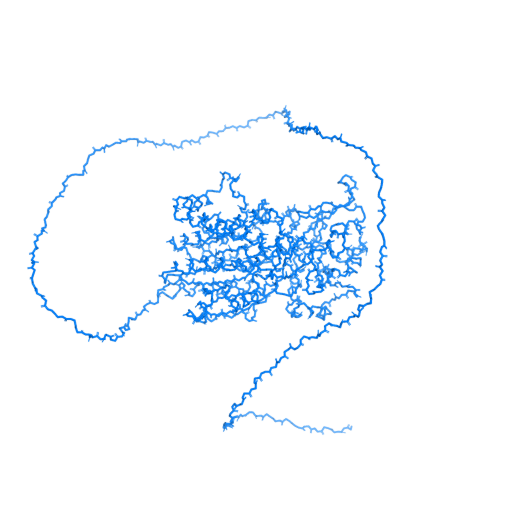.94 393 GLU A C 1
ATOM 3100 O O . GLU A 1 393 ? -14.310 4.294 18.627 1.00 96.94 393 GLU A O 1
ATOM 3105 N N . LEU A 1 394 ? -15.487 2.460 18.047 1.00 97.88 394 LEU A N 1
ATOM 3106 C CA . LEU A 1 394 ? -14.410 1.754 17.358 1.00 97.88 394 LEU A CA 1
ATOM 3107 C C . LEU A 1 394 ? -14.731 1.589 15.869 1.00 97.88 394 LEU A C 1
ATOM 3109 O O . LEU A 1 394 ? -15.783 1.078 15.513 1.00 97.88 394 LEU A O 1
ATOM 3113 N N . VAL A 1 395 ? -13.788 1.949 15.007 1.00 98.62 395 VAL A N 1
ATOM 3114 C CA . VAL A 1 395 ? -13.716 1.485 13.617 1.00 98.62 395 VAL A CA 1
ATOM 3115 C C . VAL A 1 395 ? -12.503 0.569 13.503 1.00 98.62 395 VAL A C 1
ATOM 3117 O O . VAL A 1 395 ? -11.435 0.889 14.025 1.00 98.62 395 VAL A O 1
ATOM 3120 N N . VAL A 1 396 ? -12.642 -0.551 12.800 1.00 98.69 396 VAL A N 1
ATOM 3121 C CA . VAL A 1 396 ? -11.490 -1.331 12.326 1.00 98.69 396 VAL A CA 1
ATOM 3122 C C . VAL A 1 396 ? -11.465 -1.199 10.811 1.00 98.69 396 VAL A C 1
ATOM 3124 O O . VAL A 1 396 ? -12.503 -1.350 10.185 1.00 98.69 396 VAL A O 1
ATOM 3127 N N . LEU A 1 397 ? -10.328 -0.892 10.202 1.00 98.56 397 LEU A N 1
ATOM 3128 C CA . LEU A 1 397 ? -10.203 -0.839 8.744 1.00 98.56 397 LEU A CA 1
ATOM 3129 C C . LEU A 1 397 ? -8.925 -1.526 8.290 1.00 98.56 397 LEU A C 1
ATOM 3131 O O . LEU A 1 397 ? -7.988 -1.669 9.070 1.00 98.56 397 LEU A O 1
ATOM 3135 N N . SER A 1 398 ? -8.888 -1.910 7.025 1.00 98.50 398 SER A N 1
ATOM 3136 C CA . SER A 1 398 ? -7.651 -2.185 6.304 1.00 98.50 398 SER A CA 1
ATOM 3137 C C . SER A 1 398 ? -7.460 -1.120 5.231 1.00 98.50 398 SER A C 1
ATOM 3139 O O . SER A 1 398 ? -8.423 -0.456 4.850 1.00 98.50 398 SER A O 1
ATOM 3141 N N . ASP A 1 399 ? -6.232 -0.922 4.777 1.00 97.81 399 ASP A N 1
ATOM 3142 C CA . ASP A 1 399 ? -5.854 0.091 3.796 1.00 97.81 399 ASP A CA 1
ATOM 3143 C C . ASP A 1 399 ? -5.630 -0.497 2.392 1.00 97.81 399 ASP A C 1
ATOM 3145 O O . ASP A 1 399 ? -6.039 0.119 1.404 1.00 97.81 399 ASP A O 1
ATOM 3149 N N . HIS A 1 400 ? -5.071 -1.710 2.319 1.00 98.06 400 HIS A N 1
ATOM 3150 C CA . HIS A 1 400 ? -5.005 -2.593 1.151 1.00 98.06 400 HIS A CA 1
ATOM 3151 C C . HIS A 1 400 ? -5.019 -4.075 1.576 1.00 98.06 400 HIS A C 1
ATOM 3153 O O . HIS A 1 400 ? -4.911 -4.411 2.751 1.00 98.06 400 HIS A O 1
ATOM 3159 N N . GLY A 1 401 ? -5.169 -4.991 0.619 1.00 97.00 401 GLY A N 1
ATOM 3160 C CA . GLY A 1 401 ? -4.967 -6.424 0.863 1.00 97.00 401 GLY A CA 1
ATOM 3161 C C . GLY A 1 401 ? -3.544 -6.893 0.540 1.00 97.00 401 GLY A C 1
ATOM 3162 O O . GLY A 1 401 ? -2.661 -6.086 0.252 1.00 97.00 401 GLY A O 1
ATOM 3163 N N . GLN A 1 402 ? -3.369 -8.212 0.453 1.00 94.25 402 GLN A N 1
ATOM 3164 C CA . GLN A 1 402 ? -2.222 -8.862 -0.184 1.00 94.25 402 GLN A CA 1
ATOM 3165 C C . GLN A 1 402 ? -2.679 -9.969 -1.142 1.00 94.25 402 GLN A C 1
ATOM 3167 O O . GLN A 1 402 ? -3.761 -10.535 -0.995 1.00 94.25 402 GLN A O 1
ATOM 3172 N N . VAL A 1 403 ? -1.823 -10.311 -2.104 1.00 96.50 403 VAL A N 1
ATOM 3173 C CA . VAL A 1 403 ? -1.952 -11.486 -2.978 1.00 96.50 403 VAL A CA 1
ATOM 3174 C C . VAL A 1 403 ? -0.812 -12.478 -2.740 1.00 96.50 403 VAL A C 1
ATOM 3176 O O . VAL A 1 403 ? 0.234 -12.126 -2.202 1.00 96.50 403 VAL A O 1
ATOM 3179 N N . GLU A 1 404 ? -1.014 -13.736 -3.135 1.00 95.88 404 GLU A N 1
ATOM 3180 C CA . GLU A 1 404 ? 0.048 -14.747 -3.215 1.00 95.88 404 GLU A CA 1
ATOM 3181 C C . GLU A 1 404 ? 0.988 -14.436 -4.383 1.00 95.88 404 GLU A C 1
ATOM 3183 O O . GLU A 1 404 ? 0.517 -14.148 -5.487 1.00 95.88 404 GLU A O 1
ATOM 3188 N N . THR A 1 405 ? 2.305 -14.537 -4.177 1.00 95.19 405 THR A N 1
ATOM 3189 C CA . THR A 1 405 ? 3.273 -14.072 -5.180 1.00 95.19 405 THR A CA 1
ATOM 3190 C C . THR A 1 405 ? 4.401 -15.061 -5.462 1.00 95.19 405 THR A C 1
ATOM 3192 O O . THR A 1 405 ? 4.609 -16.046 -4.744 1.00 95.19 405 THR A O 1
ATOM 3195 N N . THR A 1 406 ? 5.094 -14.816 -6.575 1.00 95.44 406 THR A N 1
ATOM 3196 C CA . THR A 1 406 ? 6.338 -15.482 -6.973 1.00 95.44 406 THR A CA 1
ATOM 3197 C C . THR A 1 406 ? 7.371 -14.398 -7.295 1.00 95.44 406 THR A C 1
ATOM 3199 O O . THR A 1 406 ? 7.104 -13.572 -8.167 1.00 95.44 406 THR A O 1
ATOM 3202 N N . PRO A 1 407 ? 8.556 -14.371 -6.659 1.00 92.25 407 PRO A N 1
ATOM 3203 C CA . PRO A 1 407 ? 9.594 -13.398 -6.992 1.00 92.25 407 PRO A CA 1
ATOM 3204 C C . PRO A 1 407 ? 10.007 -13.456 -8.469 1.00 92.25 407 PRO A C 1
ATOM 3206 O O . PRO A 1 407 ? 10.223 -14.536 -9.022 1.00 92.25 407 PRO A O 1
ATOM 3209 N N . PHE A 1 408 ? 10.207 -12.298 -9.096 1.00 96.56 408 PHE A N 1
ATOM 3210 C CA . PHE A 1 408 ? 10.579 -12.148 -10.504 1.00 96.56 408 PHE A CA 1
ATOM 3211 C C . PHE A 1 408 ? 11.851 -12.933 -10.819 1.00 96.56 408 PHE A C 1
ATOM 3213 O O . PHE A 1 408 ? 11.890 -13.678 -11.791 1.00 96.56 408 PHE A O 1
ATOM 3220 N N . ALA A 1 409 ? 12.859 -12.869 -9.944 1.00 92.81 409 ALA A N 1
ATOM 3221 C CA . ALA A 1 409 ? 14.090 -13.642 -10.098 1.00 92.81 409 ALA A CA 1
ATOM 3222 C C . ALA A 1 409 ? 13.856 -15.168 -10.113 1.00 92.81 409 ALA A C 1
ATOM 3224 O O . ALA A 1 409 ? 14.587 -15.879 -10.795 1.00 92.81 409 ALA A O 1
ATOM 3225 N N . ALA A 1 410 ? 12.834 -15.674 -9.414 1.00 90.94 410 ALA A N 1
ATOM 3226 C CA . ALA A 1 410 ? 12.459 -17.089 -9.440 1.00 90.94 410 ALA A CA 1
ATOM 3227 C C . ALA A 1 410 ? 11.617 -17.451 -10.679 1.00 90.94 410 ALA A C 1
ATOM 3229 O O . ALA A 1 410 ? 11.772 -18.540 -11.222 1.00 90.94 410 ALA A O 1
ATOM 3230 N N . ALA A 1 411 ? 10.758 -16.538 -11.146 1.00 95.56 411 ALA A N 1
ATOM 3231 C CA . ALA A 1 411 ? 9.915 -16.735 -12.329 1.00 95.56 411 ALA A CA 1
ATOM 3232 C C . ALA A 1 411 ? 10.658 -16.534 -13.667 1.00 95.56 411 ALA A C 1
ATOM 3234 O O . ALA A 1 411 ? 10.262 -17.114 -14.676 1.00 95.56 411 ALA A O 1
ATOM 3235 N N . HIS A 1 412 ? 11.697 -15.693 -13.692 1.00 96.88 412 HIS A N 1
ATOM 3236 C CA . HIS A 1 412 ? 12.490 -15.331 -14.874 1.00 96.88 412 HIS A CA 1
ATOM 3237 C C . HIS A 1 412 ? 13.885 -15.986 -14.894 1.00 96.88 412 HIS A C 1
ATOM 3239 O O . HIS A 1 412 ? 14.424 -16.255 -15.961 1.00 96.88 412 HIS A O 1
ATOM 3245 N N . GLY A 1 413 ? 14.483 -16.247 -13.726 1.00 96.06 413 GLY A N 1
ATOM 3246 C CA . GLY A 1 413 ? 15.859 -16.748 -13.577 1.00 96.06 413 GLY A CA 1
ATOM 3247 C C . GLY A 1 413 ? 16.911 -15.662 -13.305 1.00 96.06 413 GLY A C 1
ATOM 3248 O O . GLY A 1 413 ? 17.980 -15.974 -12.784 1.00 96.06 413 GLY A O 1
ATOM 3249 N N . SER A 1 414 ? 16.589 -14.389 -13.569 1.00 96.06 414 SER A N 1
ATOM 3250 C CA . SER A 1 414 ? 17.444 -13.219 -13.288 1.00 96.06 414 SER A CA 1
ATOM 3251 C C . SER A 1 414 ? 16.656 -12.109 -12.575 1.00 96.06 414 SER A C 1
ATOM 3253 O O . SER A 1 414 ? 15.483 -11.929 -12.905 1.00 96.06 414 SER A O 1
ATOM 3255 N N . PRO A 1 415 ? 17.259 -11.339 -11.642 1.00 95.88 415 PRO A N 1
ATOM 3256 C CA . PRO A 1 415 ? 16.628 -10.166 -11.021 1.00 95.88 415 PRO A CA 1
ATOM 3257 C C . PRO A 1 415 ? 16.234 -9.088 -12.036 1.00 95.88 415 PRO A C 1
ATOM 3259 O O . PRO A 1 415 ? 16.898 -8.930 -13.060 1.00 95.88 415 PRO A O 1
ATOM 3262 N N . PHE A 1 416 ? 15.202 -8.300 -11.732 1.00 97.56 416 PHE A N 1
ATOM 3263 C CA . PHE A 1 416 ? 14.676 -7.297 -12.664 1.00 97.56 416 PHE A CA 1
ATOM 3264 C C . PHE A 1 416 ? 15.701 -6.203 -13.003 1.00 97.56 416 PHE A C 1
ATOM 3266 O O . PHE A 1 416 ? 15.879 -5.883 -14.177 1.00 97.56 416 PHE A O 1
ATOM 3273 N N . GLY A 1 417 ? 16.468 -5.708 -12.022 1.00 97.38 417 GLY A N 1
ATOM 3274 C CA . GLY A 1 417 ? 17.561 -4.764 -12.269 1.00 97.38 417 GLY A CA 1
ATOM 3275 C C . GLY A 1 417 ? 18.676 -5.319 -13.166 1.00 97.38 417 GLY A C 1
ATOM 3276 O O . GLY A 1 417 ? 19.291 -4.556 -13.909 1.00 97.38 417 GLY A O 1
ATOM 3277 N N . ALA A 1 418 ? 18.902 -6.640 -13.164 1.00 97.25 418 ALA A N 1
ATOM 3278 C CA . ALA A 1 418 ? 19.855 -7.284 -14.070 1.00 97.25 418 ALA A CA 1
ATOM 3279 C C . ALA A 1 418 ? 19.339 -7.295 -15.517 1.00 97.25 418 ALA A C 1
ATOM 3281 O O . ALA A 1 418 ? 20.090 -6.960 -16.428 1.00 97.25 418 ALA A O 1
ATOM 3282 N N . VAL A 1 419 ? 18.053 -7.608 -15.717 1.00 98.12 419 VAL A N 1
ATOM 3283 C CA . VAL A 1 419 ? 17.407 -7.569 -17.042 1.00 98.12 419 VAL A CA 1
ATOM 3284 C C . VAL A 1 419 ? 17.404 -6.144 -17.598 1.00 98.12 419 VAL A C 1
ATOM 3286 O O . VAL A 1 419 ? 17.773 -5.927 -18.748 1.00 98.12 419 VAL A O 1
ATOM 3289 N N . LEU A 1 420 ? 17.075 -5.148 -16.771 1.00 98.12 420 LEU A N 1
ATOM 3290 C CA . LEU A 1 420 ? 17.152 -3.740 -17.167 1.00 98.12 420 LEU A CA 1
ATOM 3291 C C . LEU A 1 420 ? 18.577 -3.322 -17.567 1.00 98.12 420 LEU A C 1
ATOM 3293 O O . LEU A 1 420 ? 18.729 -2.588 -18.537 1.00 98.12 420 LEU A O 1
ATOM 3297 N N . ALA A 1 421 ? 19.613 -3.796 -16.867 1.00 97.31 421 ALA A N 1
ATOM 3298 C CA . ALA A 1 421 ? 21.008 -3.485 -17.194 1.00 97.31 421 ALA A CA 1
ATOM 3299 C C . ALA A 1 421 ? 21.508 -4.185 -18.473 1.00 97.31 421 ALA A C 1
ATOM 3301 O O . ALA A 1 421 ? 22.362 -3.639 -19.171 1.00 97.31 421 ALA A O 1
ATOM 3302 N N . GLU A 1 422 ? 20.975 -5.366 -18.800 1.00 96.81 422 GLU A N 1
ATOM 3303 C CA . GLU A 1 422 ? 21.231 -6.047 -20.075 1.00 96.81 422 GLU A CA 1
ATOM 3304 C C . GLU A 1 422 ? 20.624 -5.266 -21.251 1.00 96.81 422 GLU A C 1
ATOM 3306 O O . GLU A 1 422 ? 21.289 -5.037 -22.261 1.00 96.81 422 GLU A O 1
ATOM 3311 N N . VAL A 1 423 ? 19.377 -4.806 -21.101 1.00 96.81 423 VAL A N 1
ATOM 3312 C CA . VAL A 1 423 ? 18.666 -4.045 -22.140 1.00 96.81 423 VAL A CA 1
ATOM 3313 C C . VAL A 1 423 ? 19.218 -2.620 -22.290 1.00 96.81 423 VAL A C 1
ATOM 3315 O O . VAL A 1 423 ? 19.322 -2.106 -23.403 1.00 96.81 423 VAL A O 1
ATOM 3318 N N . LEU A 1 424 ? 19.624 -1.982 -21.190 1.00 96.00 424 LEU A N 1
ATOM 3319 C CA . LEU A 1 424 ? 20.244 -0.655 -21.166 1.00 96.00 424 LEU A CA 1
ATOM 3320 C C . LEU A 1 424 ? 21.775 -0.764 -21.126 1.00 96.00 424 LEU A C 1
ATOM 3322 O O . LEU A 1 424 ? 22.425 -0.295 -20.192 1.00 96.00 424 LEU A O 1
ATOM 3326 N N . ALA A 1 425 ? 22.363 -1.381 -22.152 1.00 91.94 425 ALA A N 1
ATOM 3327 C CA . ALA A 1 425 ? 23.800 -1.638 -22.220 1.00 91.94 425 ALA A CA 1
ATOM 3328 C C . ALA A 1 425 ? 24.657 -0.383 -21.924 1.00 91.94 425 ALA A C 1
ATOM 3330 O O . ALA A 1 425 ? 24.593 0.634 -22.620 1.00 91.94 425 ALA A O 1
ATOM 3331 N N . GLY A 1 426 ? 25.490 -0.469 -20.881 1.00 92.50 426 GLY A N 1
ATOM 3332 C CA . GLY A 1 426 ? 26.346 0.626 -20.406 1.00 92.50 426 GLY A CA 1
ATOM 3333 C C . GLY A 1 426 ? 25.710 1.557 -19.364 1.00 92.50 426 GLY A C 1
ATOM 3334 O O . GLY A 1 426 ? 26.402 2.450 -18.873 1.00 92.50 426 GLY A O 1
ATOM 3335 N N . PHE A 1 427 ? 24.442 1.359 -18.992 1.00 95.88 427 PHE A N 1
ATOM 3336 C CA . PHE A 1 427 ? 23.820 2.026 -17.845 1.00 95.88 427 PHE A CA 1
ATOM 3337 C C . PHE A 1 427 ? 24.030 1.228 -16.563 1.00 95.88 427 PHE A C 1
ATOM 3339 O O . PHE A 1 427 ? 23.923 0.002 -16.540 1.00 95.88 427 PHE A O 1
ATOM 3346 N N . ARG A 1 428 ? 24.257 1.949 -15.466 1.00 96.25 428 ARG A N 1
ATOM 3347 C CA . ARG A 1 428 ? 24.260 1.396 -14.115 1.00 96.25 428 ARG A CA 1
ATOM 3348 C C . ARG A 1 428 ? 22.844 1.448 -13.547 1.00 96.25 428 ARG A C 1
ATOM 3350 O O . ARG A 1 428 ? 22.279 2.530 -13.380 1.00 96.25 428 ARG A O 1
ATOM 3357 N N . VAL A 1 429 ? 22.275 0.281 -13.257 1.00 97.44 429 VAL A N 1
ATOM 3358 C CA . VAL A 1 429 ? 20.919 0.133 -12.709 1.00 97.44 429 VAL A CA 1
ATOM 3359 C C . VAL A 1 429 ? 21.011 -0.124 -11.209 1.00 97.44 429 VAL A C 1
ATOM 3361 O O . VAL A 1 429 ? 21.598 -1.117 -10.788 1.00 97.44 429 VAL A O 1
ATOM 3364 N N . GLN A 1 430 ? 20.432 0.758 -10.398 1.00 96.38 430 GLN A N 1
ATOM 3365 C CA . GLN A 1 430 ? 20.409 0.671 -8.940 1.00 96.38 430 GLN A CA 1
ATOM 3366 C C . GLN A 1 430 ? 18.988 0.384 -8.445 1.00 96.38 430 GLN A C 1
ATOM 3368 O O . GLN A 1 430 ? 18.125 1.260 -8.473 1.00 96.38 430 GLN A O 1
ATOM 3373 N N . GLU A 1 431 ? 18.755 -0.818 -7.921 1.00 95.06 431 GLU A N 1
ATOM 3374 C CA . GLU A 1 431 ? 17.532 -1.133 -7.175 1.00 95.06 431 GLU A CA 1
ATOM 3375 C C . GLU A 1 431 ? 17.584 -0.467 -5.789 1.00 95.06 431 GLU A C 1
ATOM 3377 O O . GLU A 1 431 ? 18.554 -0.631 -5.043 1.00 95.06 431 GLU A O 1
ATOM 3382 N N . VAL A 1 432 ? 16.548 0.277 -5.398 1.00 89.25 432 VAL A N 1
ATOM 3383 C CA . VAL A 1 432 ? 16.451 0.865 -4.051 1.00 89.25 432 VAL A CA 1
ATOM 3384 C C . VAL A 1 432 ? 16.287 -0.241 -3.007 1.00 89.25 432 VAL A C 1
ATOM 3386 O O . VAL A 1 432 ? 15.386 -1.065 -3.112 1.00 89.25 432 VAL A O 1
ATOM 3389 N N . LYS A 1 433 ? 17.174 -0.255 -1.999 1.00 80.50 433 LYS A N 1
ATOM 3390 C CA . LYS A 1 433 ? 17.378 -1.363 -1.035 1.00 80.50 433 LYS A CA 1
ATOM 3391 C C . LYS A 1 433 ? 17.777 -2.716 -1.671 1.00 80.50 433 LYS A C 1
ATOM 3393 O O . LYS A 1 433 ? 17.935 -3.691 -0.942 1.00 80.50 433 LYS A O 1
ATOM 3398 N N . GLY A 1 434 ? 17.985 -2.766 -2.988 1.00 84.56 434 GLY A N 1
ATOM 3399 C CA . GLY A 1 434 ? 18.455 -3.937 -3.731 1.00 84.56 434 GLY A CA 1
ATOM 3400 C C . GLY A 1 434 ? 19.926 -3.823 -4.137 1.00 84.56 434 GLY A C 1
ATOM 3401 O O . GLY A 1 434 ? 20.732 -3.185 -3.455 1.00 84.56 434 GLY A O 1
ATOM 3402 N N . LYS A 1 435 ? 20.294 -4.466 -5.250 1.00 92.62 435 LYS A N 1
ATOM 3403 C CA . LYS A 1 435 ? 21.670 -4.452 -5.776 1.00 92.62 435 LYS A CA 1
ATOM 3404 C C . LYS A 1 435 ? 21.840 -3.430 -6.904 1.00 92.62 435 LYS A C 1
ATOM 3406 O O . LYS A 1 435 ? 20.870 -2.943 -7.483 1.00 92.62 435 LYS A O 1
ATOM 3411 N N . ALA A 1 436 ? 23.100 -3.134 -7.216 1.00 95.75 436 ALA A N 1
ATOM 3412 C CA . ALA A 1 436 ? 23.484 -2.468 -8.453 1.00 95.75 436 ALA A CA 1
ATOM 3413 C C . ALA A 1 436 ? 23.840 -3.507 -9.529 1.00 95.75 436 ALA A C 1
ATOM 3415 O O . ALA A 1 436 ? 24.458 -4.528 -9.219 1.00 95.75 436 ALA A O 1
ATOM 3416 N N . TYR A 1 437 ? 23.492 -3.214 -10.780 1.00 97.12 437 TYR A N 1
ATOM 3417 C CA . TYR A 1 437 ? 23.769 -4.023 -11.968 1.00 97.12 437 TYR A CA 1
ATOM 3418 C C . TYR A 1 437 ? 24.309 -3.139 -13.100 1.00 97.12 437 TYR A C 1
ATOM 3420 O O . TYR A 1 437 ? 24.155 -1.915 -13.071 1.00 97.12 437 TYR A O 1
ATOM 3428 N N . GLY A 1 438 ? 24.933 -3.760 -14.102 1.00 96.06 438 GLY A N 1
ATOM 3429 C CA . GLY A 1 438 ? 25.651 -3.050 -15.162 1.00 96.06 438 GLY A CA 1
ATOM 3430 C C . GLY A 1 438 ? 27.103 -2.723 -14.770 1.00 96.06 438 GLY A C 1
ATOM 3431 O O . GLY A 1 438 ? 27.651 -3.377 -13.877 1.00 96.06 438 GLY A O 1
ATOM 3432 N N . PRO A 1 439 ? 27.749 -1.757 -15.447 1.00 95.69 439 PRO A N 1
ATOM 3433 C CA . PRO A 1 439 ? 29.157 -1.431 -15.235 1.00 95.69 439 PRO A CA 1
ATOM 3434 C C . PRO A 1 439 ? 29.441 -0.785 -13.860 1.00 95.69 439 PRO A C 1
ATOM 3436 O O . PRO A 1 439 ? 28.516 -0.343 -13.157 1.00 95.69 439 PRO A O 1
ATOM 3439 N N . PRO A 1 440 ? 30.730 -0.707 -13.469 1.00 93.62 440 PRO A N 1
ATOM 3440 C CA . PRO A 1 440 ? 31.220 0.186 -12.418 1.00 93.62 440 PRO A CA 1
ATOM 3441 C C . PRO A 1 440 ? 30.738 1.636 -12.586 1.00 93.62 440 PRO A C 1
ATOM 3443 O O . PRO A 1 440 ? 30.337 2.056 -13.668 1.00 93.62 440 PRO A O 1
ATOM 3446 N N . GLU A 1 441 ? 30.745 2.405 -11.498 1.00 90.31 441 GLU A N 1
ATOM 3447 C CA . GLU A 1 441 ? 30.208 3.776 -11.463 1.00 90.31 441 GLU A CA 1
ATOM 3448 C C . GLU A 1 441 ? 31.021 4.765 -12.315 1.00 90.31 441 GLU A C 1
ATOM 3450 O O . GLU A 1 441 ? 30.454 5.659 -12.936 1.00 90.31 441 GLU A O 1
ATOM 3455 N N . ASP A 1 442 ? 32.332 4.550 -12.406 1.00 93.00 442 ASP A N 1
ATOM 3456 C CA . ASP A 1 442 ? 33.291 5.288 -13.231 1.00 93.00 442 ASP A CA 1
ATOM 3457 C C . ASP A 1 442 ? 33.253 4.912 -14.725 1.00 93.00 442 ASP A C 1
ATOM 3459 O O . ASP A 1 442 ? 33.661 5.705 -15.572 1.00 93.00 442 ASP A O 1
ATOM 3463 N N . GLU A 1 443 ? 32.705 3.742 -15.065 1.00 94.00 443 GLU A N 1
ATOM 3464 C CA . GLU A 1 443 ? 32.503 3.276 -16.447 1.00 94.00 443 GLU A CA 1
ATOM 3465 C C . GLU A 1 443 ? 31.060 3.492 -16.957 1.00 94.00 443 GLU A C 1
ATOM 3467 O O . GLU A 1 443 ? 30.767 3.298 -18.143 1.00 94.00 443 GLU A O 1
ATOM 3472 N N . ALA A 1 444 ? 30.133 3.881 -16.076 1.00 93.12 444 ALA A N 1
ATOM 3473 C CA . ALA A 1 444 ? 28.714 4.011 -16.385 1.00 93.12 444 ALA A CA 1
ATOM 3474 C C . ALA A 1 444 ? 28.417 5.212 -17.298 1.00 93.12 444 ALA A C 1
ATOM 3476 O O . ALA A 1 444 ? 28.682 6.366 -16.967 1.00 93.12 444 ALA A O 1
ATOM 3477 N N . ARG A 1 445 ? 27.757 4.955 -18.434 1.00 91.50 445 ARG A N 1
ATOM 3478 C CA . ARG A 1 445 ? 27.322 5.996 -19.388 1.00 91.50 445 ARG A CA 1
ATOM 3479 C C . ARG A 1 445 ? 26.065 6.744 -18.942 1.00 91.50 445 ARG A C 1
ATOM 3481 O O . ARG A 1 445 ? 25.716 7.767 -19.523 1.00 91.50 445 ARG A O 1
ATOM 3488 N N . GLY A 1 446 ? 25.371 6.214 -17.942 1.00 91.81 446 GLY A N 1
ATOM 3489 C CA . GLY A 1 446 ? 24.136 6.757 -17.399 1.00 91.81 446 GLY A CA 1
ATOM 3490 C C . GLY A 1 446 ? 23.648 5.931 -16.213 1.00 91.81 446 GLY A C 1
ATOM 3491 O O . GLY A 1 446 ? 24.121 4.816 -15.978 1.00 91.81 446 GLY A O 1
ATOM 3492 N N . HIS A 1 447 ? 22.701 6.490 -15.465 1.00 93.31 447 HIS A N 1
ATOM 3493 C CA . HIS A 1 447 ? 22.208 5.921 -14.215 1.00 93.31 447 HIS A CA 1
ATOM 3494 C C . HIS A 1 447 ? 20.693 5.751 -14.254 1.00 93.31 447 HIS A C 1
ATOM 3496 O O . HIS A 1 447 ? 19.965 6.685 -14.590 1.00 93.31 447 HIS A O 1
ATOM 3502 N N 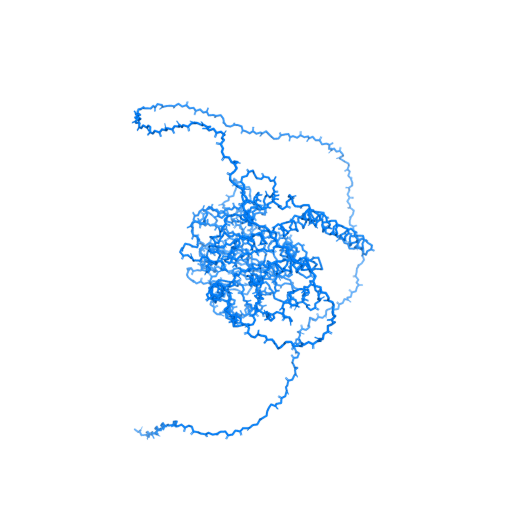. VAL A 1 448 ? 20.228 4.567 -13.861 1.00 96.00 448 VAL A N 1
ATOM 3503 C CA . VAL A 1 448 ? 18.808 4.269 -13.662 1.00 96.00 448 VAL A CA 1
ATOM 3504 C C . VAL A 1 448 ? 18.590 3.845 -12.218 1.00 96.00 448 VAL A C 1
ATOM 3506 O O . VAL A 1 448 ? 19.251 2.938 -11.719 1.00 96.00 448 VAL A O 1
ATOM 3509 N N . THR A 1 449 ? 17.645 4.485 -11.541 1.00 96.56 449 THR A N 1
ATOM 3510 C CA . THR A 1 449 ? 17.155 4.061 -10.228 1.00 96.56 449 THR A CA 1
ATOM 3511 C C . THR A 1 449 ? 15.864 3.278 -10.419 1.00 96.56 449 THR A C 1
ATOM 3513 O O . THR A 1 449 ? 14.990 3.702 -11.166 1.00 96.56 449 THR A O 1
ATOM 3516 N N . VAL A 1 450 ? 15.722 2.142 -9.743 1.00 97.69 450 VAL A N 1
ATOM 3517 C CA . VAL A 1 450 ? 14.502 1.328 -9.778 1.00 97.69 450 VAL A CA 1
ATOM 3518 C C . VAL A 1 450 ? 13.927 1.266 -8.372 1.00 97.69 450 VAL A C 1
ATOM 3520 O O . VAL A 1 450 ? 14.615 0.833 -7.444 1.00 97.69 450 VAL A O 1
ATOM 3523 N N . THR A 1 451 ? 12.678 1.692 -8.198 1.00 96.38 451 THR A N 1
ATOM 3524 C CA . THR A 1 451 ? 11.919 1.392 -6.977 1.00 96.38 451 THR A CA 1
ATOM 3525 C C . THR A 1 451 ? 10.943 0.261 -7.250 1.00 96.38 451 THR A C 1
ATOM 3527 O O . THR A 1 451 ? 10.460 0.093 -8.367 1.00 96.38 451 THR A O 1
ATOM 3530 N N . MET A 1 452 ? 10.708 -0.561 -6.235 1.00 92.94 452 MET A N 1
ATOM 3531 C CA . MET A 1 452 ? 9.845 -1.732 -6.309 1.00 92.94 452 MET A CA 1
ATOM 3532 C C . MET A 1 452 ? 8.955 -1.741 -5.065 1.00 92.94 452 MET A C 1
ATOM 3534 O O . MET A 1 452 ? 9.400 -1.343 -3.982 1.00 92.94 452 MET A O 1
ATOM 3538 N N . SER A 1 453 ? 7.708 -2.155 -5.256 1.00 89.44 453 SER A N 1
ATOM 3539 C CA . SER A 1 453 ? 6.700 -2.383 -4.222 1.00 89.44 453 SER A CA 1
ATOM 3540 C C . SER A 1 453 ? 5.870 -3.586 -4.654 1.00 89.44 453 SER A C 1
ATOM 3542 O O . SER A 1 453 ? 5.018 -3.448 -5.535 1.00 89.44 453 SER A O 1
ATOM 3544 N N . GLY A 1 454 ? 6.199 -4.764 -4.119 1.00 90.06 454 GLY A N 1
ATOM 3545 C CA . GLY A 1 454 ? 5.604 -6.046 -4.501 1.00 90.06 454 GLY A CA 1
ATOM 3546 C C . GLY A 1 454 ? 5.573 -6.259 -6.019 1.00 90.06 454 GLY A C 1
ATOM 3547 O O . GLY A 1 454 ? 6.620 -6.411 -6.653 1.00 90.06 454 GLY A O 1
ATOM 3548 N N . GLY A 1 455 ? 4.370 -6.282 -6.597 1.00 95.69 455 GLY A N 1
ATOM 3549 C CA . GLY A 1 455 ? 4.124 -6.499 -8.027 1.00 95.69 455 GLY A CA 1
ATOM 3550 C C . GLY A 1 455 ? 4.247 -5.256 -8.916 1.00 95.69 455 GLY A C 1
ATOM 3551 O O . GLY A 1 455 ? 3.901 -5.340 -10.094 1.00 95.69 455 GLY A O 1
ATOM 3552 N N . GLY A 1 456 ? 4.650 -4.102 -8.379 1.00 97.81 456 GLY A N 1
ATOM 3553 C CA . GLY A 1 456 ? 4.865 -2.858 -9.126 1.00 97.81 456 GLY A CA 1
ATOM 3554 C C . GLY A 1 456 ? 6.329 -2.410 -9.084 1.00 97.81 456 GLY A C 1
ATOM 3555 O O . GLY A 1 456 ? 6.970 -2.473 -8.032 1.00 97.81 456 GLY A O 1
ATOM 3556 N N . ALA A 1 457 ? 6.868 -1.945 -10.212 1.00 98.19 457 ALA A N 1
ATOM 3557 C CA . ALA A 1 457 ? 8.220 -1.390 -10.303 1.00 98.19 457 ALA A CA 1
ATOM 3558 C C . ALA A 1 457 ? 8.255 -0.099 -11.130 1.00 98.19 457 ALA A C 1
ATOM 3560 O O . ALA A 1 457 ? 7.658 -0.015 -12.198 1.00 98.19 457 ALA A O 1
ATOM 3561 N N . HIS A 1 458 ? 8.972 0.912 -10.643 1.00 98.44 458 HIS A N 1
ATOM 3562 C CA . HIS A 1 458 ? 9.122 2.214 -11.289 1.00 98.44 458 HIS A CA 1
ATOM 3563 C C . HIS A 1 458 ? 10.582 2.405 -11.706 1.00 98.44 458 HIS A C 1
ATOM 3565 O O . HIS A 1 458 ? 11.490 2.338 -10.875 1.00 98.44 458 HIS A O 1
ATOM 3571 N N . VAL A 1 459 ? 10.804 2.657 -12.995 1.00 98.19 459 VAL A N 1
ATOM 3572 C CA . VAL A 1 459 ? 12.125 2.856 -13.602 1.00 98.19 459 VAL A CA 1
ATOM 3573 C C . VAL A 1 459 ? 12.367 4.353 -13.782 1.00 98.19 459 VAL A C 1
ATOM 3575 O O . VAL A 1 459 ? 11.594 5.031 -14.457 1.00 98.19 459 VAL A O 1
ATOM 3578 N N . TYR A 1 460 ? 13.432 4.874 -13.173 1.00 97.75 460 TYR A N 1
ATOM 3579 C CA . TYR A 1 460 ? 13.769 6.297 -13.140 1.00 97.75 460 TYR A CA 1
ATOM 3580 C C . TYR A 1 460 ? 15.114 6.585 -13.807 1.00 97.75 460 TYR A C 1
ATOM 3582 O O . TYR A 1 460 ? 16.161 6.187 -13.297 1.00 97.75 460 TYR A O 1
ATOM 3590 N N . PHE A 1 461 ? 15.107 7.394 -14.862 1.00 94.88 461 PHE A N 1
ATOM 3591 C CA . PHE A 1 461 ? 16.285 8.116 -15.341 1.00 94.88 461 PHE A CA 1
ATOM 3592 C C . PHE A 1 461 ? 16.499 9.330 -14.421 1.00 94.88 461 PHE A C 1
ATOM 3594 O O . PHE A 1 461 ? 15.975 10.427 -14.633 1.00 94.88 461 PHE A O 1
ATOM 3601 N N . ALA A 1 462 ? 17.173 9.067 -13.298 1.00 83.19 462 ALA A N 1
ATOM 3602 C CA . ALA A 1 462 ? 17.249 9.949 -12.129 1.00 83.19 462 ALA A CA 1
ATOM 3603 C C . ALA A 1 462 ? 18.172 11.172 -12.314 1.00 83.19 462 ALA A C 1
ATOM 3605 O O . ALA A 1 462 ? 18.209 12.072 -11.470 1.00 83.19 462 ALA A O 1
ATOM 3606 N N . ASP A 1 463 ? 18.906 11.237 -13.425 1.00 85.38 463 ASP A N 1
ATOM 3607 C CA . ASP A 1 463 ? 19.665 12.410 -13.847 1.00 85.38 463 ASP A CA 1
ATOM 3608 C C . ASP A 1 463 ? 18.739 13.596 -14.183 1.00 85.38 463 ASP A C 1
ATOM 3610 O O . ASP A 1 463 ? 19.075 14.740 -13.856 1.00 85.38 463 ASP A O 1
ATOM 3614 N N . ARG A 1 464 ? 17.545 13.332 -14.737 1.00 86.81 464 ARG A N 1
ATOM 3615 C CA . ARG A 1 464 ? 16.590 14.341 -15.228 1.00 86.81 464 ARG A CA 1
ATOM 3616 C C . ARG A 1 464 ? 15.652 14.905 -14.155 1.00 86.81 464 ARG A C 1
ATOM 3618 O O . ARG A 1 464 ? 15.142 14.190 -13.295 1.00 86.81 464 ARG A O 1
ATOM 3625 N N . ALA A 1 465 ? 15.344 16.198 -14.287 1.00 87.12 465 ALA A N 1
ATOM 3626 C CA . ALA A 1 465 ? 14.355 16.903 -13.463 1.00 87.12 465 ALA A CA 1
ATOM 3627 C C . ALA A 1 465 ? 12.892 16.569 -13.830 1.00 87.12 465 ALA A C 1
ATOM 3629 O O . ALA A 1 465 ? 12.005 16.681 -12.988 1.00 87.12 465 ALA A O 1
ATOM 3630 N N . THR A 1 466 ? 12.632 16.145 -15.069 1.00 90.12 466 THR A N 1
ATOM 3631 C CA . THR A 1 466 ? 11.303 15.759 -15.569 1.00 90.12 466 THR A CA 1
ATOM 3632 C C . THR A 1 466 ? 11.300 14.313 -16.058 1.00 90.12 466 THR A C 1
ATOM 3634 O O . THR A 1 466 ? 12.345 13.784 -16.450 1.00 90.12 466 THR A O 1
ATOM 3637 N N . ARG A 1 467 ? 10.118 13.683 -16.047 1.00 92.44 467 ARG A N 1
ATOM 3638 C CA . ARG A 1 467 ? 9.898 12.384 -16.696 1.00 92.44 467 ARG A CA 1
ATOM 3639 C C . ARG A 1 467 ? 10.193 12.500 -18.198 1.00 92.44 467 ARG A C 1
ATOM 3641 O O . ARG A 1 467 ? 9.857 13.516 -18.808 1.00 92.44 467 ARG A O 1
ATOM 3648 N N . MET A 1 468 ? 10.831 11.492 -18.782 1.00 94.00 468 MET A N 1
ATOM 3649 C CA . MET A 1 468 ? 10.897 11.323 -20.232 1.00 94.00 468 MET A CA 1
ATOM 3650 C C . MET A 1 468 ? 9.506 10.996 -20.775 1.00 94.00 468 MET A C 1
ATOM 3652 O O . MET A 1 468 ? 8.760 10.248 -20.141 1.00 94.00 468 MET A O 1
ATOM 3656 N N . THR A 1 469 ? 9.170 11.507 -21.959 1.00 95.94 469 THR A N 1
ATOM 3657 C CA . THR A 1 469 ? 7.961 11.041 -22.656 1.00 95.94 469 THR A CA 1
ATOM 3658 C C . THR A 1 469 ? 8.189 9.659 -23.275 1.00 95.94 469 THR A C 1
ATOM 3660 O O . THR A 1 469 ? 9.325 9.280 -23.565 1.00 95.94 469 THR A O 1
ATOM 3663 N N . TYR A 1 470 ? 7.120 8.906 -23.537 1.00 96.94 470 TYR A N 1
ATOM 3664 C CA . TYR A 1 470 ? 7.180 7.627 -24.254 1.00 96.94 470 TYR A CA 1
ATOM 3665 C C . TYR A 1 470 ? 7.942 7.740 -25.586 1.00 96.94 470 TYR A C 1
ATOM 3667 O O . TYR A 1 470 ? 8.795 6.908 -25.892 1.00 96.94 470 TYR A O 1
ATOM 3675 N N . ARG A 1 471 ? 7.721 8.821 -26.345 1.00 96.56 471 ARG A N 1
ATOM 3676 C CA . ARG A 1 471 ? 8.451 9.089 -27.592 1.00 96.56 471 ARG A CA 1
ATOM 3677 C C . ARG A 1 471 ? 9.934 9.385 -27.367 1.00 96.56 471 ARG A C 1
ATOM 3679 O O . ARG A 1 471 ? 10.767 8.933 -28.148 1.00 96.56 471 ARG A O 1
ATOM 3686 N N . GLU A 1 472 ? 10.290 10.114 -26.307 1.00 96.06 472 GLU A N 1
ATOM 3687 C CA . GLU A 1 472 ? 11.699 10.298 -25.926 1.00 96.06 472 GLU A CA 1
ATOM 3688 C C . GLU A 1 472 ? 12.359 8.971 -25.523 1.00 96.06 472 GLU A C 1
ATOM 3690 O O . GLU A 1 472 ? 13.495 8.717 -25.928 1.00 96.06 472 GLU A O 1
ATOM 3695 N N . LEU A 1 473 ? 11.655 8.125 -24.762 1.00 95.31 473 LEU A N 1
ATOM 3696 C CA . LEU A 1 473 ? 12.120 6.803 -24.337 1.00 95.31 473 LEU A CA 1
ATOM 3697 C C . LEU A 1 473 ? 12.376 5.894 -25.538 1.00 95.31 473 LEU A C 1
ATOM 3699 O O . LEU A 1 473 ? 13.475 5.362 -25.653 1.00 95.31 473 LEU A O 1
ATOM 3703 N N . MET A 1 474 ? 11.423 5.777 -26.464 1.00 95.94 474 MET A N 1
ATOM 3704 C CA . MET A 1 474 ? 11.587 4.964 -27.675 1.00 95.94 474 MET A CA 1
ATOM 3705 C C . MET A 1 474 ? 12.708 5.485 -28.587 1.00 95.94 474 MET A C 1
ATOM 3707 O O . MET A 1 474 ? 13.438 4.690 -29.170 1.00 95.94 474 MET A O 1
ATOM 3711 N N . ASN A 1 475 ? 12.916 6.804 -28.665 1.00 96.56 475 ASN A N 1
ATOM 3712 C CA . ASN A 1 475 ? 14.010 7.381 -29.454 1.00 96.56 475 ASN A CA 1
ATOM 3713 C C . ASN A 1 475 ? 15.401 7.182 -28.820 1.00 96.56 475 ASN A C 1
ATOM 3715 O O . ASN A 1 475 ? 16.392 7.082 -29.541 1.00 96.56 475 ASN A O 1
ATOM 3719 N N . ARG A 1 476 ? 15.505 7.172 -27.483 1.00 94.44 476 ARG A N 1
ATOM 3720 C CA . ARG A 1 476 ? 16.786 7.056 -26.751 1.00 94.44 476 ARG A CA 1
ATOM 3721 C C . ARG A 1 476 ? 17.152 5.616 -26.387 1.00 94.44 476 ARG A C 1
ATOM 3723 O O . ARG A 1 476 ? 18.331 5.275 -26.338 1.00 94.44 476 ARG A O 1
ATOM 3730 N N . HIS A 1 477 ? 16.145 4.796 -26.111 1.00 95.38 477 HIS A N 1
ATOM 3731 C CA . HIS A 1 477 ? 16.247 3.440 -25.578 1.00 95.38 477 HIS A CA 1
ATOM 3732 C C . HIS A 1 477 ? 15.260 2.504 -26.312 1.00 95.38 477 HIS A C 1
ATOM 3734 O O . HIS A 1 477 ? 14.391 1.915 -25.667 1.00 95.38 477 HIS A O 1
ATOM 3740 N N . PRO A 1 478 ? 15.370 2.352 -27.650 1.00 95.75 478 PRO A N 1
ATOM 3741 C CA . PRO A 1 478 ? 14.369 1.665 -28.479 1.00 95.75 478 PRO A CA 1
ATOM 3742 C C . PRO A 1 478 ? 14.106 0.209 -28.074 1.00 95.75 478 PRO A C 1
ATOM 3744 O O . PRO A 1 478 ? 12.994 -0.279 -28.237 1.00 95.75 478 PRO A O 1
ATOM 3747 N N . GLU A 1 479 ? 15.102 -0.473 -27.503 1.00 95.81 479 GLU A N 1
ATOM 3748 C CA . GLU A 1 479 ? 14.977 -1.858 -27.032 1.00 95.81 479 GLU A CA 1
ATOM 3749 C C . GLU A 1 479 ? 14.261 -1.984 -25.671 1.00 95.81 479 GLU A C 1
ATOM 3751 O O . GLU A 1 479 ? 13.818 -3.079 -25.331 1.00 95.81 479 GLU A O 1
ATOM 3756 N N . LEU A 1 480 ? 14.143 -0.904 -24.880 1.00 96.88 480 LEU A N 1
ATOM 3757 C CA . LEU A 1 480 ? 13.688 -0.973 -23.482 1.00 96.88 480 LEU A CA 1
ATOM 3758 C C . LEU A 1 480 ? 12.257 -1.492 -23.358 1.00 96.88 480 LEU A C 1
ATOM 3760 O O . LEU A 1 480 ? 12.016 -2.502 -22.701 1.00 96.88 480 LEU A O 1
ATOM 3764 N N . ILE A 1 481 ? 11.306 -0.795 -23.975 1.00 97.00 481 ILE A N 1
ATOM 3765 C CA . ILE A 1 481 ? 9.887 -1.129 -23.841 1.00 97.00 481 ILE A CA 1
ATOM 3766 C C . ILE A 1 481 ? 9.566 -2.460 -24.545 1.00 97.00 481 ILE A C 1
ATOM 3768 O O . ILE A 1 481 ? 9.001 -3.325 -23.876 1.00 97.00 481 ILE A O 1
ATOM 3772 N N . PRO A 1 482 ? 9.984 -2.715 -25.806 1.00 96.19 482 PRO A N 1
ATOM 3773 C CA . PRO A 1 482 ? 9.690 -3.980 -26.482 1.00 96.19 482 PRO A CA 1
ATOM 3774 C C . PRO A 1 482 ? 10.243 -5.213 -25.759 1.00 96.19 482 PRO A C 1
ATOM 3776 O O . PRO A 1 482 ? 9.538 -6.213 -25.635 1.00 96.19 482 PRO A O 1
ATOM 3779 N N . ARG A 1 483 ? 11.482 -5.162 -25.239 1.00 97.25 483 ARG A N 1
ATOM 3780 C CA . ARG A 1 483 ? 12.070 -6.323 -24.551 1.00 97.25 483 ARG A CA 1
ATOM 3781 C C . ARG A 1 483 ? 11.421 -6.611 -23.209 1.00 97.25 483 ARG A C 1
ATOM 3783 O O . ARG A 1 483 ? 11.245 -7.779 -22.886 1.00 97.25 483 ARG A O 1
ATOM 3790 N N . ILE A 1 484 ? 11.076 -5.580 -22.436 1.00 98.12 484 ILE A N 1
ATOM 3791 C CA . ILE A 1 484 ? 10.445 -5.774 -21.127 1.00 98.12 484 ILE A CA 1
ATOM 3792 C C . ILE A 1 484 ? 8.964 -6.166 -21.283 1.00 98.12 484 ILE A C 1
ATOM 3794 O O . ILE A 1 484 ? 8.502 -7.032 -20.546 1.00 98.12 484 ILE A O 1
ATOM 3798 N N . ALA A 1 485 ? 8.240 -5.617 -22.266 1.00 97.62 485 ALA A N 1
ATOM 3799 C CA . ALA A 1 485 ? 6.852 -5.998 -22.559 1.00 97.62 485 ALA A CA 1
ATOM 3800 C C . ALA A 1 485 ? 6.717 -7.444 -23.079 1.00 97.62 485 ALA A C 1
ATOM 3802 O O . ALA A 1 485 ? 5.716 -8.105 -22.821 1.00 97.62 485 ALA A O 1
ATOM 3803 N N . ALA A 1 486 ? 7.741 -7.971 -23.761 1.00 97.25 486 ALA A N 1
ATOM 3804 C CA . ALA A 1 486 ? 7.779 -9.363 -24.218 1.00 97.25 486 ALA A CA 1
ATOM 3805 C C . ALA A 1 486 ? 8.008 -10.398 -23.090 1.00 97.25 486 ALA A C 1
ATOM 3807 O O . ALA A 1 486 ? 7.914 -11.605 -23.331 1.00 97.25 486 ALA A O 1
ATOM 3808 N N . LEU A 1 487 ? 8.326 -9.968 -21.863 1.00 98.12 487 LEU A N 1
ATOM 3809 C CA . LEU A 1 487 ? 8.526 -10.872 -20.730 1.00 98.12 487 LEU A CA 1
ATOM 3810 C C . LEU A 1 487 ? 7.180 -11.387 -20.217 1.00 98.12 487 LEU A C 1
ATOM 3812 O O . LEU A 1 487 ? 6.372 -10.617 -19.710 1.00 98.12 487 LEU A O 1
ATOM 3816 N N . ARG A 1 488 ? 6.980 -12.713 -20.208 1.00 97.38 488 ARG A N 1
ATOM 3817 C CA . ARG A 1 488 ? 5.784 -13.363 -19.622 1.00 97.38 488 ARG A CA 1
ATOM 3818 C C . ARG A 1 488 ? 5.526 -12.959 -18.158 1.00 97.38 488 ARG A C 1
ATOM 3820 O O . ARG A 1 488 ? 4.416 -13.102 -17.661 1.00 97.38 488 ARG A O 1
ATOM 3827 N N . GLN A 1 489 ? 6.561 -12.509 -17.455 1.00 98.19 489 GLN A N 1
ATOM 3828 C CA . GLN A 1 489 ? 6.524 -12.054 -16.068 1.00 98.19 489 GLN A CA 1
ATOM 3829 C C . GLN A 1 489 ? 5.937 -10.640 -15.895 1.00 98.19 489 GLN A C 1
ATOM 3831 O O . GLN A 1 489 ? 5.620 -10.261 -14.768 1.00 98.19 489 GLN A O 1
ATOM 3836 N N . VAL A 1 490 ? 5.784 -9.868 -16.972 1.00 98.31 490 VAL A N 1
ATOM 3837 C CA . VAL A 1 490 ? 5.228 -8.509 -16.977 1.00 98.31 490 VAL A CA 1
ATOM 3838 C C . VAL A 1 490 ? 3.816 -8.559 -17.564 1.00 98.31 490 VAL A C 1
ATOM 3840 O O . VAL A 1 490 ? 3.605 -9.088 -18.649 1.00 98.31 490 VAL A O 1
ATOM 3843 N N . ALA A 1 491 ? 2.837 -8.036 -16.825 1.00 97.19 491 ALA A N 1
ATOM 3844 C CA . ALA A 1 491 ? 1.455 -7.879 -17.279 1.00 97.19 491 ALA A CA 1
ATOM 3845 C C . ALA A 1 491 ? 1.327 -6.742 -18.293 1.00 97.19 491 ALA A C 1
ATOM 3847 O O . ALA A 1 491 ? 0.623 -6.847 -19.292 1.00 97.19 491 ALA A O 1
ATOM 3848 N N . LEU A 1 492 ? 1.941 -5.617 -17.930 1.00 97.81 492 LEU A N 1
ATOM 3849 C CA . LEU A 1 492 ? 1.669 -4.311 -18.492 1.00 97.81 492 LEU A CA 1
ATOM 3850 C C . LEU A 1 492 ? 2.832 -3.376 -18.154 1.00 97.81 492 LEU A C 1
ATOM 3852 O O . LEU A 1 492 ? 3.268 -3.301 -17.000 1.00 97.81 492 LEU A O 1
ATOM 3856 N N . LEU A 1 493 ? 3.287 -2.626 -19.149 1.00 98.69 493 LEU A N 1
ATOM 3857 C CA . LEU A 1 493 ? 4.072 -1.414 -18.972 1.00 98.69 493 LEU A CA 1
ATOM 3858 C C . LEU A 1 493 ? 3.180 -0.185 -19.127 1.00 98.69 493 LEU A C 1
ATOM 3860 O O . LEU A 1 493 ? 2.244 -0.173 -19.925 1.00 98.69 493 LEU A O 1
ATOM 3864 N N . MET A 1 494 ? 3.501 0.867 -18.384 1.00 98.44 494 MET A N 1
ATOM 3865 C CA . MET A 1 494 ? 2.822 2.154 -18.447 1.00 98.44 494 MET A CA 1
ATOM 3866 C C . MET A 1 494 ? 3.851 3.282 -18.555 1.00 98.44 494 MET A C 1
ATOM 3868 O O . MET A 1 494 ? 4.787 3.375 -17.758 1.00 98.44 494 MET A O 1
ATOM 3872 N N . ALA A 1 495 ? 3.669 4.134 -19.558 1.00 97.94 495 ALA A N 1
ATOM 3873 C CA . ALA A 1 495 ? 4.455 5.334 -19.831 1.00 97.94 495 ALA A CA 1
ATOM 3874 C C . ALA A 1 495 ? 3.504 6.495 -20.179 1.00 97.94 495 ALA A C 1
ATOM 3876 O O . ALA A 1 495 ? 2.291 6.304 -20.270 1.00 97.94 495 ALA A O 1
ATOM 3877 N N . ARG A 1 496 ? 4.017 7.715 -20.359 1.00 95.19 496 ARG A N 1
ATOM 3878 C CA . ARG A 1 496 ? 3.194 8.894 -20.695 1.00 95.19 496 ARG 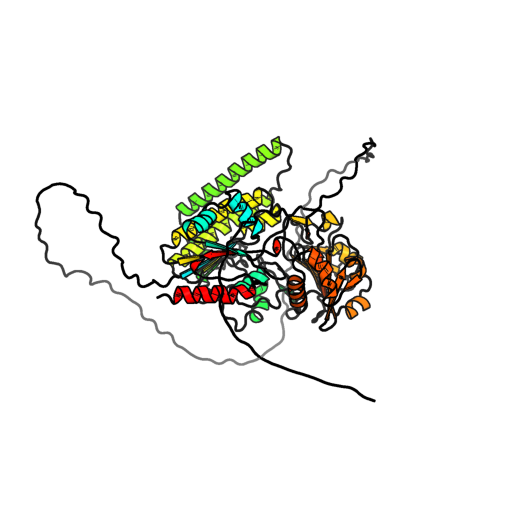A CA 1
ATOM 3879 C C . ARG A 1 496 ? 3.794 9.656 -21.873 1.00 95.19 496 ARG A C 1
ATOM 3881 O O . ARG A 1 496 ? 5.007 9.850 -21.910 1.00 95.19 496 ARG A O 1
ATOM 3888 N N . ASP A 1 497 ? 2.981 10.096 -22.829 1.00 94.06 497 ASP A N 1
ATOM 3889 C CA . ASP A 1 497 ? 3.409 10.930 -23.959 1.00 94.06 497 ASP A CA 1
ATOM 3890 C C . ASP A 1 497 ? 2.703 12.294 -23.905 1.00 94.06 497 ASP A C 1
ATOM 3892 O O . ASP A 1 497 ? 1.603 12.478 -24.422 1.00 94.06 497 ASP A O 1
ATOM 3896 N N . GLY A 1 498 ? 3.320 13.254 -23.208 1.00 87.88 498 GLY A N 1
ATOM 3897 C CA . GLY A 1 498 ? 2.672 14.524 -22.870 1.00 87.88 498 GLY A CA 1
ATOM 3898 C C . GLY A 1 498 ? 1.576 14.316 -21.825 1.00 87.88 498 GLY A C 1
ATOM 3899 O O . GLY A 1 498 ? 1.875 13.959 -20.686 1.00 87.88 498 GLY A O 1
ATOM 3900 N N . GLU A 1 499 ? 0.319 14.521 -22.219 1.00 86.75 499 GLU A N 1
ATOM 3901 C CA . GLU A 1 499 ? -0.852 14.244 -21.375 1.00 86.75 499 GLU A CA 1
ATOM 3902 C C . GLU A 1 499 ? -1.498 12.877 -21.652 1.00 86.75 499 GLU A C 1
ATOM 3904 O O . GLU A 1 499 ? -2.385 12.469 -20.907 1.00 86.75 499 GLU A O 1
ATOM 3909 N N . GLU A 1 500 ? -1.062 12.153 -22.689 1.00 92.88 500 GLU A N 1
ATOM 3910 C CA . GLU A 1 500 ? -1.626 10.846 -23.035 1.00 92.88 500 GLU A CA 1
ATOM 3911 C C . GLU A 1 500 ? -0.954 9.702 -22.272 1.00 92.88 500 GLU A C 1
ATOM 3913 O O . GLU A 1 500 ? 0.275 9.592 -22.228 1.00 92.88 500 GLU A O 1
ATOM 3918 N N . ASP A 1 501 ? -1.771 8.805 -21.727 1.00 96.75 501 ASP A N 1
ATOM 3919 C CA . ASP A 1 501 ? -1.321 7.578 -21.079 1.00 96.75 501 ASP A CA 1
ATOM 3920 C C . ASP A 1 501 ? -1.124 6.458 -22.107 1.00 96.75 501 ASP A C 1
ATOM 3922 O O . ASP A 1 501 ? -2.010 6.166 -22.917 1.00 96.75 501 ASP A O 1
ATOM 3926 N N . VAL A 1 502 ? 0.058 5.838 -22.072 1.00 98.19 502 VAL A N 1
ATOM 3927 C CA . VAL A 1 502 ? 0.479 4.794 -23.009 1.00 98.19 502 VAL A CA 1
ATOM 3928 C C . VAL A 1 502 ? 0.659 3.491 -22.245 1.00 98.19 502 VAL A C 1
ATOM 3930 O O . VAL A 1 502 ? 1.490 3.398 -21.339 1.00 98.19 502 VAL A O 1
ATOM 3933 N N . PHE A 1 503 ? -0.119 2.489 -22.630 1.00 98.44 503 PHE A N 1
ATOM 3934 C CA . PHE A 1 503 ? -0.117 1.148 -22.063 1.00 98.44 503 PHE A CA 1
ATOM 3935 C C . PHE A 1 503 ? 0.537 0.196 -23.066 1.00 98.44 503 PHE A C 1
ATOM 3937 O O . PHE A 1 503 ? 0.268 0.304 -24.258 1.00 98.44 503 PHE A O 1
ATOM 3944 N N . ILE A 1 504 ? 1.412 -0.706 -22.621 1.00 98.19 504 ILE A N 1
ATOM 3945 C CA . ILE A 1 504 ? 2.104 -1.648 -23.511 1.00 98.19 504 ILE A CA 1
ATOM 3946 C C . ILE A 1 504 ? 2.094 -3.049 -22.900 1.00 98.19 504 ILE A C 1
ATOM 3948 O O . ILE A 1 504 ? 2.584 -3.239 -21.787 1.00 98.19 504 ILE A O 1
ATOM 3952 N N . ASP A 1 505 ? 1.569 -4.023 -23.634 1.00 95.56 505 ASP A N 1
ATOM 3953 C CA . ASP A 1 505 ? 1.632 -5.450 -23.310 1.00 95.56 505 ASP A CA 1
ATOM 3954 C C . ASP A 1 505 ? 2.460 -6.216 -24.364 1.00 95.56 505 ASP A C 1
ATOM 3956 O O . ASP A 1 505 ? 3.144 -5.623 -25.203 1.00 95.56 505 ASP A O 1
ATOM 3960 N N . ALA A 1 506 ? 2.433 -7.549 -24.320 1.00 92.44 506 ALA A N 1
ATOM 3961 C CA . ALA A 1 506 ? 3.151 -8.390 -25.280 1.00 92.44 506 ALA A CA 1
ATOM 3962 C C . ALA A 1 506 ? 2.541 -8.371 -26.701 1.00 92.44 506 ALA A C 1
ATOM 3964 O O . ALA A 1 506 ? 3.143 -8.911 -27.631 1.00 92.44 506 ALA A O 1
ATOM 3965 N N . GLN A 1 507 ? 1.347 -7.797 -26.877 1.00 92.62 507 GLN A N 1
ATOM 3966 C CA . GLN A 1 507 ? 0.628 -7.679 -28.143 1.00 92.62 507 GLN A CA 1
ATOM 3967 C C . GLN A 1 507 ? 0.859 -6.307 -28.791 1.00 92.62 507 GLN A C 1
ATOM 3969 O O . GLN A 1 507 ? 0.881 -6.218 -30.021 1.00 92.62 507 GLN A O 1
ATOM 3974 N N . GLY A 1 508 ? 1.088 -5.260 -27.994 1.00 93.81 508 GLY A N 1
ATOM 3975 C CA . GLY A 1 508 ? 1.581 -3.972 -28.468 1.00 93.81 508 GLY A CA 1
ATOM 3976 C C . GLY A 1 508 ? 1.134 -2.784 -27.621 1.00 93.81 508 GLY A C 1
ATOM 3977 O O . GLY A 1 508 ? 0.934 -2.878 -26.414 1.00 93.81 508 GLY A O 1
ATOM 3978 N N . GLU A 1 509 ? 1.018 -1.633 -28.280 1.00 96.56 509 GLU A N 1
ATOM 3979 C CA . GLU A 1 509 ? 0.630 -0.366 -27.663 1.00 96.56 509 GLU A CA 1
ATOM 3980 C C . GLU A 1 509 ? -0.897 -0.196 -27.623 1.00 96.56 509 GLU A C 1
ATOM 3982 O O . GLU A 1 509 ? -1.587 -0.358 -28.631 1.00 96.56 509 GLU A O 1
ATOM 3987 N N . LEU A 1 510 ? -1.417 0.194 -26.460 1.00 97.00 510 LEU A N 1
ATOM 3988 C CA . LEU A 1 510 ? -2.823 0.451 -26.175 1.00 97.00 510 LEU A CA 1
ATOM 3989 C C . LEU A 1 510 ? -2.968 1.872 -25.600 1.00 97.00 510 LEU A C 1
ATOM 3991 O O . LEU A 1 510 ? -2.181 2.308 -24.758 1.00 97.00 510 LEU A O 1
ATOM 3995 N N . ARG A 1 511 ? -3.997 2.608 -26.038 1.00 95.69 511 ARG A N 1
ATOM 3996 C CA . ARG A 1 511 ? -4.305 3.971 -25.562 1.00 95.69 511 ARG A CA 1
ATOM 3997 C C . ARG A 1 511 ? -5.782 4.124 -25.220 1.00 95.69 511 ARG A C 1
ATOM 3999 O O . ARG A 1 511 ? -6.647 3.522 -25.860 1.00 95.69 511 ARG A O 1
ATOM 4006 N N . GLY A 1 512 ? -6.072 4.964 -24.227 1.00 93.81 512 GLY A N 1
ATOM 4007 C CA . GLY A 1 512 ? -7.437 5.224 -23.769 1.00 93.81 512 GLY A CA 1
ATOM 4008 C C . GLY A 1 512 ? -8.192 3.932 -23.435 1.00 93.81 512 GLY A C 1
ATOM 4009 O O . GLY A 1 512 ? -7.626 2.987 -22.891 1.00 93.81 512 GLY A O 1
ATOM 4010 N N . ALA A 1 513 ? -9.468 3.856 -23.817 1.00 94.50 513 ALA A N 1
ATOM 4011 C CA . ALA A 1 513 ? -10.319 2.701 -23.527 1.00 94.50 513 ALA A CA 1
ATOM 4012 C C . ALA A 1 513 ? -9.850 1.365 -24.152 1.00 94.50 513 ALA A C 1
ATOM 4014 O O . ALA A 1 513 ? -10.344 0.317 -23.740 1.00 94.50 513 ALA A O 1
ATOM 4015 N N . ALA A 1 514 ? -8.896 1.366 -25.094 1.00 97.00 514 ALA A N 1
ATOM 4016 C CA . ALA A 1 514 ? -8.392 0.141 -25.723 1.00 97.00 514 ALA A CA 1
ATOM 4017 C C . ALA A 1 514 ? -7.679 -0.809 -24.741 1.00 97.00 514 ALA A C 1
ATOM 4019 O O . ALA A 1 514 ? -7.602 -2.003 -25.009 1.00 97.00 514 ALA A O 1
ATOM 4020 N N . VAL A 1 515 ? -7.203 -0.310 -23.591 1.00 97.44 515 VAL A N 1
ATOM 4021 C CA . VAL A 1 515 ? -6.583 -1.145 -22.545 1.00 97.44 515 VAL A CA 1
ATOM 4022 C C . VAL A 1 515 ? -7.609 -1.922 -21.701 1.00 97.44 515 VAL A C 1
ATOM 4024 O O . VAL A 1 515 ? -7.266 -2.920 -21.072 1.00 97.44 515 VAL A O 1
ATOM 4027 N N . LYS A 1 516 ? -8.889 -1.522 -21.690 1.00 97.81 516 LYS A N 1
ATOM 4028 C CA . LYS A 1 516 ? -9.912 -2.100 -20.795 1.00 97.81 516 LYS A CA 1
ATOM 4029 C C . LYS A 1 516 ? -10.083 -3.630 -20.902 1.00 97.81 516 LYS A C 1
ATOM 4031 O O . LYS A 1 516 ? -10.205 -4.257 -19.852 1.00 97.81 516 LYS A O 1
ATOM 4036 N N . PRO A 1 517 ? -10.021 -4.275 -22.087 1.00 97.44 517 PRO A N 1
ATOM 4037 C CA . PRO A 1 517 ? -10.055 -5.740 -22.194 1.00 97.44 517 PRO A CA 1
ATOM 4038 C C . PRO A 1 517 ? -8.863 -6.457 -21.534 1.00 97.44 517 PRO A C 1
ATOM 4040 O O . PRO A 1 517 ? -9.005 -7.600 -21.099 1.00 97.44 517 PRO A O 1
ATOM 4043 N N . LEU A 1 518 ? -7.699 -5.803 -21.434 1.00 96.19 518 LEU A N 1
ATOM 4044 C CA . LEU A 1 518 ? -6.567 -6.302 -20.649 1.00 96.19 518 LEU A CA 1
ATOM 4045 C C . LEU A 1 518 ? -6.844 -6.125 -19.150 1.00 96.19 518 LEU A C 1
ATOM 4047 O O . LEU A 1 518 ? -6.707 -7.078 -18.387 1.00 96.19 518 LEU A O 1
ATOM 4051 N N . LEU A 1 519 ? -7.294 -4.935 -18.734 1.00 97.69 519 LEU A N 1
ATOM 4052 C CA . LEU A 1 519 ? -7.566 -4.616 -17.324 1.00 97.69 519 LEU A CA 1
ATOM 4053 C C . LEU A 1 519 ? -8.649 -5.508 -16.696 1.00 97.69 519 LEU A C 1
ATOM 4055 O O . LEU A 1 519 ? -8.516 -5.881 -15.533 1.00 97.69 519 LEU A O 1
ATOM 4059 N N . ALA A 1 520 ? -9.649 -5.923 -17.480 1.00 97.38 520 ALA A N 1
ATOM 4060 C CA . ALA A 1 520 ? -10.730 -6.821 -17.057 1.00 97.38 520 ALA A CA 1
ATOM 4061 C C . ALA A 1 520 ? -10.256 -8.214 -16.585 1.00 97.38 520 ALA A C 1
ATOM 4063 O O . ALA A 1 520 ? -11.038 -8.975 -16.020 1.00 97.38 520 ALA A O 1
ATOM 4064 N N . GLN A 1 521 ? -8.986 -8.566 -16.819 1.00 95.19 521 GLN A N 1
ATOM 4065 C CA . GLN A 1 521 ? -8.360 -9.793 -16.310 1.00 95.19 521 GLN A CA 1
ATOM 4066 C C . GLN A 1 521 ? -7.841 -9.646 -14.866 1.00 95.19 521 GLN A C 1
ATOM 4068 O O . GLN A 1 521 ? -7.463 -10.644 -14.253 1.00 95.19 521 GLN A O 1
ATOM 4073 N N . TYR A 1 522 ? -7.805 -8.420 -14.329 1.00 96.31 522 TYR A N 1
ATOM 4074 C CA . TYR A 1 522 ? -7.180 -8.078 -13.048 1.00 96.31 522 TYR A CA 1
ATOM 4075 C C . TYR A 1 522 ? -8.198 -7.575 -12.009 1.00 96.31 522 TYR A C 1
ATOM 4077 O O . TYR A 1 522 ? -8.164 -8.032 -10.866 1.00 96.31 522 TYR A O 1
ATOM 4085 N N . ASP A 1 523 ? -9.090 -6.657 -12.396 1.00 96.31 523 ASP A N 1
ATOM 4086 C CA . ASP A 1 523 ? -10.215 -6.132 -11.598 1.00 96.31 523 ASP A CA 1
ATOM 4087 C C . ASP A 1 523 ? -11.246 -5.480 -12.556 1.00 96.31 523 ASP A C 1
ATOM 4089 O O . ASP A 1 523 ? -11.143 -5.623 -13.776 1.00 96.31 523 ASP A O 1
ATOM 4093 N N . ASP A 1 524 ? -12.231 -4.752 -12.028 1.00 97.44 524 ASP A N 1
ATOM 4094 C CA . ASP A 1 524 ? -13.139 -3.897 -12.797 1.00 97.44 524 ASP A CA 1
ATOM 4095 C C . ASP A 1 524 ? -12.353 -2.950 -13.737 1.00 97.44 524 ASP A C 1
ATOM 4097 O O . ASP A 1 524 ? -11.544 -2.140 -13.266 1.00 97.44 524 ASP A O 1
ATOM 4101 N N . PRO A 1 525 ? -12.562 -3.029 -15.065 1.00 98.06 525 PRO A N 1
ATOM 4102 C CA . PRO A 1 525 ? -11.720 -2.333 -16.031 1.00 98.06 525 PRO A CA 1
ATOM 4103 C C . PRO A 1 525 ? -11.968 -0.825 -16.090 1.00 98.06 525 PRO A C 1
ATOM 4105 O O . PRO A 1 525 ? -11.091 -0.101 -16.561 1.00 98.06 525 PRO A O 1
ATOM 4108 N N . ASP A 1 526 ? -13.127 -0.336 -15.642 1.00 98.06 526 ASP A N 1
ATOM 4109 C CA . ASP A 1 526 ? -13.426 1.095 -15.609 1.00 98.06 526 ASP A CA 1
ATOM 4110 C C . ASP A 1 526 ? -12.765 1.735 -14.384 1.00 98.06 526 ASP A C 1
ATOM 4112 O O . ASP A 1 526 ? -12.055 2.733 -14.516 1.00 98.06 526 ASP A O 1
ATOM 4116 N N . ILE A 1 527 ? -12.903 1.108 -13.212 1.00 97.94 527 ILE A N 1
ATOM 4117 C CA . ILE A 1 527 ? -12.239 1.542 -11.976 1.00 97.94 527 ILE A CA 1
ATOM 4118 C C . ILE A 1 527 ? -10.714 1.480 -12.129 1.00 97.94 527 ILE A C 1
ATOM 4120 O O . ILE A 1 527 ? -10.019 2.437 -11.782 1.00 97.94 527 ILE A O 1
ATOM 4124 N N . LEU A 1 528 ? -10.180 0.376 -12.663 1.00 98.00 528 LEU A N 1
ATOM 4125 C CA . LEU A 1 528 ? -8.736 0.183 -12.795 1.00 98.00 528 LEU A CA 1
ATOM 4126 C C . LEU A 1 528 ? -8.123 1.142 -13.827 1.00 98.00 528 LEU A C 1
ATOM 4128 O O . LEU A 1 528 ? -7.012 1.629 -13.624 1.00 98.00 528 LEU A O 1
ATOM 4132 N N . PHE A 1 529 ? -8.858 1.473 -14.896 1.00 98.31 529 PHE A N 1
ATOM 4133 C CA . PHE A 1 529 ? -8.444 2.485 -15.871 1.00 98.31 529 PHE A CA 1
ATOM 4134 C C . PHE A 1 529 ? -8.318 3.874 -15.226 1.00 98.31 529 PHE A C 1
ATOM 4136 O O . PHE A 1 529 ? -7.258 4.490 -15.328 1.00 98.31 529 PHE A O 1
ATOM 4143 N N . GLU A 1 530 ? -9.343 4.329 -14.497 1.00 97.94 530 GLU A N 1
ATOM 4144 C CA . GLU A 1 530 ? -9.332 5.614 -13.775 1.00 97.94 530 GLU A CA 1
ATOM 4145 C C . GLU A 1 530 ? -8.197 5.691 -12.731 1.00 97.94 530 GLU A C 1
ATOM 4147 O O . GLU A 1 530 ? -7.529 6.718 -12.577 1.00 97.94 530 GLU A O 1
ATOM 4152 N N . GLN A 1 531 ? -7.917 4.585 -12.034 1.00 98.06 531 GLN A N 1
ATOM 4153 C CA . GLN A 1 531 ? -6.795 4.500 -11.095 1.00 98.06 531 GLN A CA 1
ATOM 4154 C C . GLN A 1 531 ? -5.430 4.588 -11.800 1.00 98.06 531 GLN A C 1
ATOM 4156 O O . GLN A 1 531 ? -4.532 5.269 -11.297 1.00 98.06 531 GLN A O 1
ATOM 4161 N N . LEU A 1 532 ? -5.265 3.933 -12.956 1.00 98.19 532 LEU A N 1
ATOM 4162 C CA . LEU A 1 532 ? -4.016 3.936 -13.725 1.00 98.19 532 LEU A CA 1
ATOM 4163 C C . LEU A 1 532 ? -3.715 5.301 -14.354 1.00 98.19 532 LEU A C 1
ATOM 4165 O O . LEU A 1 532 ? -2.590 5.780 -14.211 1.00 98.19 532 LEU A O 1
ATOM 4169 N N . ILE A 1 533 ? -4.696 5.963 -14.980 1.00 97.38 533 ILE A N 1
ATOM 4170 C CA . ILE A 1 533 ? -4.493 7.312 -15.546 1.00 97.38 533 ILE A CA 1
ATOM 4171 C C . ILE A 1 533 ? -4.166 8.332 -14.445 1.00 97.38 533 ILE A C 1
ATOM 4173 O O . ILE A 1 533 ? -3.265 9.159 -14.606 1.00 97.38 533 ILE A O 1
ATOM 4177 N N . ARG A 1 534 ? -4.806 8.224 -13.265 1.00 97.50 534 ARG A N 1
ATOM 4178 C CA . ARG A 1 534 ? -4.466 9.064 -12.109 1.00 97.50 534 ARG A CA 1
ATOM 4179 C C . ARG A 1 534 ? -3.038 8.804 -11.636 1.00 97.50 534 ARG A C 1
ATOM 4181 O O . ARG A 1 534 ? -2.286 9.761 -11.471 1.00 97.50 534 ARG A O 1
ATOM 4188 N N . LEU A 1 535 ? -2.642 7.544 -11.450 1.00 97.88 535 LEU A N 1
ATOM 4189 C CA . LEU A 1 535 ? -1.272 7.199 -11.064 1.00 97.88 535 LEU A CA 1
ATOM 4190 C C . LEU A 1 535 ? -0.252 7.740 -12.078 1.00 97.88 535 LEU A C 1
ATOM 4192 O O . LEU A 1 535 ? 0.734 8.374 -11.702 1.00 97.88 535 LEU A O 1
ATOM 4196 N N . ASN A 1 536 ? -0.498 7.548 -13.372 1.00 97.38 536 ASN A N 1
ATOM 4197 C CA . ASN A 1 536 ? 0.422 7.989 -14.412 1.00 97.38 536 ASN A CA 1
ATOM 4198 C C . ASN A 1 536 ? 0.470 9.514 -14.585 1.00 97.38 536 ASN A C 1
ATOM 4200 O O . ASN A 1 536 ? 1.445 10.013 -15.140 1.00 97.38 536 ASN A O 1
ATOM 4204 N N . SER A 1 537 ? -0.509 10.270 -14.081 1.00 95.81 537 SER A N 1
ATOM 4205 C CA . SER A 1 537 ? -0.455 11.741 -14.063 1.00 95.81 537 SER A CA 1
ATOM 4206 C C . SER A 1 537 ? 0.530 12.321 -13.037 1.00 95.81 537 SER A C 1
ATOM 4208 O O . SER A 1 537 ? 0.900 13.491 -13.144 1.00 95.81 537 SER A O 1
ATOM 4210 N N . PHE A 1 538 ? 0.998 11.526 -12.066 1.00 95.94 538 PHE A N 1
ATOM 4211 C CA . PHE A 1 538 ? 1.954 11.997 -11.061 1.00 95.94 538 PHE A CA 1
ATOM 4212 C C . PHE A 1 538 ? 3.328 12.312 -11.684 1.00 95.94 538 PHE A C 1
ATOM 4214 O O . PHE A 1 538 ? 3.879 11.563 -12.502 1.00 95.94 538 PHE A O 1
ATOM 4221 N N . ARG A 1 539 ? 3.935 13.416 -11.247 1.00 93.56 539 ARG A N 1
ATOM 4222 C CA . ARG A 1 539 ? 5.281 13.863 -11.646 1.00 93.56 539 ARG A CA 1
ATOM 4223 C C . ARG A 1 539 ? 6.380 12.987 -11.045 1.00 93.56 539 ARG A C 1
ATOM 4225 O O . ARG A 1 539 ? 7.400 12.747 -11.694 1.00 93.56 539 ARG A O 1
ATOM 4232 N N . ASN A 1 540 ? 6.147 12.471 -9.841 1.00 94.56 540 ASN A N 1
ATOM 4233 C CA . ASN A 1 540 ? 7.028 11.559 -9.114 1.00 94.56 540 ASN A CA 1
ATOM 4234 C C . ASN A 1 540 ? 6.998 10.109 -9.634 1.00 94.56 540 ASN A C 1
ATOM 4236 O O . ASN A 1 540 ? 7.751 9.264 -9.143 1.00 94.56 540 ASN A O 1
ATOM 4240 N N . CYS A 1 541 ? 6.172 9.788 -10.635 1.00 96.06 541 CYS A N 1
ATOM 4241 C CA . CYS A 1 541 ? 6.184 8.473 -11.274 1.00 96.06 541 CYS A CA 1
ATOM 4242 C C . CYS A 1 541 ? 7.489 8.170 -12.034 1.00 96.06 541 CYS A C 1
ATOM 4244 O O . CYS A 1 541 ? 8.269 9.059 -12.408 1.00 96.06 541 CYS A O 1
ATOM 4246 N N . GLY A 1 542 ? 7.713 6.872 -12.268 1.00 96.81 542 GLY A N 1
ATOM 4247 C CA . GLY A 1 542 ? 8.797 6.393 -13.121 1.00 96.81 542 GLY A CA 1
ATOM 4248 C C . GLY A 1 542 ? 8.643 6.916 -14.549 1.00 96.81 542 GLY A C 1
ATOM 4249 O O . GLY A 1 542 ? 7.552 7.292 -14.982 1.00 96.81 542 GLY A O 1
ATOM 4250 N N . ASP A 1 543 ? 9.742 6.958 -15.291 1.00 97.38 543 ASP A N 1
ATOM 4251 C CA . ASP A 1 543 ? 9.706 7.192 -16.737 1.00 97.38 543 ASP A CA 1
ATOM 4252 C C . ASP A 1 543 ? 8.961 6.037 -17.430 1.00 97.38 543 ASP A C 1
ATOM 4254 O O . ASP A 1 543 ? 8.125 6.266 -18.300 1.00 97.38 543 ASP A O 1
ATOM 4258 N N . VAL A 1 544 ? 9.179 4.810 -16.940 1.00 97.88 544 VAL A N 1
ATOM 4259 C CA . VAL A 1 544 ? 8.358 3.622 -17.218 1.00 97.88 544 VAL A CA 1
ATOM 4260 C C . VAL A 1 544 ? 7.943 2.985 -15.891 1.00 97.88 544 VAL A C 1
ATOM 4262 O O . VAL A 1 544 ? 8.732 2.937 -14.943 1.00 97.88 544 VAL A O 1
ATOM 4265 N N . ILE A 1 545 ? 6.714 2.485 -15.825 1.00 98.56 545 ILE A N 1
ATOM 4266 C CA . ILE A 1 545 ? 6.181 1.682 -14.720 1.00 98.56 545 ILE A CA 1
ATOM 4267 C C . ILE A 1 545 ? 5.888 0.282 -15.260 1.00 98.56 545 ILE A C 1
ATOM 4269 O O . ILE A 1 545 ? 5.349 0.152 -16.356 1.00 98.56 545 ILE A O 1
ATOM 4273 N N . ALA A 1 546 ? 6.246 -0.755 -14.509 1.00 98.62 546 ALA A N 1
ATOM 4274 C CA . ALA A 1 546 ? 5.986 -2.149 -14.837 1.00 98.62 546 ALA A CA 1
ATOM 4275 C C . ALA A 1 546 ? 5.093 -2.795 -13.774 1.00 98.62 546 ALA A C 1
ATOM 4277 O O . ALA A 1 546 ? 5.339 -2.649 -12.575 1.00 98.62 546 ALA A O 1
ATOM 4278 N N . PHE A 1 547 ? 4.092 -3.547 -14.226 1.00 98.50 547 PHE A N 1
ATOM 4279 C CA . PHE A 1 547 ? 3.207 -4.347 -13.386 1.00 98.50 547 PHE A CA 1
ATOM 4280 C C . PHE A 1 547 ? 3.450 -5.836 -13.651 1.00 98.50 547 PHE A C 1
ATOM 4282 O O . PHE A 1 547 ? 3.579 -6.257 -14.801 1.00 98.50 547 PHE A O 1
ATOM 4289 N N . GLY A 1 548 ? 3.541 -6.641 -12.595 1.00 98.06 548 GLY A N 1
ATOM 4290 C CA . GLY A 1 548 ? 3.800 -8.077 -12.679 1.00 98.06 548 GLY A CA 1
ATOM 4291 C C . GLY A 1 548 ? 2.588 -8.889 -13.140 1.00 98.06 548 GLY A C 1
ATOM 4292 O O . GLY A 1 548 ? 1.464 -8.669 -12.683 1.00 98.06 548 GLY A O 1
ATOM 4293 N N . ALA A 1 549 ? 2.827 -9.860 -14.022 1.00 97.62 549 ALA A N 1
ATOM 4294 C CA . ALA A 1 549 ? 1.813 -10.795 -14.509 1.00 97.62 549 ALA A CA 1
ATOM 4295 C C . ALA A 1 549 ? 1.303 -11.728 -13.404 1.00 97.62 549 ALA A C 1
ATOM 4297 O O . ALA A 1 549 ? 2.039 -12.065 -12.476 1.00 97.62 549 ALA A O 1
ATOM 4298 N N . PHE A 1 550 ? 0.069 -12.218 -13.542 1.00 97.50 550 PHE A N 1
ATOM 4299 C CA . PHE A 1 550 ? -0.389 -13.380 -12.783 1.00 97.50 550 PHE A CA 1
ATOM 4300 C C . PHE A 1 550 ? -0.022 -14.666 -13.534 1.00 97.50 550 PHE A C 1
ATOM 4302 O O . PHE A 1 550 ? -0.439 -14.883 -14.670 1.00 97.50 550 PHE A O 1
ATOM 4309 N N . ILE A 1 551 ? 0.753 -15.535 -12.887 1.00 96.44 551 ILE A N 1
ATOM 4310 C CA . ILE A 1 551 ? 1.151 -16.852 -13.393 1.00 96.44 551 I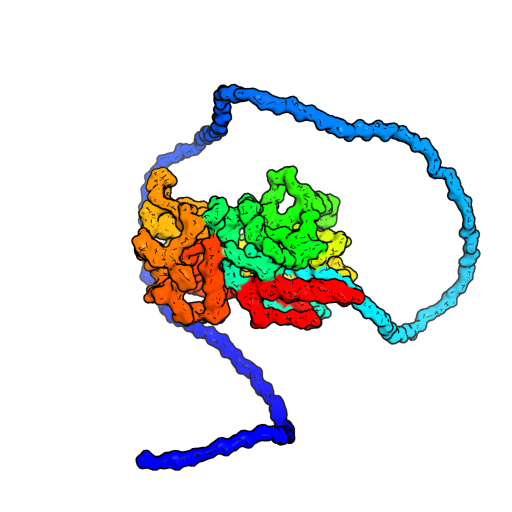LE A CA 1
ATOM 4311 C C . ILE A 1 551 ? 0.696 -17.893 -12.369 1.00 96.44 551 ILE A C 1
ATOM 4313 O O . ILE A 1 551 ? 0.998 -17.777 -11.184 1.00 96.44 551 ILE A O 1
ATOM 4317 N N . ASP A 1 552 ? -0.068 -18.888 -12.821 1.00 93.88 552 ASP A N 1
ATOM 4318 C CA . ASP A 1 552 ? -0.601 -19.985 -11.997 1.00 93.88 552 ASP A CA 1
ATOM 4319 C C . ASP A 1 552 ? -1.335 -19.505 -10.721 1.00 93.88 552 ASP A C 1
ATOM 4321 O O . ASP A 1 552 ? -1.268 -20.119 -9.657 1.00 93.88 552 ASP A O 1
ATOM 4325 N N . GLY A 1 553 ? -2.045 -18.375 -10.834 1.00 93.31 553 GLY A N 1
ATOM 4326 C CA . GLY A 1 553 ? -2.807 -17.755 -9.743 1.00 93.31 553 GLY A CA 1
ATOM 4327 C C . GLY A 1 553 ? -1.982 -16.920 -8.755 1.00 93.31 553 GLY A C 1
ATOM 4328 O O . GLY A 1 553 ? -2.539 -16.461 -7.759 1.00 93.31 553 GLY A O 1
ATOM 4329 N N . LYS A 1 554 ? -0.686 -16.703 -9.018 1.00 96.38 554 LYS A N 1
ATOM 4330 C CA . LYS A 1 554 ? 0.211 -15.857 -8.215 1.00 96.38 554 LYS A CA 1
ATOM 4331 C C . LYS A 1 554 ? 0.705 -14.652 -9.006 1.00 96.38 554 LYS A C 1
ATOM 4333 O O . LYS A 1 554 ? 1.082 -14.807 -10.165 1.00 96.38 554 LYS A O 1
ATOM 4338 N N . GLN A 1 555 ? 0.773 -13.475 -8.387 1.00 97.88 555 GLN A N 1
ATOM 4339 C CA . GLN A 1 555 ? 1.397 -12.307 -9.018 1.00 97.88 555 GLN A CA 1
ATOM 4340 C C . GLN A 1 555 ? 2.923 -12.455 -9.038 1.00 97.88 555 GLN A C 1
ATOM 4342 O O . GLN A 1 555 ? 3.527 -12.922 -8.070 1.00 97.88 555 GLN A O 1
ATOM 4347 N N . VAL A 1 556 ? 3.574 -12.046 -10.124 1.00 98.25 556 VAL A N 1
ATOM 4348 C CA . VAL A 1 556 ? 5.029 -11.905 -10.140 1.00 98.25 556 VAL A CA 1
ATOM 4349 C C . VAL A 1 556 ? 5.420 -10.628 -9.393 1.00 98.25 556 VAL A C 1
ATOM 4351 O O . VAL A 1 556 ? 5.078 -9.530 -9.821 1.00 98.25 556 VAL A O 1
ATOM 4354 N N . ASN A 1 557 ? 6.163 -10.766 -8.294 1.00 94.88 557 ASN A N 1
ATOM 4355 C CA . ASN A 1 557 ? 6.691 -9.626 -7.542 1.00 94.88 557 ASN A CA 1
ATOM 4356 C C . ASN A 1 557 ? 8.094 -9.259 -8.008 1.00 94.88 557 ASN A C 1
ATOM 4358 O O . ASN A 1 557 ? 8.961 -10.122 -8.094 1.00 94.88 557 ASN A O 1
ATOM 4362 N N . PHE A 1 558 ? 8.366 -7.975 -8.212 1.00 95.69 558 PHE A N 1
ATOM 4363 C CA . PHE A 1 558 ? 9.729 -7.497 -8.436 1.00 95.69 558 PHE A CA 1
ATOM 4364 C C . PHE A 1 558 ? 10.561 -7.541 -7.138 1.00 95.69 558 PHE A C 1
ATOM 4366 O O . PHE A 1 558 ? 11.761 -7.809 -7.187 1.00 95.69 558 PHE A O 1
ATOM 4373 N N . GLU A 1 559 ? 9.923 -7.388 -5.970 1.00 83.75 559 GLU A N 1
ATOM 4374 C CA . GLU A 1 559 ? 10.540 -7.665 -4.663 1.00 83.75 559 GLU A CA 1
ATOM 4375 C C . GLU A 1 559 ? 10.554 -9.169 -4.313 1.00 83.75 559 GLU A C 1
ATOM 4377 O O . GLU A 1 559 ? 9.679 -9.944 -4.698 1.00 83.75 559 GLU A O 1
ATOM 4382 N N . ASN A 1 560 ? 11.550 -9.600 -3.531 1.00 82.31 560 ASN A N 1
ATOM 4383 C CA . ASN A 1 560 ? 11.673 -10.988 -3.075 1.00 82.31 560 ASN A CA 1
ATOM 4384 C C . ASN A 1 560 ? 10.800 -11.257 -1.835 1.00 82.31 560 ASN A C 1
ATOM 4386 O O . ASN A 1 560 ? 11.306 -11.328 -0.715 1.00 82.31 560 ASN A O 1
ATOM 4390 N N . GLN A 1 561 ? 9.494 -11.385 -2.057 1.00 83.31 561 GLN A N 1
ATOM 4391 C CA . GLN A 1 561 ? 8.468 -11.646 -1.040 1.00 83.31 561 GLN A CA 1
ATOM 4392 C C . GLN A 1 561 ? 7.568 -12.813 -1.491 1.00 83.31 561 GLN A C 1
ATOM 4394 O O . GLN A 1 561 ? 7.506 -13.109 -2.684 1.00 83.31 561 GLN A O 1
ATOM 4399 N N . ALA A 1 562 ? 6.897 -13.484 -0.550 1.00 78.94 562 ALA A N 1
ATOM 4400 C CA . ALA A 1 562 ? 5.963 -14.591 -0.815 1.00 78.94 562 ALA A CA 1
ATOM 4401 C C . ALA A 1 562 ? 4.489 -14.140 -0.883 1.00 78.94 562 ALA A C 1
ATOM 4403 O O . ALA A 1 562 ? 3.664 -14.767 -1.556 1.00 78.94 562 ALA A O 1
ATOM 4404 N N . GLY A 1 563 ? 4.181 -13.044 -0.191 1.00 85.56 563 GLY A N 1
ATOM 4405 C CA . GLY A 1 563 ? 2.980 -12.237 -0.369 1.00 85.56 563 GLY A CA 1
ATOM 4406 C C . GLY A 1 563 ? 3.351 -10.822 -0.798 1.00 85.56 563 GLY A C 1
ATOM 4407 O O . GLY A 1 563 ? 4.484 -10.378 -0.589 1.00 85.56 563 GLY A O 1
ATOM 4408 N N . GLY A 1 564 ? 2.429 -10.093 -1.414 1.00 89.56 564 GLY A N 1
ATOM 4409 C CA . GLY A 1 564 ? 2.673 -8.690 -1.726 1.00 89.56 564 GLY A CA 1
ATOM 4410 C C . GLY A 1 564 ? 1.469 -7.929 -2.243 1.00 89.56 564 GLY A C 1
ATOM 4411 O O . GLY A 1 564 ? 0.366 -8.459 -2.365 1.00 89.56 564 GLY A O 1
ATOM 4412 N N . HIS A 1 565 ? 1.724 -6.655 -2.503 1.00 96.38 565 HIS A N 1
ATOM 4413 C CA . HIS A 1 565 ? 0.753 -5.637 -2.873 1.00 96.38 565 HIS A CA 1
ATOM 4414 C C . HIS A 1 565 ? 1.477 -4.513 -3.651 1.00 96.38 565 HIS A C 1
ATOM 4416 O O . HIS A 1 565 ? 2.661 -4.643 -3.971 1.00 96.38 565 HIS A O 1
ATOM 4422 N N . GLY A 1 566 ? 0.799 -3.409 -3.966 1.00 95.25 566 GLY A N 1
ATOM 4423 C CA . GLY A 1 566 ? 1.358 -2.266 -4.697 1.00 95.25 566 GLY A CA 1
ATOM 4424 C C . GLY A 1 566 ? 1.223 -2.332 -6.219 1.00 95.25 566 GLY A C 1
ATOM 4425 O O . GLY A 1 566 ? 1.849 -1.535 -6.916 1.00 95.25 566 GLY A O 1
ATOM 4426 N N . SER A 1 567 ? 0.411 -3.255 -6.735 1.00 96.62 567 SER A N 1
ATOM 4427 C CA . SER A 1 567 ? 0.201 -3.505 -8.161 1.00 96.62 567 SER A CA 1
ATOM 4428 C C . SER A 1 567 ? -1.281 -3.661 -8.516 1.00 96.62 567 SER A C 1
ATOM 4430 O O . SER A 1 567 ? -2.167 -3.511 -7.672 1.00 96.62 567 SER A O 1
ATOM 4432 N N . ILE A 1 568 ? -1.546 -3.963 -9.786 1.00 96.25 568 ILE A N 1
ATOM 4433 C CA . ILE A 1 568 ? -2.883 -4.271 -10.292 1.00 96.25 568 ILE A CA 1
ATOM 4434 C C . ILE A 1 568 ? -3.316 -5.695 -9.917 1.00 96.25 568 ILE A C 1
ATOM 4436 O O . ILE A 1 568 ? -2.517 -6.631 -9.941 1.00 96.25 568 ILE A O 1
ATOM 4440 N N . GLY A 1 569 ? -4.613 -5.850 -9.655 1.00 95.50 569 GLY A N 1
ATOM 4441 C CA . GLY A 1 569 ? -5.334 -7.120 -9.656 1.00 95.50 569 GLY A CA 1
ATOM 4442 C C . GLY A 1 569 ? -5.286 -7.969 -8.386 1.00 95.50 569 GLY A C 1
ATOM 4443 O O . GLY A 1 569 ? -4.297 -8.011 -7.652 1.00 95.50 569 GLY A O 1
ATOM 4444 N N . GLY A 1 570 ? -6.377 -8.706 -8.172 1.00 95.12 570 GLY A N 1
ATOM 4445 C CA . GLY A 1 570 ? -6.558 -9.608 -7.036 1.00 95.12 570 GLY A CA 1
ATOM 4446 C C . GLY A 1 570 ? -6.775 -8.898 -5.694 1.00 95.12 570 GLY A C 1
ATOM 4447 O O . GLY A 1 570 ? -6.855 -7.675 -5.611 1.00 95.12 570 GLY A O 1
ATOM 4448 N N . GLU A 1 571 ? -6.842 -9.696 -4.622 1.00 96.00 571 GLU A N 1
ATOM 4449 C CA . GLU A 1 571 ? -7.237 -9.295 -3.258 1.00 96.00 571 GLU A CA 1
ATOM 4450 C C . GLU A 1 571 ? -6.527 -8.045 -2.693 1.00 96.00 571 GLU A C 1
ATOM 4452 O O . GLU A 1 571 ? -7.093 -7.369 -1.833 1.00 96.00 571 GLU A O 1
ATOM 4457 N N . GLN A 1 572 ? -5.337 -7.686 -3.196 1.00 97.06 572 GLN A N 1
ATOM 4458 C CA . GLN A 1 572 ? -4.622 -6.461 -2.813 1.00 97.06 572 GLN A CA 1
ATOM 4459 C C . GLN A 1 572 ? -5.446 -5.181 -3.011 1.00 97.06 572 GLN A C 1
ATOM 4461 O O . GLN A 1 572 ? -5.277 -4.228 -2.254 1.00 97.06 572 GLN A O 1
ATOM 4466 N N . LEU A 1 573 ? -6.363 -5.168 -3.986 1.00 98.06 573 LEU A N 1
ATOM 4467 C CA . LEU A 1 573 ? -7.194 -4.006 -4.297 1.00 98.06 573 LEU A CA 1
ATOM 4468 C C . LEU A 1 573 ? -8.449 -3.875 -3.420 1.00 98.06 573 LEU A C 1
ATOM 4470 O O . LEU A 1 573 ? -9.121 -2.848 -3.513 1.00 98.06 573 LEU A O 1
ATOM 4474 N N . HIS A 1 574 ? -8.765 -4.866 -2.573 1.00 97.69 574 HIS A N 1
ATOM 4475 C CA . HIS A 1 574 ? -10.067 -5.004 -1.897 1.00 97.69 574 HIS A CA 1
ATOM 4476 C C . HIS A 1 574 ? -9.964 -4.991 -0.352 1.00 97.69 574 HIS A C 1
ATOM 4478 O O . HIS A 1 574 ? -10.246 -6.003 0.299 1.00 97.69 574 HIS A O 1
ATOM 4484 N N . PRO A 1 575 ? -9.563 -3.869 0.270 1.00 98.31 575 PRO A N 1
ATOM 4485 C CA . PRO A 1 575 ? -9.664 -3.666 1.717 1.00 98.31 575 PRO A CA 1
ATOM 4486 C C . PRO A 1 575 ? -11.120 -3.482 2.195 1.00 98.31 575 PRO A C 1
ATOM 4488 O O . PRO A 1 575 ? -12.088 -3.544 1.428 1.00 98.31 575 PRO A O 1
ATOM 4491 N N . PHE A 1 576 ? -11.278 -3.233 3.496 1.00 98.62 576 PHE A N 1
ATOM 4492 C CA . PHE A 1 576 ? -12.570 -3.072 4.160 1.00 98.62 576 PHE A CA 1
ATOM 4493 C C . PHE A 1 576 ? -12.557 -1.983 5.240 1.00 98.62 576 PHE A C 1
ATOM 4495 O O . PHE A 1 576 ? -11.515 -1.624 5.786 1.00 98.62 576 PHE A O 1
ATOM 4502 N N . VAL A 1 577 ? -13.755 -1.543 5.617 1.00 98.75 577 VAL A N 1
ATOM 4503 C CA . VAL A 1 577 ? -14.058 -0.840 6.866 1.00 98.75 577 VAL A CA 1
ATOM 4504 C C . VAL A 1 577 ? -15.081 -1.680 7.637 1.00 98.75 577 VAL A C 1
ATOM 4506 O O . VAL A 1 577 ? -16.136 -2.014 7.114 1.00 98.75 577 VAL A O 1
ATOM 4509 N N . LEU A 1 578 ? -14.781 -2.038 8.880 1.00 98.50 578 LEU A N 1
ATOM 4510 C CA . LEU A 1 578 ? -15.691 -2.684 9.820 1.00 98.50 578 LEU A CA 1
ATOM 4511 C C . LEU A 1 578 ? -16.227 -1.610 10.776 1.00 98.50 578 LEU A C 1
ATOM 4513 O O . LEU A 1 578 ? -15.480 -1.030 11.572 1.00 98.50 578 LEU A O 1
ATOM 4517 N N . ALA A 1 579 ? -17.521 -1.325 10.670 1.00 98.25 579 ALA A N 1
ATOM 4518 C CA . ALA A 1 579 ? -18.179 -0.203 11.338 1.00 98.25 579 ALA A CA 1
ATOM 4519 C C . ALA A 1 579 ? -19.628 -0.551 11.699 1.00 98.25 579 ALA A C 1
ATOM 4521 O O . ALA A 1 579 ? -20.192 -1.489 11.141 1.00 98.25 579 ALA A O 1
ATOM 4522 N N . LYS A 1 580 ? -20.258 0.194 12.612 1.00 97.75 580 LYS A N 1
ATOM 4523 C CA . LYS A 1 580 ? -21.662 -0.057 12.965 1.00 97.75 580 LYS A CA 1
ATOM 4524 C C . LYS A 1 580 ? -22.631 0.361 11.865 1.00 97.75 580 LYS A C 1
ATOM 4526 O O . LYS A 1 580 ? -22.523 1.457 11.315 1.00 97.75 580 LYS A O 1
ATOM 4531 N N . LYS A 1 581 ? -23.671 -0.454 11.670 1.00 96.81 581 LYS A N 1
ATOM 4532 C CA . LYS A 1 581 ? -24.771 -0.198 10.721 1.00 96.81 581 LYS A CA 1
ATOM 4533 C C . LYS A 1 581 ? -25.492 1.126 11.000 1.00 96.81 581 LYS A C 1
ATOM 4535 O O . LYS A 1 581 ? -25.872 1.828 10.067 1.00 96.81 581 LYS A O 1
ATOM 4540 N N . GLU A 1 582 ? -25.619 1.504 12.276 1.00 95.81 582 GLU A N 1
ATOM 4541 C CA . GLU A 1 582 ? -26.272 2.751 12.710 1.00 95.81 582 GLU A CA 1
ATOM 4542 C C . GLU A 1 582 ? -25.590 4.025 12.171 1.00 95.81 582 GLU A C 1
ATOM 4544 O O . GLU A 1 582 ? -26.255 5.042 11.983 1.00 95.81 582 GLU A O 1
ATOM 4549 N N . TRP A 1 583 ? -24.291 3.976 11.851 1.00 96.19 583 TRP A N 1
ATOM 4550 C CA . TRP A 1 583 ? -23.546 5.131 11.331 1.00 96.19 583 TRP A CA 1
ATOM 4551 C C . TRP A 1 583 ? -23.797 5.413 9.847 1.00 96.19 583 TRP A C 1
ATOM 4553 O O . TRP A 1 583 ? -23.358 6.449 9.352 1.00 96.19 583 TRP A O 1
ATOM 4563 N N . SER A 1 584 ? -24.513 4.529 9.139 1.00 93.62 584 SER A N 1
ATOM 4564 C CA . SER A 1 584 ? -24.906 4.723 7.734 1.00 93.62 584 SER A CA 1
ATOM 4565 C C . SER A 1 584 ? -23.727 5.078 6.810 1.00 93.62 584 SER A C 1
ATOM 4567 O O . SER A 1 584 ? -23.840 5.929 5.926 1.00 93.62 584 SER A O 1
ATOM 4569 N N . ILE A 1 585 ? -22.574 4.440 7.039 1.00 94.62 585 ILE A N 1
ATOM 4570 C CA . ILE A 1 585 ? -21.404 4.547 6.163 1.00 94.62 585 ILE A CA 1
ATOM 4571 C C . ILE A 1 585 ? -21.715 3.868 4.826 1.00 94.62 585 ILE A C 1
ATOM 4573 O O . ILE A 1 585 ? -22.231 2.754 4.791 1.00 94.62 585 ILE A O 1
ATOM 4577 N N . ASP A 1 586 ? -21.363 4.540 3.731 1.00 95.44 586 ASP A N 1
ATOM 4578 C CA . ASP A 1 586 ? -21.436 4.005 2.374 1.00 95.44 586 ASP A CA 1
ATOM 4579 C C . ASP A 1 586 ? -20.041 4.027 1.742 1.00 95.44 586 ASP A C 1
ATOM 4581 O O . ASP A 1 586 ? -19.475 5.093 1.492 1.00 95.44 586 ASP A O 1
ATOM 4585 N N . THR A 1 587 ? -19.486 2.841 1.492 1.00 97.75 587 THR A N 1
ATOM 4586 C CA . THR A 1 587 ? -18.220 2.654 0.772 1.00 97.75 587 THR A CA 1
ATOM 4587 C C . THR A 1 587 ? -18.410 2.164 -0.664 1.00 97.75 587 THR A C 1
ATOM 4589 O O . THR A 1 587 ? -17.423 1.968 -1.368 1.00 97.75 587 THR A O 1
ATOM 4592 N N . SER A 1 588 ? -19.650 1.987 -1.139 1.00 95.25 588 SER A N 1
ATOM 4593 C CA . SER A 1 588 ? -19.951 1.372 -2.445 1.00 95.25 588 SER A CA 1
ATOM 4594 C C . SER A 1 588 ? -19.383 2.138 -3.645 1.00 95.25 588 SER A C 1
ATOM 4596 O O . SER A 1 588 ? -19.222 1.570 -4.722 1.00 95.25 588 SER A O 1
ATOM 4598 N N . ARG A 1 589 ? -19.063 3.424 -3.454 1.00 95.56 589 ARG A N 1
ATOM 4599 C CA . ARG A 1 589 ? -18.451 4.322 -4.449 1.00 95.56 589 ARG A CA 1
ATOM 4600 C C . ARG A 1 589 ? -17.021 4.745 -4.096 1.00 95.56 589 ARG A C 1
ATOM 4602 O O . ARG A 1 589 ? -16.486 5.651 -4.730 1.00 95.56 589 ARG A O 1
ATOM 4609 N N . VAL A 1 590 ? -16.420 4.144 -3.067 1.00 98.31 590 VAL A N 1
ATOM 4610 C CA . VAL A 1 590 ? -15.051 4.443 -2.629 1.00 98.31 590 VAL A CA 1
ATOM 4611 C C . VAL A 1 590 ? -14.087 3.622 -3.484 1.00 98.31 590 VAL A C 1
ATOM 4613 O O . VAL A 1 590 ? -13.771 2.468 -3.189 1.00 98.31 590 VAL A O 1
ATOM 4616 N N . ASN A 1 591 ? -13.627 4.258 -4.558 1.00 97.81 591 ASN A N 1
ATOM 4617 C CA . ASN A 1 591 ? -12.726 3.698 -5.561 1.00 97.81 591 ASN A CA 1
ATOM 4618 C C . ASN A 1 591 ? -11.241 4.023 -5.294 1.00 97.81 591 ASN A C 1
ATOM 4620 O O . ASN A 1 591 ? -10.372 3.553 -6.029 1.00 97.81 591 ASN A O 1
ATOM 4624 N N . ALA A 1 592 ? -10.943 4.826 -4.267 1.00 97.44 592 ALA A N 1
ATOM 4625 C CA . ALA A 1 592 ? -9.593 5.066 -3.759 1.00 97.44 592 ALA A CA 1
ATOM 4626 C C . ALA A 1 592 ? -9.605 5.492 -2.278 1.00 97.44 592 ALA A C 1
ATOM 4628 O O . ALA A 1 592 ? -10.538 6.152 -1.819 1.00 97.44 592 ALA A O 1
ATOM 4629 N N . ALA A 1 593 ? -8.527 5.202 -1.543 1.00 97.75 593 ALA A N 1
ATOM 4630 C CA . ALA A 1 593 ? -8.415 5.431 -0.098 1.00 97.75 593 ALA A CA 1
ATOM 4631 C C . ALA A 1 593 ? -8.660 6.888 0.350 1.00 97.75 593 ALA A C 1
ATOM 4633 O O . ALA A 1 593 ? -9.228 7.113 1.419 1.00 97.75 593 ALA A O 1
ATOM 4634 N N . HIS A 1 594 ? -8.315 7.889 -0.472 1.00 98.06 594 HIS A N 1
ATOM 4635 C CA . HIS A 1 594 ? -8.586 9.301 -0.163 1.00 98.06 594 HIS A CA 1
ATOM 4636 C C . HIS A 1 594 ? -10.085 9.628 -0.035 1.00 98.06 594 HIS A C 1
ATOM 4638 O O . HIS A 1 594 ? -10.462 10.570 0.659 1.00 98.06 594 HIS A O 1
ATOM 4644 N N . GLN A 1 595 ? -10.960 8.819 -0.638 1.00 98.38 595 GLN A N 1
ATOM 4645 C CA . GLN A 1 595 ? -12.412 8.995 -0.570 1.00 98.38 595 GLN A CA 1
ATOM 4646 C C . GLN A 1 595 ? -13.004 8.512 0.770 1.00 98.38 595 GLN A C 1
ATOM 4648 O O . GLN A 1 595 ? -14.122 8.900 1.108 1.00 98.38 595 GLN A O 1
ATOM 4653 N N . LEU A 1 596 ? -12.251 7.754 1.585 1.00 98.12 596 LEU A N 1
ATOM 4654 C CA . LEU A 1 596 ? -12.639 7.441 2.968 1.00 98.12 596 LEU A CA 1
ATOM 4655 C C . LEU A 1 596 ? -12.491 8.634 3.916 1.00 98.12 596 LEU A C 1
ATOM 4657 O O . LEU A 1 596 ? -13.259 8.747 4.869 1.00 98.12 596 LEU A O 1
ATOM 4661 N N . HIS A 1 597 ? -11.538 9.535 3.674 1.00 98.31 597 HIS A N 1
ATOM 4662 C CA . HIS A 1 597 ? -11.280 10.674 4.557 1.00 98.31 597 HIS A CA 1
ATOM 4663 C C . HIS A 1 597 ? -12.523 11.532 4.873 1.00 98.31 597 HIS A C 1
ATOM 4665 O O . HIS A 1 597 ? -12.784 11.763 6.057 1.00 98.31 597 HIS A O 1
ATOM 4671 N N . PRO A 1 598 ? -13.337 11.986 3.893 1.00 97.88 598 PRO A N 1
ATOM 4672 C CA . PRO A 1 598 ? -14.553 12.745 4.193 1.00 97.88 598 PRO A CA 1
ATOM 4673 C C . PRO A 1 598 ? -15.628 11.915 4.914 1.00 97.88 598 PRO A C 1
ATOM 4675 O O . PRO A 1 598 ? -16.433 12.486 5.649 1.00 97.88 598 PRO A O 1
ATOM 4678 N N . ILE A 1 599 ? -15.646 10.588 4.744 1.00 98.25 599 ILE A N 1
ATOM 4679 C CA . ILE A 1 599 ? -16.572 9.680 5.440 1.00 98.25 599 ILE A CA 1
ATOM 4680 C C . ILE A 1 599 ? -16.168 9.557 6.916 1.00 98.25 599 ILE A C 1
ATOM 4682 O O . ILE A 1 599 ? -16.981 9.803 7.805 1.00 98.25 599 ILE A O 1
ATOM 4686 N N . LEU A 1 600 ? -14.896 9.249 7.184 1.00 98.00 600 LEU A N 1
ATOM 4687 C CA . LEU A 1 600 ? -14.358 9.089 8.537 1.00 98.00 600 LEU A CA 1
ATOM 4688 C C . LEU A 1 600 ? -14.324 10.418 9.307 1.00 98.00 600 LEU A C 1
ATOM 4690 O O . LEU A 1 600 ? -14.641 10.445 10.496 1.00 98.00 600 LEU A O 1
ATOM 4694 N N . SER A 1 601 ? -14.021 11.533 8.634 1.00 97.19 601 SER A N 1
ATOM 4695 C CA . SER A 1 601 ? -14.117 12.876 9.221 1.00 97.19 601 SER A CA 1
ATOM 4696 C C . SER A 1 601 ? -15.559 13.239 9.582 1.00 97.19 601 SER A C 1
ATOM 4698 O O . SER A 1 601 ? -15.790 13.793 10.655 1.00 97.19 601 SER A O 1
ATOM 4700 N N . ARG A 1 602 ? -16.543 12.881 8.742 1.00 96.56 602 ARG A N 1
ATOM 4701 C CA . ARG A 1 602 ? -17.966 13.071 9.064 1.00 96.56 602 ARG A CA 1
ATOM 4702 C C . ARG A 1 602 ? -18.386 12.221 10.262 1.00 96.56 602 ARG A C 1
ATOM 4704 O O . ARG A 1 602 ? -19.046 12.758 11.143 1.00 96.56 602 ARG A O 1
ATOM 4711 N N . LEU A 1 603 ? -17.970 10.952 10.331 1.00 96.62 603 LEU A N 1
ATOM 4712 C CA . LEU A 1 603 ? -18.232 10.091 11.491 1.00 96.62 603 LEU A CA 1
ATOM 4713 C C . LEU A 1 603 ? -17.647 10.697 12.777 1.00 96.62 603 LEU A C 1
ATOM 4715 O O . LEU A 1 603 ? -18.359 10.819 13.770 1.00 96.62 603 LEU A O 1
ATOM 4719 N N . ARG A 1 604 ? -16.372 11.112 12.755 1.00 95.12 604 ARG A N 1
ATOM 4720 C CA . ARG A 1 604 ? -15.708 11.799 13.878 1.00 95.12 604 ARG A CA 1
ATOM 4721 C C . ARG A 1 604 ? -16.531 12.999 14.350 1.00 95.12 604 ARG A C 1
ATOM 4723 O O . ARG A 1 604 ? -16.807 13.118 15.541 1.00 95.12 604 ARG A O 1
ATOM 4730 N N . ASP A 1 605 ? -16.913 13.873 13.422 1.00 94.19 605 ASP A N 1
ATOM 4731 C CA . ASP A 1 605 ? -17.621 15.115 13.736 1.00 94.19 605 ASP A CA 1
ATOM 4732 C C . ASP A 1 605 ? -19.056 14.839 14.235 1.00 94.19 605 ASP A C 1
ATOM 4734 O O . ASP A 1 605 ? -19.509 15.481 15.182 1.00 94.19 605 ASP A O 1
ATOM 4738 N N . GLN A 1 606 ? -19.740 13.826 13.687 1.00 93.50 606 GLN A N 1
ATOM 4739 C CA . GLN A 1 606 ? -21.050 13.361 14.158 1.00 93.50 606 GLN A CA 1
ATOM 4740 C C . GLN A 1 606 ? -20.986 12.837 15.596 1.00 93.50 606 GLN A C 1
ATOM 4742 O O . GLN A 1 606 ? -21.710 13.349 16.447 1.00 93.50 606 GLN A O 1
ATOM 4747 N N . LEU A 1 607 ? -20.089 11.887 15.885 1.00 92.56 607 LEU A N 1
ATOM 4748 C CA . LEU A 1 607 ? -19.920 11.303 17.223 1.00 92.56 607 LEU A CA 1
ATOM 4749 C C . LEU A 1 607 ? -19.532 12.354 18.278 1.00 92.56 607 LEU A C 1
ATOM 4751 O O . LEU A 1 607 ? -19.983 12.280 19.423 1.00 92.56 607 LEU A O 1
ATOM 4755 N N . ALA A 1 608 ? -18.746 13.361 17.883 1.00 88.00 608 ALA A N 1
ATOM 4756 C CA . ALA A 1 608 ? -18.416 14.496 18.738 1.00 88.00 608 ALA A CA 1
ATOM 4757 C C . ALA A 1 608 ? -19.631 15.411 19.005 1.00 88.00 608 ALA A C 1
ATOM 4759 O O . ALA A 1 608 ? -19.778 15.911 20.121 1.00 88.00 608 ALA A O 1
ATOM 4760 N N . SER A 1 609 ? -20.495 15.619 18.004 1.00 79.31 609 SER A N 1
ATOM 4761 C CA . SER A 1 609 ? -21.645 16.541 18.046 1.00 79.31 609 SER A CA 1
ATOM 4762 C C . SER A 1 609 ? -22.938 15.989 18.662 1.00 79.31 609 SER A C 1
ATOM 4764 O O . SER A 1 609 ? -23.820 16.778 18.988 1.00 79.31 609 SER A O 1
ATOM 4766 N N . THR A 1 610 ? -23.073 14.671 18.850 1.00 61.81 610 THR A N 1
ATOM 4767 C CA . THR A 1 610 ? -24.187 14.066 19.608 1.00 61.81 610 THR A CA 1
ATOM 4768 C C . THR A 1 610 ? -23.968 14.242 21.115 1.00 61.81 610 THR A C 1
ATOM 4770 O O . THR A 1 610 ? -23.700 13.262 21.810 1.00 61.81 610 THR A O 1
ATOM 4773 N N . ALA A 1 611 ? -24.001 15.497 21.576 1.00 47.44 611 ALA A N 1
ATOM 4774 C CA . ALA A 1 611 ? -23.683 15.968 22.928 1.00 47.44 611 ALA A CA 1
ATOM 4775 C C . ALA A 1 611 ? -24.857 16.731 23.569 1.00 47.44 611 ALA A C 1
ATOM 4777 O O . ALA A 1 611 ? -25.617 17.372 22.808 1.00 47.44 611 ALA A O 1
#